Protein 9GVO (pdb70)

Sequence (606 aa):
EVQLVESGGGLVQPGGSLRRLSCAASGFTFSSHAMSWVRQPPGKGLEWVSSISSAAGGSTYYAASVKGRFTISRDNSNKTLYLQMNSLRAEEDTAIYYCAKESDRVTTLDWFDPWGQGTLVTVSSASDIQMTQSPSSLSASVGDRVTITCRASQSISSYLNWYQQKPGQAPKLLIYAASSLQTGVPSRFSGSSGSGTDFTTLTISSLQPEDFATYYCQQSYITPLTFGGGTKVEIKGPFSLGSRRTLMLLAQMRRISLFSCLKDRRHDFGFPQEEFAETIPVLHEMIQQIFNLFSTKDSSAAWDETLLDKFYTELYQQQLNNDLEACTPLMKEDSILAVRKYFQRITLYLKEKKYSPCAWEVVRAEIMRSFSLSTNLEVQLVESSGGDLVQPGGSLRLSSCAASGFTFSGYAMAWVRQAPGKEEMQWVSSISDDGGTSYYADSVEGRFTVSRDNSRSSLYLQINNLRAGDTAVYHCCARDHGGNDYGDFGHFDLWGRGTLVTVSSSEIVLTQSPGTLSLSPGEGATLSCRASQRVSNNYLAWYQHRPGQAPRLLIYGASSRATGIPDRFRGSGSGTDFTLTISRLEPEDFAVYFCQQYGSAPPWTFGQGTKVEIKGPF

Nearest PDB structures (foldseek):
  7ubs-assembly1_H  TM=9.113E-01  e=1.258E-31  Homo sapiens
  7vv3-assembly1_S  TM=9.488E-01  e=8.044E-30  Homo sapiens
  8hn8-assembly1_S  TM=9.445E-01  e=4.959E-29  Homo sapiens
  7vh0-assembly1_E  TM=9.370E-01  e=1.818E-28  Homo sapiens
  7wqv-assembly2_D  TM=8.972E-01  e=3.120E-26  Homo sapiens

GO terms:
  GO:0005125 cytokine activity (F, IDA)
  GO:0005576 extracellular region (C, IDA)
  GO:0060337 type I interferon-mediated signaling pathway (P, IDA)
  GO:0005576 extracellular region (C, EXP)
  GO:0005515 protein binding (F, IPI)
  GO:0005132 type I interferon receptor binding (F, TAS)
  GO:0006915 apoptotic process (P, TAS)
  GO:0006954 inflammatory response (P, TAS)
  GO:0007166 cell surface receptor signaling pathway (P, TAS)
  GO:0007267 cell-cell signaling (P, TAS)
  GO:0005576 extracellular region (C, TAS)
  GO:0051607 defense response to virus (P, IDA)
  GO:0046597 host-mediated suppression of symbiont invasion (P, IDA)
  GO:0097696 cell surface receptor signaling pathway via STAT (P, IDA)
  GO:0031012 extracellular matrix (C, HDA)
  GO:0045581 negative regulation of T cell differentiation (P, IDA)
  GO:0045892 negative regulation of DNA-templated transcription (P, IDA)
  GO:0010629 negative regulation of gene expression (P, IDA)
  GO:2000552 negative regulation of T-helper 2 cell cytokine production (P, IDA)
  GO:0032696 negative regulation of interleukin-13 production (P, IDA)

InterPro domains:
  IPR000471 Interferon alpha/beta/delta [PF00143] (26-184)
  IPR000471 Interferon alpha/beta/delta [PR00266] (52-64)
  IPR000471 Interferon alpha/beta/delta [PR00266] (78-105)
  IPR000471 Interferon alpha/beta/delta [PR00266] (152-170)
  IPR000471 Interferon alpha/beta/delta [PS00252] (145-163)
  IPR000471 Interferon alpha/beta/delta [PTHR11691] (1-185)
  IPR000471 Interferon alpha/beta/delta [SM00076] (58-174)
  IPR000471 Interferon alpha/beta/delta [cd00095] (26-177)
  IPR009079 Four-helical cytokine-like, core [G3DSA:1.20.1250.10] (22-188)
  IPR009079 Four-helical cytokine-like, core [SSF47266] (24-185)

B-factor: mean 50.17, std 12.52, range [31.5, 137.85]

Structure (mmCIF, N/CA/C/O backbone):
data_9GVO
#
_entry.id   9GVO
#
_cell.length_a   112.93
_cell.length_b   112.93
_cell.length_c   155.974
_cell.angle_alpha   90
_cell.angle_beta   90
_cell.angle_gamma   120
#
_symmetry.space_group_name_H-M   'P 31 2 1'
#
loop_
_entity.id
_entity.type
_entity.pdbx_description
1 polymer 'scFv type-I interferons autoantibody pmab14'
2 polymer 'Interferon alpha-2'
3 polymer 'scFv type-I interferons autoantibody pmab15'
4 non-polymer GLYCEROL
5 non-polymer 'PHOSPHATE ION'
6 non-polymer 'POTASSIUM ION'
7 water water
#
loop_
_atom_site.group_PDB
_atom_site.id
_atom_site.type_symbol
_atom_site.label_atom_id
_atom_site.label_alt_id
_atom_site.label_comp_id
_atom_site.label_asym_id
_atom_site.label_entity_id
_atom_site.label_seq_id
_atom_site.pdbx_PDB_ins_code
_atom_site.Cartn_x
_atom_site.Cartn_y
_atom_site.Cartn_z
_atom_site.occupancy
_atom_site.B_iso_or_equiv
_atom_site.auth_seq_id
_atom_site.auth_comp_id
_atom_site.auth_asym_id
_atom_site.auth_atom_id
_atom_site.pdbx_PDB_model_num
ATOM 1 N N . GLU A 1 3 ? 97.957 -22.042 -6.065 1 73.97 3 GLU A N 1
ATOM 2 C CA . GLU A 1 3 ? 97.871 -21.29 -4.813 1 73.95 3 GLU A CA 1
ATOM 3 C C . GLU A 1 3 ? 96.492 -21.459 -4.178 1 72.87 3 GLU A C 1
ATOM 4 O O . GLU A 1 3 ? 96.381 -21.555 -2.952 1 73.44 3 GLU A O 1
ATOM 6 N N . VAL A 1 4 ? 95.438 -21.49 -5.007 1 71.07 4 VAL A N 1
ATOM 7 C CA . VAL A 1 4 ? 94.07 -21.724 -4.54 1 68.98 4 VAL A CA 1
ATOM 8 C C . VAL A 1 4 ? 93.945 -23.235 -4.316 1 66.41 4 VAL A C 1
ATOM 9 O O . VAL A 1 4 ? 94.287 -24.007 -5.217 1 67.36 4 VAL A O 1
ATOM 13 N N . GLN A 1 5 ? 93.554 -23.671 -3.106 1 62.88 5 GLN A N 1
ATOM 14 C CA . GLN A 1 5 ? 93.43 -25.101 -2.814 1 59.43 5 GLN A CA 1
ATOM 15 C C . GLN A 1 5 ? 92.112 -25.394 -2.094 1 54.59 5 GLN A C 1
ATOM 16 O O . GLN A 1 5 ? 91.605 -24.583 -1.313 1 53.94 5 GLN A O 1
ATOM 22 N N . LEU A 1 6 ? 91.591 -26.588 -2.344 1 50.8 6 LEU A N 1
ATOM 23 C CA . LEU A 1 6 ? 90.406 -27.139 -1.717 1 48.6 6 LEU A CA 1
ATOM 24 C C . LEU A 1 6 ? 90.843 -28.538 -1.341 1 48.35 6 LEU A C 1
ATOM 25 O O . LEU A 1 6 ? 91.136 -29.344 -2.232 1 48.19 6 LEU A O 1
ATOM 30 N N . VAL A 1 7 ? 91.037 -28.783 -0.047 1 48.25 7 VAL A N 1
ATOM 31 C CA . VAL A 1 7 ? 91.52 -30.076 0.423 1 49.02 7 VAL A CA 1
ATOM 32 C C . VAL A 1 7 ? 90.402 -30.782 1.153 1 48.43 7 VAL A C 1
ATOM 33 O O . VAL A 1 7 ? 89.935 -30.311 2.185 1 48.17 7 VAL A O 1
ATOM 37 N N . GLU A 1 8 ? 89.952 -31.901 0.604 1 47.59 8 GLU A N 1
ATOM 38 C CA . GLU A 1 8 ? 88.877 -32.667 1.196 1 47.81 8 GLU A CA 1
ATOM 39 C C . GLU A 1 8 ? 89.349 -33.806 2.079 1 49.31 8 GLU A C 1
ATOM 40 O O . GLU A 1 8 ? 90.367 -34.437 1.814 1 49.9 8 GLU A O 1
ATOM 46 N N . SER A 1 9 ? 88.565 -34.113 3.076 1 49.64 9 SER A N 1
ATOM 47 C CA . SER A 1 9 ? 88.823 -35.227 3.977 1 50.99 9 SER A CA 1
ATOM 48 C C . SER A 1 9 ? 87.466 -35.663 4.556 1 51.76 9 SER A C 1
ATOM 49 O O . SER A 1 9 ? 86.441 -35.018 4.303 1 52.01 9 SER A O 1
ATOM 52 N N . GLY A 1 10 ? 87.459 -36.747 5.316 1 52.09 10 GLY A N 1
ATOM 53 C CA . GLY A 1 10 ? 86.224 -37.241 5.906 1 53.05 10 GLY A CA 1
ATOM 54 C C . GLY A 1 10 ? 85.659 -38.461 5.218 1 54.47 10 GLY A C 1
ATOM 55 O O . GLY A 1 10 ? 84.777 -39.112 5.772 1 55.25 10 GLY A O 1
ATOM 56 N N . GLY A 1 11 ? 86.154 -38.782 4.019 1 54.58 11 GLY A N 1
ATOM 57 C CA . GLY A 1 11 ? 85.717 -39.972 3.311 1 56.65 11 GLY A CA 1
ATOM 58 C C . GLY A 1 11 ? 85.989 -41.25 4.087 1 59.09 11 GLY A C 1
ATOM 59 O O . GLY A 1 11 ? 86.998 -41.352 4.802 1 59.79 11 GLY A O 1
ATOM 60 N N . GLY A 1 12 ? 85.057 -42.192 4.006 1 59.71 12 GLY A N 1
ATOM 61 C CA . GLY A 1 12 ? 85.199 -43.435 4.747 1 61.34 12 GLY A CA 1
ATOM 62 C C . GLY A 1 12 ? 84.23 -44.515 4.345 1 62.48 12 GLY A C 1
ATOM 63 O O . GLY A 1 12 ? 83.394 -44.333 3.459 1 61.64 12 GLY A O 1
ATOM 64 N N . LEU A 1 13 ? 84.356 -45.644 5.015 1 63.97 13 LEU A N 1
ATOM 65 C CA . LEU A 1 13 ? 83.515 -46.81 4.836 1 66.24 13 LEU A CA 1
ATOM 66 C C . LEU A 1 13 ? 82.477 -46.706 5.934 1 67.58 13 LEU A C 1
ATOM 67 O O . LEU A 1 13 ? 82.816 -46.701 7.116 1 67.72 13 LEU A O 1
ATOM 72 N N . VAL A 1 14 ? 81.234 -46.54 5.549 1 68.28 14 VAL A N 1
ATOM 73 C CA . VAL A 1 14 ? 80.142 -46.375 6.487 1 69.78 14 VAL A CA 1
ATOM 74 C C . VAL A 1 14 ? 79.062 -47.421 6.198 1 71.08 14 VAL A C 1
ATOM 75 O O . VAL A 1 14 ? 78.901 -47.857 5.057 1 71.45 14 VAL A O 1
ATOM 79 N N . GLN A 1 15 ? 78.386 -47.886 7.236 1 71.52 15 GLN A N 1
ATOM 80 C CA . GLN A 1 15 ? 77.311 -48.855 7.084 1 72.84 15 GLN A CA 1
ATOM 81 C C . GLN A 1 15 ? 76.026 -48.111 6.69 1 73.02 15 GLN A C 1
ATOM 82 O O . GLN A 1 15 ? 75.873 -46.93 7.023 1 73.29 15 GLN A O 1
ATOM 88 N N . PRO A 1 16 ? 75.075 -48.773 6 1 72.75 16 PRO A N 1
ATOM 89 C CA . PRO A 1 16 ? 73.826 -48.08 5.638 1 72.45 16 PRO A CA 1
ATOM 90 C C . PRO A 1 16 ? 73.074 -47.533 6.849 1 72.27 16 PRO A C 1
ATOM 91 O O . PRO A 1 16 ? 73.009 -48.181 7.9 1 72.96 16 PRO A O 1
ATOM 95 N N . GLY A 1 17 ? 72.544 -46.331 6.702 1 71.34 17 GLY A N 1
ATOM 96 C CA . GLY A 1 17 ? 71.784 -45.685 7.756 1 71.24 17 GLY A CA 1
ATOM 97 C C . GLY A 1 17 ? 72.6 -44.738 8.607 1 70.64 17 GLY A C 1
ATOM 98 O O . GLY A 1 17 ? 72.122 -43.649 8.94 1 71.2 17 GLY A O 1
ATOM 99 N N . GLY A 1 18 ? 73.83 -45.149 8.955 1 68.69 18 GLY A N 1
ATOM 100 C CA . GLY A 1 18 ? 74.754 -44.352 9.762 1 65.98 18 GLY A CA 1
ATOM 101 C C . GLY A 1 18 ? 75.001 -42.967 9.194 1 62.24 18 GLY A C 1
ATOM 102 O O . GLY A 1 18 ? 74.363 -42.572 8.213 1 62.6 18 GLY A O 1
ATOM 103 N N . SER A 1 19 ? 75.905 -42.201 9.812 1 58.58 19 SER A N 1
ATOM 104 C CA . SER A 1 19 ? 76.163 -40.84 9.358 1 55.72 19 SER A CA 1
ATOM 105 C C . SER A 1 19 ? 77.645 -40.513 9.227 1 53.54 19 SER A C 1
ATOM 106 O O . SER A 1 19 ? 78.492 -41.195 9.804 1 53.54 19 SER A O 1
ATOM 109 N N . LEU A 1 20 ? 77.954 -39.471 8.466 1 51.34 20 LEU A N 1
ATOM 110 C CA . LEU A 1 20 ? 79.326 -39.076 8.227 1 51.16 20 LEU A CA 1
ATOM 111 C C . LEU A 1 20 ? 79.362 -37.614 7.818 1 49 20 LEU A C 1
ATOM 112 O O . LEU A 1 20 ? 78.442 -37.13 7.156 1 49.22 20 LEU A O 1
ATOM 117 N N . ARG A 1 21 ? 80.425 -36.911 8.183 1 47.11 21 ARG A N 1
ATOM 118 C CA A ARG A 1 21 ? 80.596 -35.52 7.798 0.51 46.83 21 ARG A CA 1
ATOM 119 C CA B ARG A 1 21 ? 80.597 -35.517 7.8 0.49 46.75 21 ARG A CA 1
ATOM 120 C C . ARG A 1 21 ? 81.847 -35.366 6.929 1 46.53 21 ARG A C 1
ATOM 121 O O . ARG A 1 21 ? 82.935 -35.787 7.324 1 46.87 21 ARG A O 1
ATOM 136 N N . LEU A 1 22 ? 81.697 -34.77 5.755 1 44.88 22 LEU A N 1
ATOM 137 C CA . LEU A 1 22 ? 82.826 -34.509 4.875 1 44.48 22 LEU A CA 1
ATOM 138 C C . LEU A 1 22 ? 83.282 -33.071 5.111 1 44.88 22 LEU A C 1
ATOM 139 O O . LEU A 1 22 ? 82.475 -32.204 5.456 1 44.84 22 LEU A O 1
ATOM 144 N N . SER A 1 23 ? 84.573 -32.822 4.941 1 45.42 23 SER A N 1
ATOM 145 C CA . SER A 1 23 ? 85.157 -31.491 5.102 1 46.6 23 SER A CA 1
ATOM 146 C C . SER A 1 23 ? 85.865 -31.09 3.829 1 47.16 23 SER A C 1
ATOM 147 O O . SER A 1 23 ? 86.422 -31.934 3.129 1 47.41 23 SER A O 1
ATOM 150 N N . CYS A 1 24 ? 85.903 -29.795 3.562 1 47.07 24 CYS A N 1
ATOM 151 C CA . CYS A 1 24 ? 86.637 -29.25 2.439 1 48.03 24 CYS A CA 1
ATOM 152 C C . CYS A 1 24 ? 87.315 -27.972 2.969 1 49.6 24 CYS A C 1
ATOM 153 O O . CYS A 1 24 ? 86.628 -26.987 3.247 1 50.03 24 CYS A O 1
ATOM 156 N N . ALA A 1 25 ? 88.638 -28.019 3.199 1 49.72 25 ALA A N 1
ATOM 157 C CA . ALA A 1 25 ? 89.377 -26.871 3.725 1 50.87 25 ALA A CA 1
ATOM 158 C C . ALA A 1 25 ? 89.836 -26.018 2.56 1 52.01 25 ALA A C 1
ATOM 159 O O . ALA A 1 25 ? 90.474 -26.524 1.64 1 52.49 25 ALA A O 1
ATOM 161 N N . ALA A 1 26 ? 89.493 -24.734 2.576 1 51.95 26 ALA A N 1
ATOM 162 C CA . ALA A 1 26 ? 89.837 -23.838 1.481 1 52.04 26 ALA A CA 1
ATOM 163 C C . ALA A 1 26 ? 90.978 -22.897 1.853 1 52.53 26 ALA A C 1
ATOM 164 O O . ALA A 1 26 ? 91.155 -22.565 3.023 1 51.87 26 ALA A O 1
ATOM 166 N N . SER A 1 27 ? 91.725 -22.434 0.848 1 53.31 27 SER A N 1
ATOM 167 C CA . SER A 1 27 ? 92.832 -21.501 1.056 1 55.24 27 SER A CA 1
ATOM 168 C C . SER A 1 27 ? 93.215 -20.831 -0.271 1 55.71 27 SER A C 1
ATOM 169 O O . SER A 1 27 ? 92.912 -21.359 -1.346 1 55.52 27 SER A O 1
ATOM 172 N N . GLY A 1 28 ? 93.868 -19.675 -0.184 1 56.09 28 GLY A N 1
ATOM 173 C CA . GLY A 1 28 ? 94.321 -18.937 -1.359 1 56.47 28 GLY A CA 1
ATOM 174 C C . GLY A 1 28 ? 93.268 -18.087 -2.041 1 56.88 28 GLY A C 1
ATOM 175 O O . GLY A 1 28 ? 93.52 -17.524 -3.106 1 57.86 28 GLY A O 1
ATOM 176 N N . PHE A 1 29 ? 92.075 -17.991 -1.457 1 56.1 29 PHE A N 1
ATOM 177 C CA . PHE A 1 29 ? 91 -17.158 -2.013 1 55.35 29 PHE A CA 1
ATOM 178 C C . PHE A 1 29 ? 90.073 -16.666 -0.898 1 55.73 29 PHE A C 1
ATOM 179 O O . PHE A 1 29 ? 90.135 -17.186 0.22 1 55.71 29 PHE A O 1
ATOM 187 N N . THR A 1 30 ? 89.233 -15.649 -1.18 1 55.72 30 THR A N 1
ATOM 188 C CA . THR A 1 30 ? 88.303 -15.146 -0.169 1 55.89 30 THR A CA 1
ATOM 189 C C . THR A 1 30 ? 87.102 -16.08 -0.12 1 54.44 30 THR A C 1
ATOM 190 O O . THR A 1 30 ? 86.149 -15.89 -0.876 1 54.45 30 THR A O 1
ATOM 194 N N . PHE A 1 31 ? 87.17 -17.11 0.747 1 52.94 31 PHE A N 1
ATOM 195 C CA . PHE A 1 31 ? 86.144 -18.148 0.915 1 51.71 31 PHE A CA 1
ATOM 196 C C . PHE A 1 31 ? 84.744 -17.572 1.135 1 51.16 31 PHE A C 1
ATOM 197 O O . PHE A 1 31 ? 83.79 -18.015 0.485 1 50.86 31 PHE A O 1
ATOM 205 N N . SER A 1 32 ? 84.639 -16.579 2.037 1 51.01 32 SER A N 1
ATOM 206 C CA . SER A 1 32 ? 83.387 -15.925 2.418 1 51.03 32 SER A CA 1
ATOM 207 C C . SER A 1 32 ? 82.716 -15.116 1.297 1 50.96 32 SER A C 1
ATOM 208 O O . SER A 1 32 ? 81.579 -14.687 1.472 1 51.89 32 SER A O 1
ATOM 211 N N . SER A 1 33 ? 83.395 -14.894 0.165 1 50.09 33 SER A N 1
ATOM 212 C CA . SER A 1 33 ? 82.799 -14.185 -0.975 1 49.85 33 SER A CA 1
ATOM 213 C C . SER A 1 33 ? 82.192 -15.134 -2.038 1 48.62 33 SER A C 1
ATOM 214 O O . SER A 1 33 ? 81.714 -14.667 -3.083 1 49.27 33 SER A O 1
ATOM 217 N N . HIS A 1 34 ? 82.229 -16.45 -1.798 1 46.68 34 HIS A N 1
ATOM 218 C CA . HIS A 1 34 ? 81.784 -17.404 -2.79 1 45.91 34 HIS A CA 1
ATOM 219 C C . HIS A 1 34 ? 80.835 -18.44 -2.319 1 43.77 34 HIS A C 1
ATOM 220 O O . HIS A 1 34 ? 81.071 -19.086 -1.31 1 43.83 34 HIS A O 1
ATOM 227 N N . ALA A 1 35 ? 79.831 -18.717 -3.145 1 42.36 35 ALA A N 1
ATOM 228 C CA . ALA A 1 35 ? 78.982 -19.883 -2.96 1 41.76 35 ALA A CA 1
ATOM 229 C C . ALA A 1 35 ? 79.897 -21.145 -3.187 1 41.95 35 ALA A C 1
ATOM 230 O O . ALA A 1 35 ? 80.953 -21.042 -3.828 1 42.71 35 ALA A O 1
ATOM 232 N N . MET A 1 36 ? 79.554 -22.273 -2.577 1 40.26 36 MET A N 1
ATOM 233 C CA . MET A 1 36 ? 80.359 -23.496 -2.698 1 39.97 36 MET A CA 1
ATOM 234 C C . MET A 1 36 ? 79.408 -24.64 -2.962 1 39.9 36 MET A C 1
ATOM 235 O O . MET A 1 36 ? 78.29 -24.632 -2.446 1 39.74 36 MET A O 1
ATOM 240 N N . SER A 1 37 ? 79.853 -25.647 -3.734 1 38.91 37 SER A N 1
ATOM 241 C CA . SER A 1 37 ? 79.019 -26.807 -3.986 1 39 37 SER A CA 1
ATOM 242 C C . SER A 1 37 ? 79.742 -28.097 -3.67 1 39.15 37 SER A C 1
ATOM 243 O O . SER A 1 37 ? 80.972 -28.154 -3.694 1 40.37 37 SER A O 1
ATOM 246 N N . TRP A 1 38 ? 78.96 -29.154 -3.494 1 38.25 38 TRP A N 1
ATOM 247 C CA . TRP A 1 38 ? 79.417 -30.522 -3.458 1 38.2 38 TRP A CA 1
ATOM 248 C C . TRP A 1 38 ? 78.857 -31.155 -4.743 1 37.91 38 TRP A C 1
ATOM 249 O O . TRP A 1 38 ? 77.713 -30.903 -5.139 1 37.2 38 TRP A O 1
ATOM 260 N N . VAL A 1 39 ? 79.688 -31.955 -5.402 1 37.73 39 VAL A N 1
ATOM 261 C CA . VAL A 1 39 ? 79.344 -32.674 -6.63 1 38.26 39 VAL A CA 1
ATOM 262 C C . VAL A 1 39 ? 79.893 -34.091 -6.413 1 40.54 39 VAL A C 1
ATOM 263 O O . VAL A 1 39 ? 81.041 -34.226 -5.971 1 41.66 39 VAL A O 1
ATOM 267 N N . ARG A 1 40 ? 79.109 -35.139 -6.707 1 40.43 40 ARG A N 1
ATOM 268 C CA . ARG A 1 40 ? 79.591 -36.504 -6.496 1 40.77 40 ARG A CA 1
ATOM 269 C C . ARG A 1 40 ? 79.665 -37.302 -7.778 1 41.88 40 ARG A C 1
ATOM 270 O O . ARG A 1 40 ? 79.028 -36.964 -8.772 1 42.07 40 ARG A O 1
ATOM 278 N N . GLN A 1 41 ? 80.446 -38.373 -7.746 1 42.62 41 GLN A N 1
ATOM 279 C CA . GLN A 1 41 ? 80.618 -39.223 -8.891 1 44.04 41 GLN A CA 1
ATOM 280 C C . GLN A 1 41 ? 80.633 -40.672 -8.453 1 46.36 41 GLN A C 1
ATOM 281 O O . GLN A 1 41 ? 81.618 -41.15 -7.895 1 45.72 41 GLN A O 1
ATOM 287 N N . PRO A 1 42 ? 79.502 -41.37 -8.619 1 48.47 42 PRO A N 1
ATOM 288 C CA . PRO A 1 42 ? 79.479 -42.8 -8.283 1 50.25 42 PRO A CA 1
ATOM 289 C C . PRO A 1 42 ? 80.463 -43.581 -9.183 1 51.72 42 PRO A C 1
ATOM 290 O O . PRO A 1 42 ? 80.774 -43.154 -10.302 1 50.89 42 PRO A O 1
ATOM 294 N N . PRO A 1 43 ? 81.001 -44.718 -8.683 1 53.52 43 PRO A N 1
ATOM 295 C CA . PRO A 1 43 ? 81.964 -45.501 -9.492 1 54.43 43 PRO A CA 1
ATOM 296 C C . PRO A 1 43 ? 81.498 -45.784 -10.909 1 54.66 43 PRO A C 1
ATOM 297 O O . PRO A 1 43 ? 80.384 -46.266 -11.097 1 55.56 43 PRO A O 1
ATOM 301 N N . GLY A 1 44 ? 82.321 -45.404 -11.88 1 54.01 44 GLY A N 1
ATOM 302 C CA . GLY A 1 44 ? 82.051 -45.607 -13.297 1 54.47 44 GLY A CA 1
ATOM 303 C C . GLY A 1 44 ? 80.97 -44.734 -13.906 1 54.41 44 GLY A C 1
ATOM 304 O O . GLY A 1 44 ? 80.669 -44.87 -15.094 1 54.79 44 GLY A O 1
ATOM 305 N N . LYS A 1 45 ? 80.401 -43.802 -13.12 1 53.12 45 LYS A N 1
ATOM 306 C CA . LYS A 1 45 ? 79.306 -42.941 -13.564 1 52.22 45 LYS A CA 1
ATOM 307 C C . LYS A 1 45 ? 79.724 -41.469 -13.77 1 49.45 45 LYS A C 1
ATOM 308 O O . LYS A 1 45 ? 80.886 -41.119 -13.561 1 49.53 45 LYS A O 1
ATOM 314 N N . GLY A 1 46 ? 78.798 -40.637 -14.238 1 46.83 46 GLY A N 1
ATOM 315 C CA . GLY A 1 46 ? 79.088 -39.232 -14.483 1 44.72 46 GLY A CA 1
ATOM 316 C C . GLY A 1 46 ? 78.983 -38.38 -13.232 1 42.94 46 GLY A C 1
ATOM 317 O O . GLY A 1 46 ? 78.718 -38.877 -12.138 1 43.68 46 GLY A O 1
ATOM 318 N N . LEU A 1 47 ? 79.174 -37.083 -13.398 1 42 47 LEU A N 1
ATOM 319 C CA . LEU A 1 47 ? 79.1 -36.1 -12.33 1 40.96 47 LEU A CA 1
ATOM 320 C C . LEU A 1 47 ? 77.648 -35.771 -12.007 1 41.09 47 LEU A C 1
ATOM 321 O O . LEU A 1 47 ? 76.798 -35.657 -12.902 1 40.65 47 LEU A O 1
ATOM 326 N N . GLU A 1 48 ? 77.374 -35.601 -10.724 1 41.3 48 GLU A N 1
ATOM 327 C CA . GLU A 1 48 ? 76.039 -35.319 -10.22 1 42.18 48 GLU A CA 1
ATOM 328 C C . GLU A 1 48 ? 76.131 -34.225 -9.144 1 40.77 48 GLU A C 1
ATOM 329 O O . GLU A 1 48 ? 76.749 -34.447 -8.098 1 39.84 48 GLU A O 1
ATOM 335 N N . TRP A 1 49 ? 75.493 -33.072 -9.369 1 39.9 49 TRP A N 1
ATOM 336 C CA . TRP A 1 49 ? 75.509 -31.999 -8.37 1 40 49 TRP A CA 1
ATOM 337 C C . TRP A 1 49 ? 74.719 -32.436 -7.11 1 40.4 49 TRP A C 1
ATOM 338 O O . TRP A 1 49 ? 73.694 -33.105 -7.231 1 40.91 49 TRP A O 1
ATOM 349 N N . VAL A 1 50 ? 75.242 -32.144 -5.918 1 39.54 50 VAL A N 1
ATOM 350 C CA . VAL A 1 50 ? 74.609 -32.571 -4.659 1 39.92 50 VAL A CA 1
ATOM 351 C C . VAL A 1 50 ? 73.97 -31.39 -3.927 1 40.76 50 VAL A C 1
ATOM 352 O O . VAL A 1 50 ? 72.799 -31.457 -3.542 1 42.08 50 VAL A O 1
ATOM 356 N N . SER A 1 51 ? 74.741 -30.315 -3.711 1 39.43 51 SER A N 1
ATOM 357 C CA . SER A 1 51 ? 74.262 -29.206 -2.912 1 39.17 51 SER A CA 1
ATOM 358 C C . SER A 1 51 ? 75.098 -27.97 -3.125 1 38.89 51 SER A C 1
ATOM 359 O O . SER A 1 51 ? 76.272 -28.078 -3.456 1 38.95 51 SER A O 1
ATOM 362 N N . SER A 1 52 ? 74.51 -26.803 -2.884 1 38.54 52 SER A N 1
ATOM 363 C CA . SER A 1 52 ? 75.173 -25.496 -2.947 1 38.77 52 SER A CA 1
ATOM 364 C C . SER A 1 52 ? 74.802 -24.699 -1.709 1 39.25 52 SER A C 1
ATOM 365 O O . SER A 1 52 ? 73.674 -24.794 -1.216 1 39.14 52 SER A O 1
ATOM 368 N N . ILE A 1 53 ? 75.737 -23.888 -1.225 1 39.28 53 ILE A N 1
ATOM 369 C CA . ILE A 1 53 ? 75.49 -22.999 -0.103 1 40.19 53 ILE A CA 1
ATOM 370 C C . ILE A 1 53 ? 76.011 -21.622 -0.501 1 40.9 53 ILE A C 1
ATOM 371 O O . ILE A 1 53 ? 77.128 -21.505 -1.014 1 40.94 53 ILE A O 1
ATOM 376 N N A SER A 1 54 ? 75.212 -20.574 -0.274 0.47 40.91 54 SER A N 1
ATOM 377 N N B SER A 1 54 ? 75.217 -20.584 -0.271 0.53 40.74 54 SER A N 1
ATOM 378 C CA A SER A 1 54 ? 75.63 -19.216 -0.601 0.47 41.88 54 SER A CA 1
ATOM 379 C CA B SER A 1 54 ? 75.611 -19.217 -0.584 0.53 41.61 54 SER A CA 1
ATOM 380 C C A SER A 1 54 ? 76.799 -18.74 0.285 0.47 42.82 54 SER A C 1
ATOM 381 C C B SER A 1 54 ? 76.808 -18.752 0.282 0.53 42.67 54 SER A C 1
ATOM 382 O O A SER A 1 54 ? 77.076 -19.332 1.331 0.47 42.83 54 SER A O 1
ATOM 383 O O B SER A 1 54 ? 77.101 -19.351 1.319 0.53 42.67 54 SER A O 1
ATOM 388 N N . ALA A 1 55 ? 77.496 -17.69 -0.163 1 43.71 55 ALA A N 1
ATOM 389 C CA . ALA A 1 55 ? 78.667 -17.098 0.501 1 45.44 55 ALA A CA 1
ATOM 390 C C . ALA A 1 55 ? 78.513 -16.859 2.003 1 47.16 55 ALA A C 1
ATOM 391 O O . ALA A 1 55 ? 79.373 -17.287 2.775 1 47.41 55 ALA A O 1
ATOM 393 N N . ALA A 1 56 ? 77.395 -16.228 2.434 1 48.02 56 ALA A N 1
ATOM 394 C CA . ALA A 1 56 ? 77.187 -15.97 3.861 1 49.82 56 ALA A CA 1
ATOM 395 C C . ALA A 1 56 ? 76.597 -17.163 4.637 1 51.65 56 ALA A C 1
ATOM 396 O O . ALA A 1 56 ? 76.449 -17.078 5.855 1 51.62 56 ALA A O 1
ATOM 398 N N . GLY A 1 57 ? 76.242 -18.243 3.945 1 51.85 57 GLY A N 1
ATOM 399 C CA . GLY A 1 57 ? 75.751 -19.455 4.588 1 53.28 57 GLY A CA 1
ATOM 400 C C . GLY A 1 57 ? 74.273 -19.518 4.907 1 54.57 57 GLY A C 1
ATOM 401 O O . GLY A 1 57 ? 73.817 -20.476 5.536 1 55.79 57 GLY A O 1
ATOM 402 N N . GLY A 1 58 ? 73.514 -18.533 4.453 1 54.1 58 GLY A N 1
ATOM 403 C CA . GLY A 1 58 ? 72.088 -18.477 4.742 1 54.2 58 GLY A CA 1
ATOM 404 C C . GLY A 1 58 ? 71.17 -19.194 3.78 1 53.8 58 GLY A C 1
ATOM 405 O O . GLY A 1 58 ? 70.029 -19.491 4.138 1 55.15 58 GLY A O 1
ATOM 406 N N . SER A 1 59 ? 71.617 -19.429 2.544 1 51.45 59 SER A N 1
ATOM 407 C CA . SER A 1 59 ? 70.778 -20.09 1.545 1 50.69 59 SER A CA 1
ATOM 408 C C . SER A 1 59 ? 71.426 -21.372 1.086 1 48.28 59 SER A C 1
ATOM 409 O O . SER A 1 59 ? 72.603 -21.379 0.731 1 48.02 59 SER A O 1
ATOM 412 N N . THR A 1 60 ? 70.647 -22.453 1.062 1 46.71 60 THR A N 1
ATOM 413 C CA . THR A 1 60 ? 71.137 -23.769 0.672 1 45.46 60 THR A CA 1
ATOM 414 C C . THR A 1 60 ? 70.218 -24.377 -0.363 1 45.3 60 THR A C 1
ATOM 415 O O . THR A 1 60 ? 68.996 -24.189 -0.325 1 46.05 60 THR A O 1
ATOM 419 N N . TYR A 1 61 ? 70.803 -25.071 -1.316 1 43.73 61 TYR A N 1
ATOM 420 C CA . TYR A 1 61 ? 70.056 -25.723 -2.381 1 44.14 61 TYR A CA 1
ATOM 421 C C . TYR A 1 61 ? 70.498 -27.18 -2.428 1 44.14 61 TYR A C 1
ATOM 422 O O . TYR A 1 61 ? 71.676 -27.484 -2.187 1 44.27 61 TYR A O 1
ATOM 431 N N . TYR A 1 62 ? 69.568 -28.084 -2.707 1 44.12 62 TYR A N 1
ATOM 432 C CA . TYR A 1 62 ? 69.871 -29.509 -2.729 1 44.75 62 TYR A CA 1
ATOM 433 C C . TYR A 1 62 ? 69.297 -30.218 -3.941 1 46.37 62 TYR A C 1
ATOM 434 O O . TYR A 1 62 ? 68.25 -29.828 -4.465 1 46.01 62 TYR A O 1
ATOM 443 N N . ALA A 1 63 ? 69.968 -31.309 -4.35 1 47.71 63 ALA A N 1
ATOM 444 C CA . ALA A 1 63 ? 69.466 -32.211 -5.374 1 49.31 63 ALA A CA 1
ATOM 445 C C . ALA A 1 63 ? 68.284 -32.961 -4.721 1 51.33 63 ALA A C 1
ATOM 446 O O . ALA A 1 63 ? 68.352 -33.295 -3.533 1 51.03 63 ALA A O 1
ATOM 448 N N . ALA A 1 64 ? 67.211 -33.226 -5.482 1 52.79 64 ALA A N 1
ATOM 449 C CA . ALA A 1 64 ? 66.026 -33.928 -4.953 1 54.62 64 ALA A CA 1
ATOM 450 C C . ALA A 1 64 ? 66.345 -35.223 -4.186 1 56.61 64 ALA A C 1
ATOM 451 O O . ALA A 1 64 ? 65.75 -35.467 -3.131 1 57.43 64 ALA A O 1
ATOM 453 N N . SER A 1 65 ? 67.332 -36.004 -4.662 1 57.41 65 SER A N 1
ATOM 454 C CA . SER A 1 65 ? 67.738 -37.272 -4.048 1 58.59 65 SER A CA 1
ATOM 455 C C . SER A 1 65 ? 68.384 -37.189 -2.652 1 59.12 65 SER A C 1
ATOM 456 O O . SER A 1 65 ? 68.409 -38.203 -1.95 1 59.83 65 SER A O 1
ATOM 459 N N . VAL A 1 66 ? 68.935 -36.027 -2.258 1 57.78 66 VAL A N 1
ATOM 460 C CA . VAL A 1 66 ? 69.573 -35.903 -0.945 1 56.73 66 VAL A CA 1
ATOM 461 C C . VAL A 1 66 ? 68.828 -34.963 0.013 1 57.28 66 VAL A C 1
ATOM 462 O O . VAL A 1 66 ? 69.223 -34.841 1.173 1 56.85 66 VAL A O 1
ATOM 466 N N . LYS A 1 67 ? 67.785 -34.275 -0.471 1 57.91 67 LYS A N 1
ATOM 467 C CA . LYS A 1 67 ? 66.998 -33.338 0.32 1 59.2 67 LYS A CA 1
ATOM 468 C C . LYS A 1 67 ? 66.39 -34.045 1.55 1 59.31 67 LYS A C 1
ATOM 469 O O . LYS A 1 67 ? 65.859 -35.153 1.439 1 60.17 67 LYS A O 1
ATOM 475 N N . GLY A 1 68 ? 66.563 -33.452 2.72 1 58.51 68 GLY A N 1
ATOM 476 C CA . GLY A 1 68 ? 66.08 -34.051 3.961 1 58.03 68 GLY A CA 1
ATOM 477 C C . GLY A 1 68 ? 67.072 -35.004 4.61 1 57.51 68 GLY A C 1
ATOM 478 O O . GLY A 1 68 ? 66.971 -35.273 5.81 1 58.64 68 GLY A O 1
ATOM 479 N N . ARG A 1 69 ? 68.042 -35.528 3.844 1 55.49 69 ARG A N 1
ATOM 480 C CA . ARG A 1 69 ? 69.037 -36.451 4.395 1 54.34 69 ARG A CA 1
ATOM 481 C C . ARG A 1 69 ? 70.391 -35.781 4.578 1 52.68 69 ARG A C 1
ATOM 482 O O . ARG A 1 69 ? 71.114 -36.127 5.513 1 53.24 69 ARG A O 1
ATOM 490 N N . PHE A 1 70 ? 70.787 -34.902 3.639 1 50.43 70 PHE A N 1
ATOM 491 C CA . PHE A 1 70 ? 72.086 -34.242 3.739 1 48.94 70 PHE A CA 1
ATOM 492 C C . PHE A 1 70 ? 71.919 -32.792 4.168 1 48.28 70 PHE A C 1
ATOM 493 O O . PHE A 1 70 ? 70.908 -32.165 3.863 1 49 70 PHE A O 1
ATOM 501 N N . THR A 1 71 ? 72.944 -32.236 4.824 1 46.42 71 THR A N 1
ATOM 502 C CA . THR A 1 71 ? 72.941 -30.836 5.192 1 45.72 71 THR A CA 1
ATOM 503 C C . THR A 1 71 ? 74.281 -30.231 4.811 1 44.91 71 THR A C 1
ATOM 504 O O . THR A 1 71 ? 75.33 -30.715 5.249 1 44.53 71 THR A O 1
ATOM 508 N N . ILE A 1 72 ? 74.26 -29.179 4.001 1 44.1 72 ILE A N 1
ATOM 509 C CA . ILE A 1 72 ? 75.481 -28.453 3.661 1 43.61 72 ILE A CA 1
ATOM 510 C C . ILE A 1 72 ? 75.611 -27.287 4.658 1 44.23 72 ILE A C 1
ATOM 511 O O . ILE A 1 72 ? 74.613 -26.684 5.06 1 44.72 72 ILE A O 1
ATOM 516 N N . SER A 1 73 ? 76.832 -27.006 5.097 1 44.15 73 SER A N 1
ATOM 517 C CA . SER A 1 73 ? 77.092 -25.894 6.007 1 44.68 73 SER A CA 1
ATOM 518 C C . SER A 1 73 ? 78.513 -25.383 5.746 1 44.84 73 SER A C 1
ATOM 519 O O . SER A 1 73 ? 79.269 -26.009 5.007 1 44.79 73 SER A O 1
ATOM 522 N N . ARG A 1 74 ? 78.872 -24.244 6.328 1 44.5 74 ARG A N 1
ATOM 523 C CA . ARG A 1 74 ? 80.22 -23.7 6.172 1 45.33 74 ARG A CA 1
ATOM 524 C C . ARG A 1 74 ? 80.615 -22.921 7.436 1 46.79 74 ARG A C 1
ATOM 525 O O . ARG A 1 74 ? 79.761 -22.454 8.176 1 46.96 74 ARG A O 1
ATOM 533 N N . ASP A 1 75 ? 81.911 -22.782 7.649 1 47.84 75 ASP A N 1
ATOM 534 C CA . ASP A 1 75 ? 82.5 -22.021 8.741 1 48.91 75 ASP A CA 1
ATOM 535 C C . ASP A 1 75 ? 83.382 -21.004 8.027 1 49.63 75 ASP A C 1
ATOM 536 O O . ASP A 1 75 ? 84.486 -21.343 7.612 1 50.14 75 ASP A O 1
ATOM 541 N N . ASN A 1 76 ? 82.894 -19.782 7.853 1 50.01 76 ASN A N 1
ATOM 542 C CA . ASN A 1 76 ? 83.635 -18.747 7.136 1 51.56 76 ASN A CA 1
ATOM 543 C C . ASN A 1 76 ? 84.92 -18.295 7.846 1 54.89 76 ASN A C 1
ATOM 544 O O . ASN A 1 76 ? 85.921 -18.034 7.161 1 55.7 76 ASN A O 1
ATOM 549 N N . SER A 1 77 ? 84.927 -18.281 9.188 1 56.09 77 SER A N 1
ATOM 550 C CA . SER A 1 77 ? 86.138 -17.905 9.918 1 58.07 77 SER A CA 1
ATOM 551 C C . SER A 1 77 ? 87.218 -18.982 9.748 1 59.37 77 SER A C 1
ATOM 552 O O . SER A 1 77 ? 88.388 -18.649 9.561 1 60.39 77 SER A O 1
ATOM 555 N N . ASN A 1 78 ? 86.824 -20.264 9.724 1 59.02 78 ASN A N 1
ATOM 556 C CA . ASN A 1 78 ? 87.782 -21.357 9.533 1 59.4 78 ASN A CA 1
ATOM 557 C C . ASN A 1 78 ? 87.963 -21.783 8.057 1 57.77 78 ASN A C 1
ATOM 558 O O . ASN A 1 78 ? 88.67 -22.754 7.801 1 57.53 78 ASN A O 1
ATOM 563 N N . LYS A 1 79 ? 87.311 -21.089 7.106 1 56.21 79 LYS A N 1
ATOM 564 C CA . LYS A 1 79 ? 87.374 -21.386 5.668 1 55.24 79 LYS A CA 1
ATOM 565 C C . LYS A 1 79 ? 87.105 -22.859 5.347 1 52.62 79 LYS A C 1
ATOM 566 O O . LYS A 1 79 ? 87.833 -23.465 4.561 1 52.55 79 LYS A O 1
ATOM 572 N N . THR A 1 80 ? 86.094 -23.449 5.996 1 50.54 80 THR A N 1
ATOM 573 C CA . THR A 1 80 ? 85.782 -24.856 5.779 1 49.13 80 THR A CA 1
ATOM 574 C C . THR A 1 80 ? 84.339 -25.055 5.337 1 46.73 80 THR A C 1
ATOM 575 O O . THR A 1 80 ? 83.416 -24.446 5.886 1 46.03 80 THR A O 1
ATOM 579 N N . LEU A 1 81 ? 84.158 -25.917 4.347 1 44.68 81 LEU A N 1
ATOM 580 C CA . LEU A 1 81 ? 82.851 -26.302 3.858 1 43.58 81 LEU A CA 1
ATOM 581 C C . LEU A 1 81 ? 82.574 -27.704 4.393 1 43.7 81 LEU A C 1
ATOM 582 O O . LEU A 1 81 ? 83.483 -28.538 4.415 1 44.12 81 LEU A O 1
ATOM 587 N N . TYR A 1 82 ? 81.327 -27.993 4.77 1 43.56 82 TYR A N 1
ATOM 588 C CA . TYR A 1 82 ? 80.967 -29.318 5.259 1 44.4 82 TYR A CA 1
ATOM 589 C C . TYR A 1 82 ? 79.796 -29.911 4.506 1 43.71 82 TYR A C 1
ATOM 590 O O . TYR A 1 82 ? 78.953 -29.187 3.976 1 43.77 82 TYR A O 1
ATOM 599 N N . LEU A 1 83 ? 79.71 -31.236 4.52 1 43.43 83 LEU A N 1
ATOM 600 C CA . LEU A 1 83 ? 78.549 -31.968 4.045 1 43.56 83 LEU A CA 1
ATOM 601 C C . LEU A 1 83 ? 78.224 -33.038 5.12 1 44.52 83 LEU A C 1
ATOM 602 O O . LEU A 1 83 ? 78.995 -33.978 5.309 1 44.51 83 LEU A O 1
ATOM 607 N N . GLN A 1 84 ? 77.091 -32.892 5.805 1 44.72 84 GLN A N 1
ATOM 608 C CA . GLN A 1 84 ? 76.628 -33.86 6.792 1 45.43 84 GLN A CA 1
ATOM 609 C C . GLN A 1 84 ? 75.724 -34.829 6.05 1 46.72 84 GLN A C 1
ATOM 610 O O . GLN A 1 84 ? 74.762 -34.414 5.411 1 47.22 84 GLN A O 1
ATOM 616 N N . MET A 1 85 ? 76.077 -36.098 6.055 1 46.83 85 MET A N 1
ATOM 617 C CA . MET A 1 85 ? 75.349 -37.119 5.333 1 48.27 85 MET A CA 1
ATOM 618 C C . MET A 1 85 ? 74.681 -38.034 6.333 1 50.4 85 MET A C 1
ATOM 619 O O . MET A 1 85 ? 75.354 -38.687 7.125 1 50.03 85 MET A O 1
ATOM 624 N N . ASN A 1 86 ? 73.363 -38.02 6.357 1 52.23 86 ASN A N 1
ATOM 625 C CA . ASN A 1 86 ? 72.593 -38.862 7.274 1 55.4 86 ASN A CA 1
ATOM 626 C C . ASN A 1 86 ? 71.798 -39.874 6.45 1 58.02 86 ASN A C 1
ATOM 627 O O . ASN A 1 86 ? 71.65 -39.687 5.24 1 57.78 86 ASN A O 1
ATOM 632 N N . SER A 1 87 ? 71.295 -40.95 7.091 1 60.15 87 SER A N 1
ATOM 633 C CA . SER A 1 87 ? 70.484 -41.997 6.43 1 62.66 87 SER A CA 1
ATOM 634 C C . SER A 1 87 ? 71.155 -42.511 5.14 1 64.25 87 SER A C 1
ATOM 635 O O . SER A 1 87 ? 70.533 -42.577 4.093 1 64.38 87 SER A O 1
ATOM 638 N N . LEU A 1 88 ? 72.446 -42.82 5.225 1 66.14 88 LEU A N 1
ATOM 639 C CA . LEU A 1 88 ? 73.279 -43.22 4.097 1 67.87 88 LEU A CA 1
ATOM 640 C C . LEU A 1 88 ? 72.844 -44.49 3.367 1 69.26 88 LEU A C 1
ATOM 641 O O . LEU A 1 88 ? 72.575 -45.507 3.987 1 69.9 88 LEU A O 1
ATOM 646 N N . ARG A 1 89 ? 72.795 -44.424 2.03 1 69.56 89 ARG A N 1
ATOM 647 C CA . ARG A 1 89 ? 72.38 -45.529 1.161 1 70.04 89 ARG A CA 1
ATOM 648 C C . ARG A 1 89 ? 73.53 -45.976 0.24 1 70.31 89 ARG A C 1
ATOM 649 O O . ARG A 1 89 ? 74.478 -45.218 0.043 1 70.49 89 ARG A O 1
ATOM 657 N N . ALA A 1 90 ? 73.416 -47.166 -0.397 1 69.79 90 ALA A N 1
ATOM 658 C CA . ALA A 1 90 ? 74.404 -47.611 -1.394 1 69.5 90 ALA A CA 1
ATOM 659 C C . ALA A 1 90 ? 74.47 -46.604 -2.567 1 67.92 90 ALA A C 1
ATOM 660 O O . ALA A 1 90 ? 75.52 -46.446 -3.189 1 68.88 90 ALA A O 1
ATOM 662 N N . GLU A 1 91 ? 73.348 -45.919 -2.851 1 65.44 91 GLU A N 1
ATOM 663 C CA A GLU A 1 91 ? 73.213 -44.875 -3.862 0.53 64.93 91 GLU A CA 1
ATOM 664 C CA B GLU A 1 91 ? 73.297 -44.914 -3.905 0.47 64.95 91 GLU A CA 1
ATOM 665 C C . GLU A 1 91 ? 74.205 -43.706 -3.595 1 63.64 91 GLU A C 1
ATOM 666 O O . GLU A 1 91 ? 74.562 -42.969 -4.51 1 63.53 91 GLU A O 1
ATOM 677 N N . ASP A 1 92 ? 74.627 -43.529 -2.325 1 60.73 92 ASP A N 1
ATOM 678 C CA . ASP A 1 92 ? 75.528 -42.461 -1.905 1 58.27 92 ASP A CA 1
ATOM 679 C C . ASP A 1 92 ? 77.012 -42.8 -2.065 1 56.58 92 ASP A C 1
ATOM 680 O O . ASP A 1 92 ? 77.845 -41.924 -1.859 1 55.81 92 ASP A O 1
ATOM 685 N N . THR A 1 93 ? 77.352 -44.063 -2.421 1 55.6 93 THR A N 1
ATOM 686 C CA . THR A 1 93 ? 78.736 -44.487 -2.672 1 54.83 93 THR A CA 1
ATOM 687 C C . THR A 1 93 ? 79.247 -43.707 -3.875 1 52.97 93 THR A C 1
ATOM 688 O O . THR A 1 93 ? 78.653 -43.775 -4.951 1 52.88 93 THR A O 1
ATOM 692 N N . ALA A 1 94 ? 80.285 -42.887 -3.67 1 51.22 94 ALA A N 1
ATOM 693 C CA . ALA A 1 94 ? 80.797 -42.006 -4.726 1 50.18 94 ALA A CA 1
ATOM 694 C C . ALA A 1 94 ? 82.061 -41.266 -4.241 1 49.32 94 ALA A C 1
ATOM 695 O O . ALA A 1 94 ? 82.364 -41.26 -3.032 1 49.05 94 ALA A O 1
ATOM 697 N N . ILE A 1 95 ? 82.808 -40.663 -5.181 1 47.98 95 ILE A N 1
ATOM 698 C CA . ILE A 1 95 ? 83.857 -39.734 -4.827 1 47.4 95 ILE A CA 1
ATOM 699 C C . ILE A 1 95 ? 83.079 -38.401 -4.661 1 45.26 95 ILE A C 1
ATOM 700 O O . ILE A 1 95 ? 82.269 -38.047 -5.535 1 44.68 95 ILE A O 1
ATOM 705 N N . TYR A 1 96 ? 83.327 -37.667 -3.583 1 43.57 96 TYR A N 1
ATOM 706 C CA . TYR A 1 96 ? 82.672 -36.386 -3.355 1 43.13 96 TYR A CA 1
ATOM 707 C C . TYR A 1 96 ? 83.685 -35.297 -3.586 1 43.29 96 TYR A C 1
ATOM 708 O O . TYR A 1 96 ? 84.76 -35.326 -2.976 1 43.82 96 TYR A O 1
ATOM 717 N N . TYR A 1 97 ? 83.372 -34.356 -4.475 1 41.81 97 TYR A N 1
ATOM 718 C CA . TYR A 1 97 ? 84.212 -33.203 -4.747 1 41.86 97 TYR A CA 1
ATOM 719 C C . TYR A 1 97 ? 83.53 -31.956 -4.199 1 42.24 97 TYR A C 1
ATOM 720 O O . TYR A 1 97 ? 82.321 -31.824 -4.287 1 42.43 97 TYR A O 1
ATOM 729 N N . CYS A 1 98 ? 84.314 -31.024 -3.688 1 42.11 98 CYS A N 1
ATOM 730 C CA . CYS A 1 98 ? 83.819 -29.706 -3.342 1 42.59 98 CYS A CA 1
ATOM 731 C C . CYS A 1 98 ? 84.347 -28.795 -4.478 1 41.91 98 CYS A C 1
ATOM 732 O O . CYS A 1 98 ? 85.373 -29.089 -5.112 1 42.4 98 CYS A O 1
ATOM 735 N N . ALA A 1 99 ? 83.602 -27.753 -4.799 1 41.32 99 ALA A N 1
ATOM 736 C CA . ALA A 1 99 ? 83.984 -26.838 -5.855 1 41.08 99 ALA A CA 1
ATOM 737 C C . ALA A 1 99 ? 83.583 -25.437 -5.472 1 40.83 99 ALA A C 1
ATOM 738 O O . ALA A 1 99 ? 82.5 -25.215 -4.915 1 40.24 99 ALA A O 1
ATOM 740 N N . LYS A 1 100 ? 84.443 -24.484 -5.813 1 40.58 100 LYS A N 1
ATOM 741 C CA . LYS A 1 100 ? 84.165 -23.084 -5.568 1 41.02 100 LYS A CA 1
ATOM 742 C C . LYS A 1 100 ? 83.279 -22.568 -6.689 1 40.72 100 LYS A C 1
ATOM 743 O O . LYS A 1 100 ? 83.522 -22.875 -7.862 1 41.04 100 LYS A O 1
ATOM 749 N N . GLU A 1 101 ? 82.258 -21.79 -6.339 1 39.88 101 GLU A N 1
ATOM 750 C CA . GLU A 1 101 ? 81.407 -21.162 -7.348 1 40.23 101 GLU A CA 1
ATOM 751 C C . GLU A 1 101 ? 81.926 -19.753 -7.595 1 41.13 101 GLU A C 1
ATOM 752 O O . GLU A 1 101 ? 82.535 -19.152 -6.701 1 41.49 101 GLU A O 1
ATOM 758 N N . SER A 1 102 ? 81.724 -19.245 -8.809 1 40.56 102 SER A N 1
ATOM 759 C CA . SER A 1 102 ? 82.257 -17.967 -9.233 1 41.54 102 SER A CA 1
ATOM 760 C C . SER A 1 102 ? 81.581 -16.734 -8.625 1 42.6 102 SER A C 1
ATOM 761 O O . SER A 1 102 ? 82.175 -15.669 -8.657 1 43.5 102 SER A O 1
ATOM 764 N N . ASP A 1 103 ? 80.356 -16.86 -8.105 1 42.74 103 ASP A N 1
ATOM 765 C CA . ASP A 1 103 ? 79.594 -15.757 -7.494 1 43.79 103 ASP A CA 1
ATOM 766 C C . ASP A 1 103 ? 79.3 -16.043 -6.006 1 42.91 103 ASP A C 1
ATOM 767 O O . ASP A 1 103 ? 79.537 -17.157 -5.525 1 42.87 103 ASP A O 1
ATOM 772 N N . ARG A 1 104 ? 78.673 -15.07 -5.319 1 41.77 104 ARG A N 1
ATOM 773 C CA . ARG A 1 104 ? 78.232 -15.204 -3.934 1 41.07 104 ARG A CA 1
ATOM 774 C C . ARG A 1 104 ? 77.062 -16.19 -3.829 1 39.9 104 ARG A C 1
ATOM 775 O O . ARG A 1 104 ? 76.922 -16.843 -2.807 1 39.38 104 ARG A O 1
ATOM 783 N N . VAL A 1 105 ? 76.198 -16.268 -4.868 1 38.83 105 VAL A N 1
ATOM 784 C CA . VAL A 1 105 ? 75.012 -17.127 -4.84 1 38.32 105 VAL A CA 1
ATOM 785 C C . VAL A 1 105 ? 74.949 -17.98 -6.106 1 37.7 105 VAL A C 1
ATOM 786 O O . VAL A 1 105 ? 75.462 -17.578 -7.158 1 37.89 105 VAL A O 1
ATOM 790 N N . THR A 1 106 ? 74.322 -19.15 -6.011 1 36.68 106 THR A N 1
ATOM 791 C CA . THR A 1 106 ? 74.307 -20.115 -7.101 1 36.77 106 THR A CA 1
ATOM 792 C C . THR A 1 106 ? 73.437 -19.679 -8.302 1 35.76 106 THR A C 1
ATOM 793 O O . THR A 1 106 ? 72.661 -18.728 -8.2 1 35.96 106 THR A O 1
ATOM 797 N N . THR A 1 107 ? 73.561 -20.416 -9.425 1 35.35 107 THR A N 1
ATOM 798 C CA . THR A 1 107 ? 72.987 -20.202 -10.754 1 35.48 107 THR A CA 1
ATOM 799 C C . THR A 1 107 ? 73.79 -19.132 -11.505 1 35.84 107 THR A C 1
ATOM 800 O O . THR A 1 107 ? 74.446 -18.288 -10.888 1 36.2 107 THR A O 1
ATOM 804 N N . LEU A 1 108 ? 73.726 -19.191 -12.834 1 35.47 108 LEU A N 1
ATOM 805 C CA . LEU A 1 108 ? 74.364 -18.268 -13.771 1 36.66 108 LEU A CA 1
ATOM 806 C C . LEU A 1 108 ? 75.852 -18.159 -13.501 1 38 108 LEU A C 1
ATOM 807 O O . LEU A 1 108 ? 76.443 -17.089 -13.677 1 39.47 108 LEU A O 1
ATOM 812 N N . ASP A 1 109 ? 76.463 -19.269 -13.08 1 36.73 109 ASP A N 1
ATOM 813 C CA . ASP A 1 109 ? 77.825 -19.269 -12.607 1 36.91 109 ASP A CA 1
ATOM 814 C C . ASP A 1 109 ? 78.558 -20.55 -13.024 1 37.48 109 ASP A C 1
ATOM 815 O O . ASP A 1 109 ? 78.043 -21.3 -13.849 1 37.87 109 ASP A O 1
ATOM 820 N N . TRP A 1 110 ? 79.762 -20.782 -12.507 1 38.01 110 TRP A N 1
ATOM 821 C CA . TRP A 1 110 ? 80.539 -21.961 -12.864 1 39.35 110 TRP A CA 1
ATOM 822 C C . TRP A 1 110 ? 81.38 -22.441 -11.678 1 38.84 110 TRP A C 1
ATOM 823 O O . TRP A 1 110 ? 81.577 -21.7 -10.695 1 38.67 110 TRP A O 1
ATOM 834 N N . PHE A 1 111 ? 81.859 -23.689 -11.772 1 37.59 111 PHE A N 1
ATOM 835 C CA . PHE A 1 111 ? 82.658 -24.338 -10.735 1 37.88 111 PHE A CA 1
ATOM 836 C C . PHE A 1 111 ? 84.138 -24.279 -11.085 1 39.26 111 PHE A C 1
ATOM 837 O O . PHE A 1 111 ? 84.551 -24.81 -12.112 1 39.17 111 PHE A O 1
ATOM 845 N N . ASP A 1 112 ? 84.949 -23.67 -10.213 1 40.82 112 ASP A N 1
ATOM 846 C CA . ASP A 1 112 ? 86.399 -23.577 -10.407 1 41.7 112 ASP A CA 1
ATOM 847 C C . ASP A 1 112 ? 87.015 -22.91 -9.179 1 42.73 112 ASP A C 1
ATOM 848 O O . ASP A 1 112 ? 86.62 -21.8 -8.859 1 43.16 112 ASP A O 1
ATOM 853 N N . PRO A 1 113 ? 88.034 -23.514 -8.548 1 43.08 113 PRO A N 1
ATOM 854 C CA . PRO A 1 113 ? 88.575 -24.852 -8.84 1 42.86 113 PRO A CA 1
ATOM 855 C C . PRO A 1 113 ? 87.778 -25.956 -8.126 1 42.29 113 PRO A C 1
ATOM 856 O O . PRO A 1 113 ? 86.733 -25.698 -7.506 1 41.77 113 PRO A O 1
ATOM 860 N N . TRP A 1 114 ? 88.253 -27.195 -8.234 1 42.23 114 TRP A N 1
ATOM 861 C CA . TRP A 1 114 ? 87.618 -28.335 -7.576 1 42.31 114 TRP A CA 1
ATOM 862 C C . TRP A 1 114 ? 88.638 -28.972 -6.621 1 44.41 114 TRP A C 1
ATOM 863 O O . TRP A 1 114 ? 89.834 -28.981 -6.912 1 45.44 114 TRP A O 1
ATOM 874 N N . GLY A 1 115 ? 88.162 -29.566 -5.537 1 44.95 115 GLY A N 1
ATOM 875 C CA . GLY A 1 115 ? 89.03 -30.31 -4.627 1 45.85 115 GLY A CA 1
ATOM 876 C C . GLY A 1 115 ? 89.452 -31.638 -5.249 1 46.59 115 GLY A C 1
ATOM 877 O O . GLY A 1 115 ? 88.925 -32.036 -6.296 1 46.06 115 GLY A O 1
ATOM 878 N N . GLN A 1 116 ? 90.361 -32.367 -4.583 1 47.33 116 GLN A N 1
ATOM 879 C CA . GLN A 1 116 ? 90.895 -33.644 -5.077 1 48.93 116 GLN A CA 1
ATOM 880 C C . GLN A 1 116 ? 89.932 -34.835 -4.96 1 48.49 116 GLN A C 1
ATOM 881 O O . GLN A 1 116 ? 90.218 -35.897 -5.502 1 49.06 116 GLN A O 1
ATOM 887 N N . GLY A 1 117 ? 88.858 -34.673 -4.204 1 47.59 117 GLY A N 1
ATOM 888 C CA . GLY A 1 117 ? 87.878 -35.719 -3.97 1 47.89 117 GLY A CA 1
ATOM 889 C C . GLY A 1 117 ? 88.121 -36.482 -2.677 1 49.35 117 GLY A C 1
ATOM 890 O O . GLY A 1 117 ? 89.244 -36.515 -2.159 1 49.97 117 GLY A O 1
ATOM 891 N N . THR A 1 118 ? 87.063 -37.096 -2.141 1 48.99 118 THR A N 1
ATOM 892 C CA . THR A 1 118 ? 87.133 -37.957 -0.953 1 49.12 118 THR A CA 1
ATOM 893 C C . THR A 1 118 ? 86.137 -39.099 -1.186 1 49.83 118 THR A C 1
ATOM 894 O O . THR A 1 118 ? 85.037 -38.865 -1.682 1 49.85 118 THR A O 1
ATOM 898 N N . LEU A 1 119 ? 86.549 -40.335 -0.933 1 50.26 119 LEU A N 1
ATOM 899 C CA . LEU A 1 119 ? 85.704 -41.498 -1.205 1 51.27 119 LEU A CA 1
ATOM 900 C C . LEU A 1 119 ? 84.764 -41.831 -0.037 1 51.78 119 LEU A C 1
ATOM 901 O O . LEU A 1 119 ? 85.202 -41.885 1.096 1 51.7 119 LEU A O 1
ATOM 906 N N . VAL A 1 120 ? 83.491 -42.066 -0.33 1 52.24 120 VAL A N 1
ATOM 907 C CA . VAL A 1 120 ? 82.499 -42.486 0.648 1 53.85 120 VAL A CA 1
ATOM 908 C C . VAL A 1 120 ? 81.972 -43.802 0.122 1 56.64 120 VAL A C 1
ATOM 909 O O . VAL A 1 120 ? 81.421 -43.848 -0.983 1 55.64 120 VAL A O 1
ATOM 913 N N . THR A 1 121 ? 82.193 -44.882 0.873 1 59.17 121 THR A N 1
ATOM 914 C CA . THR A 1 121 ? 81.699 -46.185 0.472 1 62.55 121 THR A CA 1
ATOM 915 C C . THR A 1 121 ? 80.682 -46.635 1.496 1 65.68 121 THR A C 1
ATOM 916 O O . THR A 1 121 ? 80.994 -46.726 2.678 1 66.03 121 THR A O 1
ATOM 920 N N . VAL A 1 122 ? 79.453 -46.85 1.062 1 67.84 122 VAL A N 1
ATOM 921 C CA . VAL A 1 122 ? 78.406 -47.361 1.924 1 70.67 122 VAL A CA 1
ATOM 922 C C . VAL A 1 122 ? 78.282 -48.826 1.515 1 74.4 122 VAL A C 1
ATOM 923 O O . VAL A 1 122 ? 77.964 -49.097 0.353 1 74.53 122 VAL A O 1
ATOM 927 N N . SER A 1 123 ? 78.629 -49.77 2.414 1 77.13 123 SER A N 1
ATOM 928 C CA . SER A 1 123 ? 78.616 -51.181 2.025 1 80.38 123 SER A CA 1
ATOM 929 C C . SER A 1 123 ? 77.462 -51.994 2.597 1 82.88 123 SER A C 1
ATOM 930 O O . SER A 1 123 ? 77.327 -52.098 3.815 1 83.32 123 SER A O 1
ATOM 933 N N . SER A 1 124 ? 76.664 -52.6 1.682 1 84.26 124 SER A N 1
ATOM 934 C CA . SER A 1 124 ? 75.516 -53.493 1.903 1 85.59 124 SER A CA 1
ATOM 935 C C . SER A 1 124 ? 74.657 -53.162 3.122 1 86.32 124 SER A C 1
ATOM 936 O O . SER A 1 124 ? 74.093 -54.056 3.755 1 86.71 124 SER A O 1
ATOM 939 N N . ALA A 1 143 ? 66.134 -36.146 -11.919 1 61.69 143 ALA A N 1
ATOM 940 C CA . ALA A 1 143 ? 65.027 -35.454 -11.243 1 61.36 143 ALA A CA 1
ATOM 941 C C . ALA A 1 143 ? 64.778 -34.022 -11.74 1 59.2 143 ALA A C 1
ATOM 942 O O . ALA A 1 143 ? 63.721 -33.454 -11.468 1 59.11 143 ALA A O 1
ATOM 944 N N . SER A 1 144 ? 65.752 -33.419 -12.42 1 57.49 144 SER A N 1
ATOM 945 C CA . SER A 1 144 ? 65.582 -32.069 -12.949 1 56.66 144 SER A CA 1
ATOM 946 C C . SER A 1 144 ? 64.531 -32.06 -14.081 1 55 144 SER A C 1
ATOM 947 O O . SER A 1 144 ? 64.486 -33.01 -14.864 1 54.56 144 SER A O 1
ATOM 950 N N . ASP A 1 145 ? 63.75 -30.963 -14.223 1 54.15 145 ASP A N 1
ATOM 951 C CA . ASP A 1 145 ? 62.853 -30.854 -15.389 1 54.36 145 ASP A CA 1
ATOM 952 C C . ASP A 1 145 ? 63.616 -30.309 -16.644 1 53.76 145 ASP A C 1
ATOM 953 O O . ASP A 1 145 ? 62.997 -30.156 -17.702 1 55.08 145 ASP A O 1
ATOM 958 N N . ILE A 1 146 ? 64.947 -30.029 -16.516 1 52.03 146 ILE A N 1
ATOM 959 C CA . ILE A 1 146 ? 65.858 -29.662 -17.608 1 50.87 146 ILE A CA 1
ATOM 960 C C . ILE A 1 146 ? 66.822 -30.837 -17.883 1 50.47 146 ILE A C 1
ATOM 961 O O . ILE A 1 146 ? 67.792 -31.059 -17.138 1 51.28 146 ILE A O 1
ATOM 966 N N . GLN A 1 147 ? 66.592 -31.519 -18.979 1 49.04 147 GLN A N 1
ATOM 967 C CA . GLN A 1 147 ? 67.438 -32.631 -19.392 1 47.94 147 GLN A CA 1
ATOM 968 C C . GLN A 1 147 ? 68.577 -32.115 -20.254 1 45.63 147 GLN A C 1
ATOM 969 O O . GLN A 1 147 ? 68.353 -31.337 -21.178 1 45.1 147 GLN A O 1
ATOM 975 N N . MET A 1 148 ? 69.788 -32.556 -19.961 1 44.25 148 MET A N 1
ATOM 976 C CA . MET A 1 148 ? 70.971 -32.212 -20.717 1 43.6 148 MET A CA 1
ATOM 977 C C . MET A 1 148 ? 71.406 -33.455 -21.479 1 44.86 148 MET A C 1
ATOM 978 O O . MET A 1 148 ? 71.81 -34.444 -20.854 1 45.88 148 MET A O 1
ATOM 983 N N . THR A 1 149 ? 71.325 -33.431 -22.816 1 44.25 149 THR A N 1
ATOM 984 C CA . THR A 1 149 ? 71.726 -34.597 -23.625 1 44.06 149 THR A CA 1
ATOM 985 C C . THR A 1 149 ? 73.052 -34.3 -24.321 1 42.36 149 THR A C 1
ATOM 986 O O . THR A 1 149 ? 73.127 -33.462 -25.222 1 42.03 149 THR A O 1
ATOM 990 N N . GLN A 1 150 ? 74.076 -35.012 -23.926 1 41.53 150 GLN A N 1
ATOM 991 C CA . GLN A 1 150 ? 75.401 -34.837 -24.468 1 43.1 150 GLN A CA 1
ATOM 992 C C . GLN A 1 150 ? 75.689 -35.929 -25.537 1 45.68 150 GLN A C 1
ATOM 993 O O . GLN A 1 150 ? 75.333 -37.078 -25.324 1 47.01 150 GLN A O 1
ATOM 999 N N . SER A 1 151 ? 76.255 -35.558 -26.702 1 46.2 151 SER A N 1
ATOM 1000 C CA . SER A 1 151 ? 76.55 -36.454 -27.824 1 48.2 151 SER A CA 1
ATOM 1001 C C . SER A 1 151 ? 77.925 -36.191 -28.386 1 48.48 151 SER A C 1
ATOM 1002 O O . SER A 1 151 ? 78.256 -35.03 -28.595 1 48.76 151 SER A O 1
ATOM 1005 N N . PRO A 1 152 ? 78.638 -37.233 -28.874 1 48 152 PRO A N 1
ATOM 1006 C CA . PRO A 1 152 ? 78.361 -38.675 -28.658 1 47.21 152 PRO A CA 1
ATOM 1007 C C . PRO A 1 152 ? 78.754 -39.101 -27.22 1 46.96 152 PRO A C 1
ATOM 1008 O O . PRO A 1 152 ? 79.398 -38.313 -26.526 1 46.84 152 PRO A O 1
ATOM 1012 N N . SER A 1 153 ? 78.384 -40.31 -26.764 1 46.18 153 SER A N 1
ATOM 1013 C CA . SER A 1 153 ? 78.818 -40.769 -25.427 1 46.85 153 SER A CA 1
ATOM 1014 C C . SER A 1 153 ? 80.324 -41.129 -25.437 1 46.19 153 SER A C 1
ATOM 1015 O O . SER A 1 153 ? 80.99 -41.049 -24.412 1 45.83 153 SER A O 1
ATOM 1018 N N . SER A 1 154 ? 80.868 -41.473 -26.615 1 46.13 154 SER A N 1
ATOM 1019 C CA . SER A 1 154 ? 82.286 -41.717 -26.784 1 47.25 154 SER A CA 1
ATOM 1020 C C . SER A 1 154 ? 82.707 -41.454 -28.229 1 47.34 154 SER A C 1
ATOM 1021 O O . SER A 1 154 ? 81.893 -41.533 -29.167 1 46.42 154 SER A O 1
ATOM 1024 N N . LEU A 1 155 ? 83.963 -41.087 -28.402 1 47.85 155 LEU A N 1
ATOM 1025 C CA . LEU A 1 155 ? 84.506 -40.871 -29.73 1 49.55 155 LEU A CA 1
ATOM 1026 C C . LEU A 1 155 ? 85.986 -41.227 -29.776 1 49.59 155 LEU A C 1
ATOM 1027 O O . LEU A 1 155 ? 86.702 -41.075 -28.781 1 49.12 155 LEU A O 1
ATOM 1032 N N . SER A 1 156 ? 86.409 -41.807 -30.894 1 49.86 156 SER A N 1
ATOM 1033 C CA . SER A 1 156 ? 87.801 -42.156 -31.143 1 51.26 156 SER A CA 1
ATOM 1034 C C . SER A 1 156 ? 88.381 -41.062 -31.998 1 52.11 156 SER A C 1
ATOM 1035 O O . SER A 1 156 ? 87.758 -40.652 -32.983 1 52.93 156 SER A O 1
ATOM 1038 N N . ALA A 1 157 ? 89.593 -40.64 -31.682 1 52 157 ALA A N 1
ATOM 1039 C CA . ALA A 1 157 ? 90.242 -39.592 -32.45 1 52.54 157 ALA A CA 1
ATOM 1040 C C . ALA A 1 157 ? 91.749 -39.763 -32.422 1 52.65 157 ALA A C 1
ATOM 1041 O O . ALA A 1 157 ? 92.309 -40.287 -31.468 1 51.4 157 ALA A O 1
ATOM 1043 N N . SER A 1 158 ? 92.396 -39.318 -33.485 1 53.71 158 SER A N 1
ATOM 1044 C CA . SER A 1 158 ? 93.849 -39.303 -33.607 1 54.79 158 SER A CA 1
ATOM 1045 C C . SER A 1 158 ? 94.352 -37.917 -33.206 1 55.31 158 SER A C 1
ATOM 1046 O O . SER A 1 158 ? 93.624 -36.919 -33.332 1 54.91 158 SER A O 1
ATOM 1049 N N . VAL A 1 159 ? 95.629 -37.83 -32.805 1 55.79 159 VAL A N 1
ATOM 1050 C CA . VAL A 1 159 ? 96.277 -36.557 -32.505 1 57.04 159 VAL A CA 1
ATOM 1051 C C . VAL A 1 159 ? 96.269 -35.684 -33.785 1 58.07 159 VAL A C 1
ATOM 1052 O O . VAL A 1 159 ? 96.553 -36.18 -34.872 1 58.86 159 VAL A O 1
ATOM 1056 N N . GLY A 1 160 ? 95.795 -34.457 -33.657 1 58.11 160 GLY A N 1
ATOM 1057 C CA . GLY A 1 160 ? 95.645 -33.526 -34.767 1 58.06 160 GLY A CA 1
ATOM 1058 C C . GLY A 1 160 ? 94.232 -33.451 -35.315 1 57.9 160 GLY A C 1
ATOM 1059 O O . GLY A 1 160 ? 93.945 -32.576 -36.134 1 58.47 160 GLY A O 1
ATOM 1060 N N . ASP A 1 161 ? 93.322 -34.361 -34.891 1 56.83 161 ASP A N 1
ATOM 1061 C CA . ASP A 1 161 ? 91.937 -34.319 -35.391 1 56.44 161 ASP A CA 1
ATOM 1062 C C . ASP A 1 161 ? 91.144 -33.179 -34.76 1 55.35 161 ASP A C 1
ATOM 1063 O O . ASP A 1 161 ? 91.382 -32.815 -33.612 1 54.93 161 ASP A O 1
ATOM 1068 N N . ARG A 1 162 ? 90.157 -32.66 -35.495 1 54.76 162 ARG A N 1
ATOM 1069 C CA . ARG A 1 162 ? 89.222 -31.678 -34.96 1 54.67 162 ARG A CA 1
ATOM 1070 C C . ARG A 1 162 ? 88.14 -32.512 -34.248 1 53.64 162 ARG A C 1
ATOM 1071 O O . ARG A 1 162 ? 87.609 -33.458 -34.839 1 54.46 162 ARG A O 1
ATOM 1079 N N . VAL A 1 163 ? 87.837 -32.2 -32.99 1 51.76 163 VAL A N 1
ATOM 1080 C CA . VAL A 1 163 ? 86.842 -32.957 -32.236 1 51.23 163 VAL A CA 1
ATOM 1081 C C . VAL A 1 163 ? 85.657 -32.049 -31.895 1 50.43 163 VAL A C 1
ATOM 1082 O O . VAL A 1 163 ? 85.86 -30.945 -31.414 1 50.13 163 VAL A O 1
ATOM 1086 N N . THR A 1 164 ? 84.429 -32.521 -32.142 1 50.08 164 THR A N 1
ATOM 1087 C CA . THR A 1 164 ? 83.198 -31.796 -31.858 1 49.99 164 THR A CA 1
ATOM 1088 C C . THR A 1 164 ? 82.309 -32.569 -30.876 1 48.26 164 THR A C 1
ATOM 1089 O O . THR A 1 164 ? 81.941 -33.718 -31.134 1 48.42 164 THR A O 1
ATOM 1093 N N . ILE A 1 165 ? 81.974 -31.951 -29.741 1 45.87 165 ILE A N 1
ATOM 1094 C CA . ILE A 1 165 ? 81.087 -32.56 -28.755 1 45.03 165 ILE A CA 1
ATOM 1095 C C . ILE A 1 165 ? 79.868 -31.64 -28.601 1 44.96 165 ILE A C 1
ATOM 1096 O O . ILE A 1 165 ? 80.037 -30.426 -28.492 1 45.33 165 ILE A O 1
ATOM 1101 N N . THR A 1 166 ? 78.647 -32.196 -28.603 1 44.2 166 THR A N 1
ATOM 1102 C CA . THR A 1 166 ? 77.446 -31.376 -28.516 1 44.99 166 THR A CA 1
ATOM 1103 C C . THR A 1 166 ? 76.678 -31.613 -27.224 1 43.95 166 THR A C 1
ATOM 1104 O O . THR A 1 166 ? 76.759 -32.684 -26.614 1 43.04 166 THR A O 1
ATOM 1108 N N . CYS A 1 167 ? 75.994 -30.578 -26.78 1 43.2 167 CYS A N 1
ATOM 1109 C CA . CYS A 1 167 ? 75.171 -30.634 -25.583 1 43.61 167 CYS A CA 1
ATOM 1110 C C . CYS A 1 167 ? 73.837 -29.969 -25.94 1 44.01 167 CYS A C 1
ATOM 1111 O O . CYS A 1 167 ? 73.827 -28.856 -26.464 1 44.8 167 CYS A O 1
ATOM 1114 N N . ARG A 1 168 ? 72.722 -30.659 -25.714 1 43.57 168 ARG A N 1
ATOM 1115 C CA . ARG A 1 168 ? 71.402 -30.096 -25.997 1 44.59 168 ARG A CA 1
ATOM 1116 C C . ARG A 1 168 ? 70.591 -30.022 -24.707 1 43.85 168 ARG A C 1
ATOM 1117 O O . ARG A 1 168 ? 70.549 -30.998 -23.958 1 44.16 168 ARG A O 1
ATOM 1125 N N . ALA A 1 169 ? 69.971 -28.869 -24.43 1 42.43 169 ALA A N 1
ATOM 1126 C CA . ALA A 1 169 ? 69.141 -28.684 -23.249 1 42.49 169 ALA A CA 1
ATOM 1127 C C . ALA A 1 169 ? 67.676 -28.804 -23.653 1 43.12 169 ALA A C 1
ATOM 1128 O O . ALA A 1 169 ? 67.303 -28.386 -24.759 1 43.69 169 ALA A O 1
ATOM 1130 N N . SER A 1 170 ? 66.831 -29.378 -22.784 1 42.93 170 SER A N 1
ATOM 1131 C CA . SER A 1 170 ? 65.406 -29.562 -23.122 1 43.12 170 SER A CA 1
ATOM 1132 C C . SER A 1 170 ? 64.598 -28.264 -23.184 1 42.73 170 SER A C 1
ATOM 1133 O O . SER A 1 170 ? 63.482 -28.261 -23.69 1 43.51 170 SER A O 1
ATOM 1136 N N . GLN A 1 171 ? 65.135 -27.167 -22.636 1 40.8 171 GLN A N 1
ATOM 1137 C CA . GLN A 1 171 ? 64.543 -25.837 -22.754 1 40.05 171 GLN A CA 1
ATOM 1138 C C . GLN A 1 171 ? 65.713 -24.855 -22.903 1 39.86 171 GLN A C 1
ATOM 1139 O O . GLN A 1 171 ? 66.867 -25.225 -22.648 1 40.15 171 GLN A O 1
ATOM 1145 N N . SER A 1 172 ? 65.427 -23.598 -23.269 1 39.49 172 SER A N 1
ATOM 1146 C CA . SER A 1 172 ? 66.496 -22.602 -23.361 1 40.1 172 SER A CA 1
ATOM 1147 C C . SER A 1 172 ? 67.136 -22.386 -21.98 1 38.93 172 SER A C 1
ATOM 1148 O O . SER A 1 172 ? 66.436 -22.26 -20.964 1 39.63 172 SER A O 1
ATOM 1151 N N . ILE A 1 173 ? 68.461 -22.347 -21.966 1 37.86 173 ILE A N 1
ATOM 1152 C CA . ILE A 1 173 ? 69.239 -22.007 -20.775 1 38.01 173 ILE A CA 1
ATOM 1153 C C . ILE A 1 173 ? 70.089 -20.726 -21.031 1 37.94 173 ILE A C 1
ATOM 1154 O O . ILE A 1 173 ? 71.093 -20.507 -20.357 1 37.31 173 ILE A O 1
ATOM 1159 N N . SER A 1 174 ? 69.724 -19.931 -22.056 1 38.59 174 SER A N 1
ATOM 1160 C CA . SER A 1 174 ? 70.423 -18.715 -22.466 1 39.7 174 SER A CA 1
ATOM 1161 C C . SER A 1 174 ? 71.895 -19.085 -22.791 1 40.72 174 SER A C 1
ATOM 1162 O O . SER A 1 174 ? 72.092 -20.021 -23.555 1 41.9 174 SER A O 1
ATOM 1165 N N . SER A 1 175 ? 72.908 -18.488 -22.142 1 40.19 175 SER A N 1
ATOM 1166 C CA . SER A 1 175 ? 74.304 -18.862 -22.395 1 40.26 175 SER A CA 1
ATOM 1167 C C . SER A 1 175 ? 74.92 -19.586 -21.187 1 39.86 175 SER A C 1
ATOM 1168 O O . SER A 1 175 ? 76.13 -19.74 -21.141 1 41.24 175 SER A O 1
ATOM 1171 N N . TYR A 1 176 ? 74.111 -20.079 -20.248 1 38.39 176 TYR A N 1
ATOM 1172 C CA . TYR A 1 176 ? 74.591 -20.624 -18.984 1 38.03 176 TYR A CA 1
ATOM 1173 C C . TYR A 1 176 ? 74.906 -22.132 -19.043 1 37.4 176 TYR A C 1
ATOM 1174 O O . TYR A 1 176 ? 74.295 -22.958 -18.37 1 36.73 176 TYR A O 1
ATOM 1183 N N . LEU A 1 177 ? 75.892 -22.444 -19.853 1 37.03 177 LEU A N 1
ATOM 1184 C CA . LEU A 1 177 ? 76.359 -23.798 -20.089 1 36.98 177 LEU A CA 1
ATOM 1185 C C . LEU A 1 177 ? 77.901 -23.804 -19.927 1 37.49 177 LEU A C 1
ATOM 1186 O O . LEU A 1 177 ? 78.614 -23.053 -20.61 1 38.3 177 LEU A O 1
ATOM 1191 N N . ASN A 1 178 ? 78.411 -24.632 -19.015 1 36.41 178 ASN A N 1
ATOM 1192 C CA . ASN A 1 178 ? 79.842 -24.732 -18.781 1 36.25 178 ASN A CA 1
ATOM 1193 C C . ASN A 1 178 ? 80.373 -26.102 -19.287 1 37.01 178 ASN A C 1
ATOM 1194 O O . ASN A 1 178 ? 79.615 -27.068 -19.359 1 37.33 178 ASN A O 1
ATOM 1199 N N . TRP A 1 179 ? 81.668 -26.177 -19.603 1 36.64 179 TRP A N 1
ATOM 1200 C CA . TRP A 1 179 ? 82.295 -27.436 -20.034 1 38 179 TRP A CA 1
ATOM 1201 C C . TRP A 1 179 ? 83.469 -27.752 -19.12 1 38.68 179 TRP A C 1
ATOM 1202 O O . TRP A 1 179 ? 84.286 -26.864 -18.828 1 39.22 179 TRP A O 1
ATOM 1213 N N . TYR A 1 180 ? 83.563 -29.018 -18.681 1 37.99 180 TYR A N 1
ATOM 1214 C CA . TYR A 1 180 ? 84.622 -29.498 -17.801 1 38.04 180 TYR A CA 1
ATOM 1215 C C . TYR A 1 180 ? 85.354 -30.652 -18.473 1 38.69 180 TYR A C 1
ATOM 1216 O O . TYR A 1 180 ? 84.765 -31.402 -19.259 1 38.88 180 TYR A O 1
ATOM 1225 N N . GLN A 1 181 ? 86.639 -30.785 -18.151 1 38.81 181 GLN A N 1
ATOM 1226 C CA . GLN A 1 181 ? 87.486 -31.887 -18.606 1 39.39 181 GLN A CA 1
ATOM 1227 C C . GLN A 1 181 ? 87.824 -32.716 -17.372 1 40.21 181 GLN A C 1
ATOM 1228 O O . GLN A 1 181 ? 88.202 -32.157 -16.338 1 40.5 181 GLN A O 1
ATOM 1234 N N . GLN A 1 182 ? 87.666 -34.033 -17.454 1 39.35 182 GLN A N 1
ATOM 1235 C CA . GLN A 1 182 ? 88.003 -34.919 -16.359 1 39.73 182 GLN A CA 1
ATOM 1236 C C . GLN A 1 182 ? 88.832 -36.096 -16.849 1 41.91 182 GLN A C 1
ATOM 1237 O O . GLN A 1 182 ? 88.347 -36.947 -17.592 1 41.7 182 GLN A O 1
ATOM 1243 N N . LYS A 1 183 ? 90.072 -36.15 -16.413 1 43.39 183 LYS A N 1
ATOM 1244 C CA . LYS A 1 183 ? 90.941 -37.293 -16.68 1 45.26 183 LYS A CA 1
ATOM 1245 C C . LYS A 1 183 ? 90.611 -38.38 -15.663 1 46.59 183 LYS A C 1
ATOM 1246 O O . LYS A 1 183 ? 90.188 -38.069 -14.544 1 46.57 183 LYS A O 1
ATOM 1252 N N . PRO A 1 184 ? 90.76 -39.668 -16.034 1 47.84 184 PRO A N 1
ATOM 1253 C CA . PRO A 1 184 ? 90.393 -40.745 -15.095 1 48.7 184 PRO A CA 1
ATOM 1254 C C . PRO A 1 184 ? 91.212 -40.69 -13.808 1 50.45 184 PRO A C 1
ATOM 1255 O O . PRO A 1 184 ? 92.395 -40.352 -13.837 1 51.18 184 PRO A O 1
ATOM 1259 N N . GLY A 1 185 ? 90.54 -40.891 -12.683 1 51.27 185 GLY A N 1
ATOM 1260 C CA . GLY A 1 185 ? 91.147 -40.801 -11.357 1 52.36 185 GLY A CA 1
ATOM 1261 C C . GLY A 1 185 ? 91.424 -39.382 -10.87 1 53.3 185 GLY A C 1
ATOM 1262 O O . GLY A 1 185 ? 91.955 -39.202 -9.769 1 54.96 185 GLY A O 1
ATOM 1263 N N . GLN A 1 186 ? 91.072 -38.35 -11.666 1 51.57 186 GLN A N 1
ATOM 1264 C CA . GLN A 1 186 ? 91.338 -36.964 -11.283 1 50.7 186 GLN A CA 1
ATOM 1265 C C . GLN A 1 186 ? 90.06 -36.138 -11.144 1 48.69 186 GLN A C 1
ATOM 1266 O O . GLN A 1 186 ? 88.994 -36.523 -11.639 1 48.17 186 GLN A O 1
ATOM 1272 N N . ALA A 1 187 ? 90.175 -34.979 -10.489 1 46.9 187 ALA A N 1
ATOM 1273 C CA . ALA A 1 187 ? 89.048 -34.078 -10.345 1 46.04 187 ALA A CA 1
ATOM 1274 C C . ALA A 1 187 ? 88.789 -33.36 -11.667 1 44.51 187 ALA A C 1
ATOM 1275 O O . ALA A 1 187 ? 89.722 -33.107 -12.445 1 43.96 187 ALA A O 1
ATOM 1277 N N . PRO A 1 188 ? 87.53 -32.97 -11.913 1 43.67 188 PRO A N 1
ATOM 1278 C CA . PRO A 1 188 ? 87.234 -32.192 -13.122 1 43.07 188 PRO A CA 1
ATOM 1279 C C . PRO A 1 188 ? 87.916 -30.831 -13.092 1 42.71 188 PRO A C 1
ATOM 1280 O O . PRO A 1 188 ? 88.289 -30.308 -12.039 1 42.92 188 PRO A O 1
ATOM 1284 N N . LYS A 1 189 ? 88.048 -30.243 -14.259 1 42.71 189 LYS A N 1
ATOM 1285 C CA . LYS A 1 189 ? 88.688 -28.958 -14.452 1 43.87 189 LYS A CA 1
ATOM 1286 C C . LYS A 1 189 ? 87.816 -28.126 -15.403 1 42.92 189 LYS A C 1
ATOM 1287 O O . LYS A 1 189 ? 87.435 -28.624 -16.461 1 42.95 189 LYS A O 1
ATOM 1293 N N . LEU A 1 190 ? 87.53 -26.868 -15.057 1 41.71 190 LEU A N 1
ATOM 1294 C CA . LEU A 1 190 ? 86.768 -25.984 -15.941 1 41.84 190 LEU A CA 1
ATOM 1295 C C . LEU A 1 190 ? 87.552 -25.664 -17.232 1 42.6 190 LEU A C 1
ATOM 1296 O O . LEU A 1 190 ? 88.73 -25.315 -17.161 1 43.08 190 LEU A O 1
ATOM 1301 N N . LEU A 1 191 ? 86.903 -25.759 -18.396 1 42.52 191 LEU A N 1
ATOM 1302 C CA . LEU A 1 191 ? 87.544 -25.393 -19.66 1 43.9 191 LEU A CA 1
ATOM 1303 C C . LEU A 1 191 ? 86.87 -24.149 -20.199 1 44.11 191 LEU A C 1
ATOM 1304 O O . LEU A 1 191 ? 87.549 -23.204 -20.592 1 45.49 191 LEU A O 1
ATOM 1309 N N . ILE A 1 192 ? 85.527 -24.177 -20.292 1 42.83 192 ILE A N 1
ATOM 1310 C CA . ILE A 1 192 ? 84.741 -23.104 -20.886 1 42.5 192 ILE A CA 1
ATOM 1311 C C . ILE A 1 192 ? 83.603 -22.756 -19.934 1 41.95 192 ILE A C 1
ATOM 1312 O O . ILE A 1 192 ? 82.926 -23.661 -19.443 1 41.49 192 ILE A O 1
ATOM 1317 N N . TYR A 1 193 ? 83.371 -21.465 -19.689 1 41.3 193 TYR A N 1
ATOM 1318 C CA . TYR A 1 193 ? 82.244 -21.052 -18.871 1 42.51 193 TYR A CA 1
ATOM 1319 C C . TYR A 1 193 ? 81.339 -20.137 -19.692 1 42.64 193 TYR A C 1
ATOM 1320 O O . TYR A 1 193 ? 81.803 -19.503 -20.646 1 42.45 193 TYR A O 1
ATOM 1329 N N . ALA A 1 194 ? 80.043 -20.074 -19.341 1 42.58 194 ALA A N 1
ATOM 1330 C CA . ALA A 1 194 ? 79.079 -19.222 -20.044 1 43.14 194 ALA A CA 1
ATOM 1331 C C . ALA A 1 194 ? 79.101 -19.414 -21.578 1 43.47 194 ALA A C 1
ATOM 1332 O O . ALA A 1 194 ? 79.169 -18.438 -22.339 1 43.74 194 ALA A O 1
ATOM 1334 N N . ALA A 1 195 ? 79.085 -20.693 -22.014 1 42.56 195 ALA A N 1
ATOM 1335 C CA . ALA A 1 195 ? 79.04 -21.185 -23.39 1 43.26 195 ALA A CA 1
ATOM 1336 C C . ALA A 1 195 ? 80.289 -20.957 -24.227 1 43.86 195 ALA A C 1
ATOM 1337 O O . ALA A 1 195 ? 80.634 -21.835 -25.019 1 43.7 195 A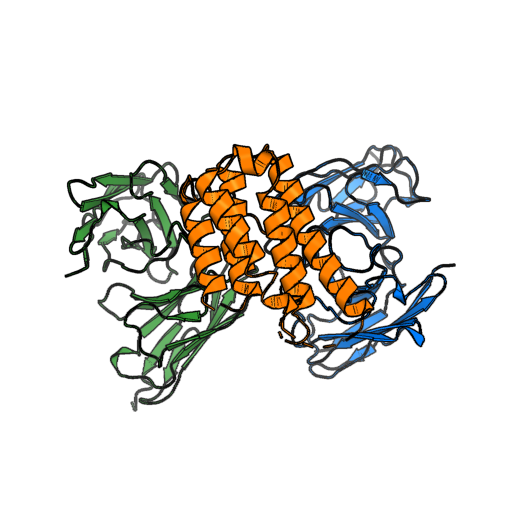LA A O 1
ATOM 1339 N N . SER A 1 196 ? 80.943 -19.799 -24.103 1 44.85 196 SER A N 1
ATOM 1340 C CA . SER A 1 196 ? 82.039 -19.468 -25.015 1 46.42 196 SER A CA 1
ATOM 1341 C C . SER A 1 196 ? 83.276 -18.85 -24.408 1 47.62 196 SER A C 1
ATOM 1342 O O . SER A 1 196 ? 84.239 -18.643 -25.152 1 48.77 196 SER A O 1
ATOM 1345 N N . SER A 1 197 ? 83.289 -18.569 -23.1 1 47.27 197 SER A N 1
ATOM 1346 C CA . SER A 1 197 ? 84.482 -17.966 -22.506 1 48.05 197 SER A CA 1
ATOM 1347 C C . SER A 1 197 ? 85.482 -19.02 -22.114 1 48.5 197 SER A C 1
ATOM 1348 O O . SER A 1 197 ? 85.151 -19.952 -21.389 1 47.94 197 SER A O 1
ATOM 1351 N N . LEU A 1 198 ? 86.707 -18.861 -22.587 1 49.11 198 LEU A N 1
ATOM 1352 C CA . LEU A 1 198 ? 87.805 -19.773 -22.327 1 50.86 198 LEU A CA 1
ATOM 1353 C C . LEU A 1 198 ? 88.385 -19.477 -20.944 1 52.77 198 LEU A C 1
ATOM 1354 O O . LEU A 1 198 ? 88.659 -18.318 -20.621 1 52.89 198 LEU A O 1
ATOM 1359 N N . GLN A 1 199 ? 88.543 -20.512 -20.118 1 53.44 199 GLN A N 1
ATOM 1360 C CA . GLN A 1 199 ? 89.109 -20.337 -18.784 1 54.96 199 GLN A CA 1
ATOM 1361 C C . GLN A 1 199 ? 90.615 -19.985 -18.901 1 56.51 199 GLN A C 1
ATOM 1362 O O . GLN A 1 199 ? 91.305 -20.493 -19.793 1 55.92 199 GLN A O 1
ATOM 1368 N N . THR A 1 200 ? 91.102 -19.078 -18.026 1 58.07 200 THR A N 1
ATOM 1369 C CA . THR A 1 200 ? 92.505 -18.64 -17.985 1 60.1 200 THR A CA 1
ATOM 1370 C C . THR A 1 200 ? 93.457 -19.836 -17.901 1 61.42 200 THR A C 1
ATOM 1371 O O . THR A 1 200 ? 93.295 -20.679 -17.023 1 62.28 200 THR A O 1
ATOM 1375 N N . GLY A 1 201 ? 94.425 -19.909 -18.81 1 61.51 201 GLY A N 1
ATOM 1376 C CA . GLY A 1 201 ? 95.397 -20.994 -18.823 1 61.73 201 GLY A CA 1
ATOM 1377 C C . GLY A 1 201 ? 95.04 -22.171 -19.709 1 61.84 201 GLY A C 1
ATOM 1378 O O . GLY A 1 201 ? 95.893 -23.017 -19.993 1 62.69 201 GLY A O 1
ATOM 1379 N N . VAL A 1 202 ? 93.781 -22.254 -20.148 1 60.69 202 VAL A N 1
ATOM 1380 C CA . VAL A 1 202 ? 93.339 -23.344 -21.015 1 60.05 202 VAL A CA 1
ATOM 1381 C C . VAL A 1 202 ? 93.767 -23.028 -22.459 1 59.57 202 VAL A C 1
ATOM 1382 O O . VAL A 1 202 ? 93.556 -21.911 -22.926 1 59.66 202 VAL A O 1
ATOM 1386 N N . PRO A 1 203 ? 94.403 -23.981 -23.159 1 58.91 203 PRO A N 1
ATOM 1387 C CA . PRO A 1 203 ? 94.849 -23.711 -24.539 1 58.91 203 PRO A CA 1
ATOM 1388 C C . PRO A 1 203 ? 93.757 -23.22 -25.491 1 59.02 203 PRO A C 1
ATOM 1389 O O . PRO A 1 203 ? 92.595 -23.624 -25.375 1 58.86 203 PRO A O 1
ATOM 1393 N N . SER A 1 204 ? 94.144 -22.352 -26.449 1 58.75 204 SER A N 1
ATOM 1394 C CA . SER A 1 204 ? 93.232 -21.751 -27.427 1 58.65 204 SER A CA 1
ATOM 1395 C C . SER A 1 204 ? 92.599 -22.755 -28.394 1 56.84 204 SER A C 1
ATOM 1396 O O . SER A 1 204 ? 91.636 -22.405 -29.077 1 56.97 204 SER A O 1
ATOM 1399 N N . ARG A 1 205 ? 93.108 -24.005 -28.444 1 54.8 205 ARG A N 1
ATOM 1400 C CA . ARG A 1 205 ? 92.498 -25.049 -29.274 1 53.33 205 ARG A CA 1
ATOM 1401 C C . ARG A 1 205 ? 91.088 -25.451 -28.764 1 52.23 205 ARG A C 1
ATOM 1402 O O . ARG A 1 205 ? 90.313 -26.05 -29.505 1 52.82 205 ARG A O 1
ATOM 1410 N N . PHE A 1 206 ? 90.76 -25.125 -27.51 1 50.78 206 PHE A N 1
ATOM 1411 C CA . PHE A 1 206 ? 89.442 -25.393 -26.96 1 50 206 PHE A CA 1
ATOM 1412 C C . PHE A 1 206 ? 88.58 -24.176 -27.198 1 50.23 206 PHE A C 1
ATOM 1413 O O . PHE A 1 206 ? 88.986 -23.059 -26.873 1 50.31 206 PHE A O 1
ATOM 1421 N N . SER A 1 207 ? 87.379 -24.383 -27.73 1 49.86 207 SER A N 1
ATOM 1422 C CA . SER A 1 207 ? 86.434 -23.291 -27.9 1 49.18 207 SER A CA 1
ATOM 1423 C C . SER A 1 207 ? 85.004 -23.783 -27.701 1 48.58 207 SER A C 1
ATOM 1424 O O . SER A 1 207 ? 84.71 -24.965 -27.877 1 48.51 207 SER A O 1
ATOM 1427 N N . GLY A 1 208 ? 84.137 -22.887 -27.279 1 48.09 208 GLY A N 1
ATOM 1428 C CA . GLY A 1 208 ? 82.74 -23.206 -27.055 1 47.92 208 GLY A CA 1
ATOM 1429 C C . GLY A 1 208 ? 81.846 -22.257 -27.824 1 47.91 208 GLY A C 1
ATOM 1430 O O . GLY A 1 208 ? 82.18 -21.082 -28.006 1 48.01 208 GLY A O 1
ATOM 1431 N N . SER A 1 209 ? 80.698 -22.751 -28.26 1 46.92 209 SER A N 1
ATOM 1432 C CA A SER A 1 209 ? 79.738 -21.934 -28.995 0.59 47.2 209 SER A CA 1
ATOM 1433 C CA B SER A 1 209 ? 79.74 -21.94 -29 0.41 47.27 209 SER A CA 1
ATOM 1434 C C . SER A 1 209 ? 78.318 -22.409 -28.681 1 47.53 209 SER A C 1
ATOM 1435 O O . SER A 1 209 ? 78.118 -23.518 -28.166 1 46.74 209 SER A O 1
ATOM 1440 N N . GLY A 1 210 ? 77.348 -21.556 -28.969 1 47.99 210 GLY A N 1
ATOM 1441 C CA . GLY A 1 210 ? 75.952 -21.862 -28.746 1 48.53 210 GLY A CA 1
ATOM 1442 C C . GLY A 1 210 ? 75.268 -20.931 -27.783 1 48.92 210 GLY A C 1
ATOM 1443 O O . GLY A 1 210 ? 75.903 -20.202 -27.014 1 49.5 210 GLY A O 1
ATOM 1444 N N . SER A 1 211 ? 73.954 -20.989 -27.812 1 48.66 211 SER A N 1
ATOM 1445 C CA . SER A 1 211 ? 73.052 -20.214 -26.977 1 49.48 211 SER A CA 1
ATOM 1446 C C . SER A 1 211 ? 71.684 -20.891 -27.083 1 49.54 211 SER A C 1
ATOM 1447 O O . SER A 1 211 ? 71.409 -21.613 -28.06 1 51.91 211 SER A O 1
ATOM 1450 N N . GLY A 1 212 ? 70.86 -20.719 -26.07 1 46.87 212 GLY A N 1
ATOM 1451 C CA . GLY A 1 212 ? 69.53 -21.303 -26.07 1 45.37 212 GLY A CA 1
ATOM 1452 C C . GLY A 1 212 ? 69.544 -22.77 -25.712 1 43.79 212 GLY A C 1
ATOM 1453 O O . GLY A 1 212 ? 69.686 -23.107 -24.538 1 42.55 212 GLY A O 1
ATOM 1454 N N . THR A 1 213 ? 69.367 -23.662 -26.709 1 43.62 213 THR A N 1
ATOM 1455 C CA . THR A 1 213 ? 69.319 -25.103 -26.417 1 43.95 213 THR A CA 1
ATOM 1456 C C . THR A 1 213 ? 70.474 -25.91 -26.985 1 44.61 213 THR A C 1
ATOM 1457 O O . THR A 1 213 ? 70.63 -27.067 -26.585 1 45.35 213 THR A O 1
ATOM 1461 N N . ASP A 1 214 ? 71.248 -25.368 -27.931 1 44.2 214 ASP A N 1
ATOM 1462 C CA . ASP A 1 214 ? 72.286 -26.189 -28.586 1 45.5 214 ASP A CA 1
ATOM 1463 C C . ASP A 1 214 ? 73.665 -25.622 -28.425 1 44 214 ASP A C 1
ATOM 1464 O O . ASP A 1 214 ? 73.894 -24.447 -28.694 1 44.91 214 ASP A O 1
ATOM 1469 N N . PHE A 1 215 ? 74.564 -26.434 -27.887 1 41.95 215 PHE A N 1
ATOM 1470 C CA . PHE A 1 215 ? 75.904 -25.985 -27.541 1 41.16 215 PHE A CA 1
ATOM 1471 C C . PHE A 1 215 ? 76.953 -26.95 -28.062 1 41.84 215 PHE A C 1
ATOM 1472 O O . PHE A 1 215 ? 76.696 -28.154 -28.153 1 42.34 215 PHE A O 1
ATOM 1480 N N . THR A 1 216 ? 78.137 -26.434 -28.39 1 41.92 216 THR A N 1
ATOM 1481 C CA A THR A 1 216 ? 79.212 -27.264 -28.91 0.65 42.77 216 THR A CA 1
ATOM 1482 C CA B THR A 1 216 ? 79.227 -27.287 -28.866 0.35 42.67 216 THR A CA 1
ATOM 1483 C C . THR A 1 216 ? 80.549 -26.909 -28.237 1 43.39 216 THR A C 1
ATOM 1484 O O . THR A 1 216 ? 80.836 -25.727 -28.03 1 44.42 216 THR A O 1
ATOM 1491 N N . LEU A 1 217 ? 81.358 -27.915 -27.939 1 42.56 217 LEU A N 1
ATOM 1492 C CA . LEU A 1 217 ? 82.713 -27.782 -27.439 1 42.43 217 LEU A CA 1
ATOM 1493 C C . LEU A 1 217 ? 83.554 -28.307 -28.637 1 43.75 217 LEU A C 1
ATOM 1494 O O . LEU A 1 217 ? 83.294 -29.411 -29.155 1 43.58 217 LEU A O 1
ATOM 1499 N N . THR A 1 218 ? 84.52 -27.514 -29.092 1 44.1 218 THR A N 1
ATOM 1500 C CA . THR A 1 218 ? 85.378 -27.918 -30.2 1 45.58 218 THR A CA 1
ATOM 1501 C C . THR A 1 218 ? 86.831 -27.926 -29.754 1 46.85 218 THR A C 1
ATOM 1502 O O . THR A 1 218 ? 87.262 -26.998 -29.077 1 47.37 218 THR A O 1
ATOM 1506 N N . ILE A 1 219 ? 87.573 -28.987 -30.103 1 47.04 219 ILE A N 1
ATOM 1507 C CA . ILE A 1 219 ? 89.007 -29.054 -29.895 1 48.42 219 ILE A CA 1
ATOM 1508 C C . ILE A 1 219 ? 89.527 -28.999 -31.345 1 50.95 219 ILE A C 1
ATOM 1509 O O . ILE A 1 219 ? 89.249 -29.91 -32.129 1 51.23 219 ILE A O 1
ATOM 1514 N N . SER A 1 220 ? 90.16 -27.893 -31.734 1 52.42 220 SER A N 1
ATOM 1515 C CA . SER A 1 220 ? 90.574 -27.705 -33.133 1 54.53 220 SER A CA 1
ATOM 1516 C C . SER A 1 220 ? 91.626 -28.7 -33.616 1 56.02 220 SER A C 1
ATOM 1517 O O . SER A 1 220 ? 91.589 -29.112 -34.777 1 57.12 220 SER A O 1
ATOM 1520 N N . SER A 1 221 ? 92.554 -29.093 -32.742 1 55.8 221 SER A N 1
ATOM 1521 C CA . SER A 1 221 ? 93.616 -30.028 -33.102 1 56.49 221 SER A CA 1
ATOM 1522 C C . SER A 1 221 ? 93.982 -30.81 -31.859 1 56.43 221 SER A C 1
ATOM 1523 O O . SER A 1 221 ? 94.71 -30.304 -31.005 1 56.85 221 SER A O 1
ATOM 1526 N N . LEU A 1 222 ? 93.435 -32.019 -31.727 1 55.69 222 LEU A N 1
ATOM 1527 C CA . LEU A 1 222 ? 93.593 -32.84 -30.534 1 55.48 222 LEU A CA 1
ATOM 1528 C C . LEU A 1 222 ? 95.037 -33.177 -30.174 1 56.33 222 LEU A C 1
ATOM 1529 O O . LEU A 1 222 ? 95.809 -33.607 -31.026 1 57.1 222 LEU A O 1
ATOM 1534 N N . GLN A 1 223 ? 95.404 -32.985 -28.92 1 55.79 223 GLN A N 1
ATOM 1535 C CA . GLN A 1 223 ? 96.736 -33.295 -28.404 1 55.76 223 GLN A CA 1
ATOM 1536 C C . GLN A 1 223 ? 96.684 -34.515 -27.456 1 55.6 223 GLN A C 1
ATOM 1537 O O . GLN A 1 223 ? 95.605 -34.84 -26.974 1 54.9 223 GLN A O 1
ATOM 1543 N N . PRO A 1 224 ? 97.8 -35.253 -27.203 1 56.4 224 PRO A N 1
ATOM 1544 C CA . PRO A 1 224 ? 97.721 -36.442 -26.319 1 56.05 224 PRO A CA 1
ATOM 1545 C C . PRO A 1 224 ? 97.207 -36.169 -24.907 1 55.84 224 PRO A C 1
ATOM 1546 O O . PRO A 1 224 ? 96.551 -37.028 -24.298 1 56.95 224 PRO A O 1
ATOM 1550 N N . GLU A 1 225 ? 97.492 -34.977 -24.373 1 53.93 225 GLU A N 1
ATOM 1551 C CA . GLU A 1 225 ? 96.999 -34.615 -23.049 1 52.67 225 GLU A CA 1
ATOM 1552 C C . GLU A 1 225 ? 95.467 -34.342 -23.05 1 51 225 GLU A C 1
ATOM 1553 O O . GLU A 1 225 ? 94.924 -34.079 -21.989 1 51.32 225 GLU A O 1
ATOM 1559 N N . ASP A 1 226 ? 94.781 -34.384 -24.225 1 48.89 226 ASP A N 1
ATOM 1560 C CA . ASP A 1 226 ? 93.343 -34.11 -24.303 1 47.56 226 ASP A CA 1
ATOM 1561 C C . ASP A 1 226 ? 92.459 -35.353 -24.207 1 46.18 226 ASP A C 1
ATOM 1562 O O . ASP A 1 226 ? 91.236 -35.205 -24.113 1 45.39 226 ASP A O 1
ATOM 1567 N N . PHE A 1 227 ? 93.042 -36.58 -24.219 1 44.91 227 PHE A N 1
ATOM 1568 C CA . PHE A 1 227 ? 92.218 -37.785 -24.048 1 44.58 227 PHE A CA 1
ATOM 1569 C C . PHE A 1 227 ? 91.714 -37.772 -22.602 1 43.89 227 PHE A C 1
ATOM 1570 O O . PHE A 1 227 ? 92.5 -37.732 -21.654 1 44.06 227 PHE A O 1
ATOM 1578 N N . ALA A 1 228 ? 90.404 -37.623 -22.455 1 43.1 228 ALA A N 1
ATOM 1579 C CA . ALA A 1 228 ? 89.745 -37.41 -21.178 1 42.65 228 ALA A CA 1
ATOM 1580 C C . ALA A 1 228 ? 88.207 -37.542 -21.4 1 41.91 228 ALA A C 1
ATOM 1581 O O . ALA A 1 228 ? 87.771 -37.806 -22.525 1 41.66 228 ALA A O 1
ATOM 1583 N N . THR A 1 229 ? 87.398 -37.418 -20.332 1 41.05 229 THR A N 1
ATOM 1584 C CA . THR A 1 229 ? 85.951 -37.363 -20.433 1 41.25 229 THR A CA 1
ATOM 1585 C C . THR A 1 229 ? 85.571 -35.895 -20.291 1 41.65 229 THR A C 1
ATOM 1586 O O . THR A 1 229 ? 86.08 -35.186 -19.404 1 41.63 229 THR A O 1
ATOM 1590 N N . TYR A 1 230 ? 84.676 -35.428 -21.155 1 40.36 230 TYR A N 1
ATOM 1591 C CA . TYR A 1 230 ? 84.242 -34.036 -21.104 1 39.5 230 TYR A CA 1
ATOM 1592 C C . TYR A 1 230 ? 82.798 -33.998 -20.681 1 39.15 230 TYR A C 1
ATOM 1593 O O . TYR A 1 230 ? 82.025 -34.847 -21.125 1 39.48 230 TYR A O 1
ATOM 1602 N N . TYR A 1 231 ? 82.42 -33.013 -19.855 1 37.1 231 TYR A N 1
ATOM 1603 C CA . TYR A 1 231 ? 81.044 -32.905 -19.405 1 37 231 TYR A CA 1
ATOM 1604 C C . TYR A 1 231 ? 80.532 -31.506 -19.624 1 37.19 231 TYR A C 1
ATOM 1605 O O . TYR A 1 231 ? 81.214 -30.549 -19.25 1 38.37 231 TYR A O 1
ATOM 1614 N N . CYS A 1 232 ? 79.307 -31.379 -20.106 1 36.27 232 CYS A N 1
ATOM 1615 C CA . CYS A 1 232 ? 78.657 -30.069 -20.138 1 36.59 232 CYS A CA 1
ATOM 1616 C C . CYS A 1 232 ? 77.873 -29.955 -18.82 1 36.32 232 CYS A C 1
ATOM 1617 O O . CYS A 1 232 ? 77.624 -30.962 -18.145 1 36.04 232 CYS A O 1
ATOM 1620 N N . GLN A 1 233 ? 77.504 -28.731 -18.437 1 35.42 233 GLN A N 1
ATOM 1621 C CA . GLN A 1 233 ? 76.764 -28.494 -17.211 1 34.57 233 GLN A CA 1
ATOM 1622 C C . GLN A 1 233 ? 75.939 -27.227 -17.363 1 35.34 233 GLN A C 1
ATOM 1623 O O . GLN A 1 233 ? 76.506 -26.156 -17.628 1 35.92 233 GLN A O 1
ATOM 1629 N N . GLN A 1 234 ? 74.62 -27.316 -17.149 1 34.95 234 GLN A N 1
ATOM 1630 C CA . GLN A 1 234 ? 73.81 -26.091 -17.163 1 34 234 GLN A CA 1
ATOM 1631 C C . GLN A 1 234 ? 73.88 -25.442 -15.765 1 34.93 234 GLN A C 1
ATOM 1632 O O . GLN A 1 234 ? 73.793 -26.121 -14.733 1 34.39 234 GLN A O 1
ATOM 1638 N N . SER A 1 235 ? 74.065 -24.12 -15.733 1 35.55 235 SER A N 1
ATOM 1639 C CA . SER A 1 235 ? 73.996 -23.375 -14.468 1 35.93 235 SER A CA 1
ATOM 1640 C C . SER A 1 235 ? 72.782 -22.435 -14.459 1 36.5 235 SER A C 1
ATOM 1641 O O . SER A 1 235 ? 72.656 -21.638 -13.551 1 37.17 235 SER A O 1
ATOM 1644 N N . TYR A 1 236 ? 71.866 -22.559 -15.416 1 35.99 236 TYR A N 1
ATOM 1645 C CA . TYR A 1 236 ? 70.69 -21.723 -15.533 1 35.27 236 TYR A CA 1
ATOM 1646 C C . TYR A 1 236 ? 69.84 -21.726 -14.269 1 35.7 236 TYR A C 1
ATOM 1647 O O . TYR A 1 236 ? 69.531 -20.655 -13.742 1 34.95 236 TYR A O 1
ATOM 1656 N N . ILE A 1 237 ? 69.454 -22.915 -13.769 1 35.17 237 ILE A N 1
ATOM 1657 C CA . ILE A 1 237 ? 68.625 -23.008 -12.572 1 35.37 237 ILE A CA 1
ATOM 1658 C C . ILE A 1 237 ? 69.027 -24.215 -11.726 1 35.62 237 ILE A C 1
ATOM 1659 O O . ILE A 1 237 ? 69.68 -25.132 -12.232 1 35.54 237 ILE A O 1
ATOM 1664 N N . THR A 1 238 ? 68.608 -24.229 -10.455 1 36.38 238 THR A N 1
ATOM 1665 C CA . THR A 1 238 ? 68.819 -25.419 -9.638 1 38.28 238 THR A CA 1
ATOM 1666 C C . THR A 1 238 ? 67.592 -26.355 -9.861 1 40.7 238 THR A C 1
ATOM 1667 O O . THR A 1 238 ? 66.466 -25.884 -10.084 1 40.93 238 THR A O 1
ATOM 1671 N N . PRO A 1 239 ? 67.782 -27.668 -9.721 1 42.15 239 PRO A N 1
ATOM 1672 C CA . PRO A 1 239 ? 69.075 -28.355 -9.521 1 42.57 239 PRO A CA 1
ATOM 1673 C C . PRO A 1 239 ? 70.004 -28.157 -10.703 1 42.53 239 PRO A C 1
ATOM 1674 O O . PRO A 1 239 ? 69.568 -28.205 -11.863 1 43.09 239 PRO A O 1
ATOM 1678 N N . LEU A 1 240 ? 71.286 -27.893 -10.414 1 40.83 240 LEU A N 1
ATOM 1679 C CA . LEU A 1 240 ? 72.303 -27.731 -11.443 1 40.12 240 LEU A CA 1
ATOM 1680 C C . LEU A 1 240 ? 72.537 -29.14 -11.997 1 41.47 240 LEU A C 1
ATOM 1681 O O . LEU A 1 240 ? 72.46 -30.118 -11.217 1 42.34 240 LEU A O 1
ATOM 1686 N N . THR A 1 241 ? 72.685 -29.267 -13.338 1 39.29 241 THR A N 1
ATOM 1687 C CA . THR A 1 241 ? 72.795 -30.614 -13.913 1 40.25 241 THR A CA 1
ATOM 1688 C C . THR A 1 241 ? 73.888 -30.713 -14.942 1 39.02 241 THR A C 1
ATOM 1689 O O . THR A 1 241 ? 74.161 -29.757 -15.658 1 38.86 241 THR A O 1
ATOM 1693 N N . PHE A 1 242 ? 74.495 -31.873 -15.019 1 38.18 242 PHE A N 1
ATOM 1694 C CA . PHE A 1 242 ? 75.556 -32.169 -15.968 1 37.67 242 PHE A CA 1
ATOM 1695 C C . PHE A 1 242 ? 75.019 -33.07 -17.07 1 38.05 242 PHE A C 1
ATOM 1696 O O . PHE A 1 242 ? 74.135 -33.896 -16.818 1 38.04 242 PHE A O 1
ATOM 1704 N N . GLY A 1 243 ? 75.614 -32.976 -18.253 1 37.88 243 GLY A N 1
ATOM 1705 C CA . GLY A 1 243 ? 75.387 -33.945 -19.316 1 38.02 243 GLY A CA 1
ATOM 1706 C C . GLY A 1 243 ? 75.999 -35.286 -18.898 1 38.4 243 GLY A C 1
ATOM 1707 O O . GLY A 1 243 ? 76.772 -35.357 -17.93 1 37.86 243 GLY A O 1
ATOM 1708 N N . GLY A 1 244 ? 75.724 -36.344 -19.658 1 38.59 244 GLY A N 1
ATOM 1709 C CA . GLY A 1 244 ? 76.202 -37.688 -19.331 1 38.61 244 GLY A CA 1
ATOM 1710 C C . GLY A 1 244 ? 77.681 -37.957 -19.56 1 39.76 244 GLY A C 1
ATOM 1711 O O . GLY A 1 244 ? 78.176 -39.03 -19.196 1 40.64 244 GLY A O 1
ATOM 1712 N N . GLY A 1 245 ? 78.382 -37.014 -20.192 1 38.81 245 GLY A N 1
ATOM 1713 C CA . GLY A 1 245 ? 79.804 -37.136 -20.474 1 39.28 245 GLY A CA 1
ATOM 1714 C C . GLY A 1 245 ? 80.104 -37.714 -21.848 1 40.28 245 GLY A C 1
ATOM 1715 O O . GLY A 1 245 ? 79.265 -38.395 -22.441 1 41.53 245 GLY A O 1
ATOM 1716 N N . THR A 1 246 ? 81.261 -37.35 -22.393 1 39.41 246 THR A N 1
ATOM 1717 C CA . THR A 1 246 ? 81.768 -37.843 -23.663 1 39.68 246 THR A CA 1
ATOM 1718 C C . THR A 1 246 ? 83.222 -38.294 -23.444 1 40.41 246 THR A C 1
ATOM 1719 O O . THR A 1 246 ? 84.085 -37.472 -23.118 1 39.93 246 THR A O 1
ATOM 1723 N N . LYS A 1 247 ? 83.491 -39.59 -23.607 1 41.25 247 LYS A N 1
ATOM 1724 C CA . LYS A 1 247 ? 84.85 -40.102 -23.503 1 42.71 247 LYS A CA 1
ATOM 1725 C C . LYS A 1 247 ? 85.576 -39.842 -24.83 1 43.2 247 LYS A C 1
ATOM 1726 O O . LYS A 1 247 ? 85.069 -40.22 -25.887 1 44.16 247 LYS A O 1
ATOM 1732 N N . VAL A 1 248 ? 86.739 -39.204 -24.784 1 42.28 248 VAL A N 1
ATOM 1733 C CA . VAL A 1 248 ? 87.548 -38.975 -25.974 1 41.57 248 VAL A CA 1
ATOM 1734 C C . VAL A 1 248 ? 88.71 -39.951 -25.851 1 41.72 248 VAL A C 1
ATOM 1735 O O . VAL A 1 248 ? 89.488 -39.882 -24.901 1 40.91 248 VAL A O 1
ATOM 1739 N N . GLU A 1 249 ? 88.727 -40.957 -26.739 1 41.9 249 GLU A N 1
ATOM 1740 C CA . GLU A 1 249 ? 89.666 -42.071 -26.69 1 42.84 249 GLU A CA 1
ATOM 1741 C C . GLU A 1 249 ? 90.515 -42.141 -27.976 1 43.81 249 GLU A C 1
ATOM 1742 O O . GLU A 1 249 ? 90.208 -41.466 -28.974 1 43.29 249 GLU A O 1
ATOM 1748 N N . ILE A 1 250 ? 91.545 -43.02 -27.969 1 43.8 250 ILE A N 1
ATOM 1749 C CA . ILE A 1 250 ? 92.393 -43.19 -29.149 1 45.38 250 ILE A CA 1
ATOM 1750 C C . ILE A 1 250 ? 91.622 -43.769 -30.333 1 48.54 250 ILE A C 1
ATOM 1751 O O . ILE A 1 250 ? 90.525 -44.308 -30.17 1 47.5 250 ILE A O 1
ATOM 1756 N N . LYS A 1 251 ? 92.222 -43.675 -31.526 1 51.91 251 LYS A N 1
ATOM 1757 C CA . LYS A 1 251 ? 91.709 -44.261 -32.751 1 55.89 251 LYS A CA 1
ATOM 1758 C C . LYS A 1 251 ? 92.729 -45.338 -33.171 1 59.93 251 LYS A C 1
ATOM 1759 O O . LYS A 1 251 ? 93.953 -45.14 -33.051 1 59.89 251 LYS A O 1
ATOM 1765 N N . GLY A 1 252 ? 92.231 -46.465 -33.65 1 63.1 252 GLY A N 1
ATOM 1766 C CA . GLY A 1 252 ? 93.11 -47.512 -34.157 1 66.36 252 GLY A CA 1
ATOM 1767 C C . GLY A 1 252 ? 93.782 -47.056 -35.435 1 69.96 252 GLY A C 1
ATOM 1768 O O . GLY A 1 252 ? 93.162 -46.353 -36.239 1 70.17 252 GLY A O 1
ATOM 1769 N N . PRO A 1 253 ? 95.075 -47.384 -35.634 1 72.74 253 PRO A N 1
ATOM 1770 C CA . PRO A 1 253 ? 95.755 -46.973 -36.882 1 74.66 253 PRO A CA 1
ATOM 1771 C C . PRO A 1 253 ? 95.035 -47.535 -38.105 1 77.36 253 PRO A C 1
ATOM 1772 O O . PRO A 1 253 ? 94.679 -48.711 -38.094 1 78.11 253 PRO A O 1
ATOM 1776 N N . PHE A 1 254 ? 94.75 -46.699 -39.114 1 78.84 254 PHE A N 1
ATOM 1777 C CA . PHE A 1 254 ? 94.024 -47.167 -40.297 1 80.99 254 PHE A CA 1
ATOM 1778 C C . PHE A 1 254 ? 94.777 -46.89 -41.597 1 82.65 254 PHE A C 1
ATOM 1779 O O . PHE A 1 254 ? 94.559 -47.574 -42.601 1 83.69 254 PHE A O 1
ATOM 1781 N N . SER B 2 8 ? 45.937 -11.717 2.047 1 69.22 8 SER B N 1
ATOM 1782 C CA . SER B 2 8 ? 46.213 -10.277 2.032 1 69.19 8 SER B CA 1
ATOM 1783 C C . SER B 2 8 ? 45.399 -9.599 0.935 1 68.49 8 SER B C 1
ATOM 1784 O O . SER B 2 8 ? 45.385 -10.081 -0.197 1 68.6 8 SER B O 1
ATOM 1787 N N . LEU B 2 9 ? 44.724 -8.484 1.262 1 67.22 9 LEU B N 1
ATOM 1788 C CA . LEU B 2 9 ? 43.91 -7.771 0.281 1 66.37 9 LEU B CA 1
ATOM 1789 C C . LEU B 2 9 ? 44.764 -7.146 -0.815 1 64.07 9 LEU B C 1
ATOM 1790 O O . LEU B 2 9 ? 44.378 -7.171 -1.984 1 64.11 9 LEU B O 1
ATOM 1795 N N . GLY B 2 10 ? 45.906 -6.591 -0.43 1 61.81 10 GLY B N 1
ATOM 1796 C CA . GLY B 2 10 ? 46.813 -5.967 -1.375 1 60.23 10 GLY B CA 1
ATOM 1797 C C . GLY B 2 10 ? 47.374 -6.97 -2.367 1 58.42 10 GLY B C 1
ATOM 1798 O O . GLY B 2 10 ? 47.487 -6.675 -3.558 1 58.08 10 GLY B O 1
ATOM 1799 N N . SER B 2 11 ? 47.73 -8.157 -1.874 1 56.88 11 SER B N 1
ATOM 1800 C CA . SER B 2 11 ? 48.253 -9.232 -2.709 1 56.41 11 SER B CA 1
ATOM 1801 C C . SER B 2 11 ? 47.186 -9.702 -3.686 1 55.06 11 SER B C 1
ATOM 1802 O O . SER B 2 11 ? 47.484 -9.867 -4.872 1 54.59 11 SER B O 1
ATOM 1805 N N . ARG B 2 12 ? 45.937 -9.888 -3.21 1 53.86 12 ARG B N 1
ATOM 1806 C CA . ARG B 2 12 ? 44.847 -10.325 -4.084 1 53.99 12 ARG B CA 1
ATOM 1807 C C . ARG B 2 12 ? 44.562 -9.291 -5.178 1 52.37 12 ARG B C 1
ATOM 1808 O O . ARG B 2 12 ? 44.339 -9.656 -6.329 1 52.65 12 ARG B O 1
ATOM 1816 N N . ARG B 2 13 ? 44.6 -8.011 -4.824 1 50.53 13 ARG B N 1
ATOM 1817 C CA . ARG B 2 13 ? 44.392 -6.926 -5.779 1 50.06 13 ARG B CA 1
ATOM 1818 C C . ARG B 2 13 ? 45.51 -6.866 -6.828 1 47.91 13 ARG B C 1
ATOM 1819 O O . ARG B 2 13 ? 45.238 -6.573 -7.986 1 47.19 13 ARG B O 1
ATOM 1827 N N . THR B 2 14 ? 46.761 -7.105 -6.425 1 47.34 14 THR B N 1
ATOM 1828 C CA . THR B 2 14 ? 47.891 -7.098 -7.357 1 47.7 14 THR B CA 1
ATOM 1829 C C . THR B 2 14 ? 47.697 -8.221 -8.403 1 46.43 14 THR B C 1
ATOM 1830 O O . THR B 2 14 ? 47.85 -7.989 -9.607 1 46.19 14 THR B O 1
ATOM 1834 N N . LEU B 2 15 ? 47.297 -9.408 -7.933 1 45.91 15 LEU B N 1
ATOM 1835 C CA . LEU B 2 15 ? 47.046 -10.571 -8.792 1 46.43 15 LEU B CA 1
ATOM 1836 C C . LEU B 2 15 ? 45.865 -10.371 -9.693 1 46.81 15 LEU B C 1
ATOM 1837 O O . LEU B 2 15 ? 45.906 -10.778 -10.846 1 46.66 15 LEU B O 1
ATOM 1842 N N . MET B 2 16 ? 44.822 -9.72 -9.181 1 47.12 16 MET B N 1
ATOM 1843 C CA . MET B 2 16 ? 43.616 -9.404 -9.928 1 48.64 16 MET B CA 1
ATOM 1844 C C . MET B 2 16 ? 43.958 -8.512 -11.124 1 47.19 16 MET B C 1
ATOM 1845 O O . MET B 2 16 ? 43.501 -8.785 -12.224 1 47.34 16 MET B O 1
ATOM 1850 N N . LEU B 2 17 ? 44.8 -7.49 -10.921 1 45.92 17 LEU B N 1
ATOM 1851 C CA . LEU B 2 17 ? 45.207 -6.568 -11.977 1 46.29 17 LEU B CA 1
ATOM 1852 C C . LEU B 2 17 ? 46.135 -7.246 -12.997 1 45.91 17 LEU B C 1
ATOM 1853 O O . LEU B 2 17 ? 46.006 -7.012 -14.2 1 46.4 17 LEU B O 1
ATOM 1858 N N . LEU B 2 18 ? 47.022 -8.126 -12.53 1 44.31 18 LEU B N 1
ATOM 1859 C CA . LEU B 2 18 ? 47.904 -8.878 -13.441 1 42.39 18 LEU B CA 1
ATOM 1860 C C . LEU B 2 18 ? 47.069 -9.88 -14.274 1 42.68 18 LEU B C 1
ATOM 1861 O O . LEU B 2 18 ? 47.356 -10.08 -15.448 1 43.51 18 LEU B O 1
ATOM 1866 N N . ALA B 2 19 ? 45.979 -10.424 -13.706 1 42.61 19 ALA B N 1
ATOM 1867 C CA . ALA B 2 19 ? 45.048 -11.305 -14.417 1 43.71 19 ALA B CA 1
ATOM 1868 C C . ALA B 2 19 ? 44.252 -10.499 -15.471 1 44.92 19 ALA B C 1
ATOM 1869 O O . ALA B 2 19 ? 44.009 -10.979 -16.58 1 45.32 19 ALA B O 1
ATOM 1871 N N . GLN B 2 20 ? 43.878 -9.254 -15.136 1 45.15 20 GLN B N 1
ATOM 1872 C CA . GLN B 2 20 ? 43.149 -8.398 -16.072 1 45.89 20 GLN B CA 1
ATOM 1873 C C . GLN B 2 20 ? 44.017 -7.958 -17.244 1 45.83 20 GLN B C 1
ATOM 1874 O O . GLN B 2 20 ? 43.489 -7.743 -18.331 1 46.84 20 GLN B O 1
ATOM 1880 N N . MET B 2 21 ? 45.342 -7.846 -17.04 1 44.73 21 MET B N 1
ATOM 1881 C CA . MET B 2 21 ? 46.269 -7.47 -18.1 1 44.42 21 MET B CA 1
ATOM 1882 C C . MET B 2 21 ? 46.38 -8.532 -19.204 1 44.4 21 MET B C 1
ATOM 1883 O O . MET B 2 21 ? 46.735 -8.196 -20.328 1 44.85 21 MET B O 1
ATOM 1888 N N . ARG B 2 22 ? 46.086 -9.8 -18.893 1 43.64 22 ARG B N 1
ATOM 1889 C CA . ARG B 2 22 ? 46.181 -10.899 -19.861 1 43.41 22 ARG B CA 1
ATOM 1890 C C . ARG B 2 22 ? 45.521 -10.592 -21.22 1 44.57 22 ARG B C 1
ATOM 1891 O O . ARG B 2 22 ? 44.393 -10.11 -21.274 1 44.34 22 ARG B O 1
ATOM 1899 N N . ARG B 2 23 ? 46.233 -10.874 -22.305 1 44.97 23 ARG B N 1
ATOM 1900 C CA . ARG B 2 23 ? 45.74 -10.648 -23.652 1 45.13 23 ARG B CA 1
ATOM 1901 C C . ARG B 2 23 ? 45.417 -11.942 -24.412 1 45.52 23 ARG B C 1
ATOM 1902 O O . ARG B 2 23 ? 44.431 -11.981 -25.153 1 46.37 23 ARG B O 1
ATOM 1910 N N . ILE B 2 24 ? 46.262 -12.978 -24.277 1 44.08 24 ILE B N 1
ATOM 1911 C CA . ILE B 2 24 ? 46.039 -14.278 -24.921 1 44.08 24 ILE B CA 1
ATOM 1912 C C . ILE B 2 24 ? 45.986 -15.391 -23.855 1 43.44 24 ILE B C 1
ATOM 1913 O O . ILE B 2 24 ? 46.375 -15.17 -22.708 1 43.89 24 ILE B O 1
ATOM 1918 N N . SER B 2 25 ? 45.505 -16.577 -24.229 1 42.34 25 SER B N 1
ATOM 1919 C CA . SER B 2 25 ? 45.431 -17.694 -23.3 1 41.28 25 SER B CA 1
ATOM 1920 C C . SER B 2 25 ? 46.744 -18.445 -23.338 1 40.47 25 SER B C 1
ATOM 1921 O O . SER B 2 25 ? 47.276 -18.691 -24.425 1 41.45 25 SER B O 1
ATOM 1924 N N . LEU B 2 26 ? 47.255 -18.87 -22.168 1 39.3 26 LEU B N 1
ATOM 1925 C CA . LEU B 2 26 ? 48.427 -19.739 -22.142 1 38.87 26 LEU B CA 1
ATOM 1926 C C . LEU B 2 26 ? 48.096 -21.102 -22.822 1 39.18 26 LEU B C 1
ATOM 1927 O O . LEU B 2 26 ? 49.006 -21.817 -23.234 1 39.2 26 LEU B O 1
ATOM 1932 N N . PHE B 2 27 ? 46.796 -21.44 -23.015 1 39.38 27 PHE B N 1
ATOM 1933 C CA . PHE B 2 27 ? 46.408 -22.658 -23.725 1 39.7 27 PHE B CA 1
ATOM 1934 C C . PHE B 2 27 ? 46.975 -22.601 -25.178 1 39.9 27 PHE B C 1
ATOM 1935 O O . PHE B 2 27 ? 47.346 -23.63 -25.725 1 39.63 27 PHE B O 1
ATOM 1943 N N . SER B 2 28 ? 47.115 -21.396 -25.758 1 39.94 28 SER B N 1
ATOM 1944 C CA . SER B 2 28 ? 47.706 -21.245 -27.092 1 41.46 28 SER B CA 1
ATOM 1945 C C . SER B 2 28 ? 49.232 -21.428 -27.089 1 41.63 28 SER B C 1
ATOM 1946 O O . SER B 2 28 ? 49.81 -21.477 -28.163 1 42.96 28 SER B O 1
ATOM 1949 N N . CYS B 2 29 ? 49.884 -21.519 -25.916 1 39.7 29 CYS B N 1
ATOM 1950 C CA . CYS B 2 29 ? 51.352 -21.518 -25.747 1 39.44 29 CYS B CA 1
ATOM 1951 C C . CYS B 2 29 ? 51.855 -22.682 -24.906 1 38.1 29 CYS B C 1
ATOM 1952 O O . CYS B 2 29 ? 52.955 -22.567 -24.363 1 37.27 29 CYS B O 1
ATOM 1955 N N . LEU B 2 30 ? 51.061 -23.756 -24.708 1 37.62 30 LEU B N 1
ATOM 1956 C CA . LEU B 2 30 ? 51.452 -24.843 -23.802 1 37.89 30 LEU B CA 1
ATOM 1957 C C . LEU B 2 30 ? 52.763 -25.532 -24.172 1 37.99 30 LEU B C 1
ATOM 1958 O O . LEU B 2 30 ? 53.454 -26 -23.273 1 38.45 30 LEU B O 1
ATOM 1963 N N . LYS B 2 31 ? 53.134 -25.581 -25.467 1 37.58 31 LYS B N 1
ATOM 1964 C CA . LYS B 2 31 ? 54.449 -26.15 -25.836 1 38.16 31 LYS B CA 1
ATOM 1965 C C . LYS B 2 31 ? 55.62 -25.228 -25.386 1 38.98 31 LYS B C 1
ATOM 1966 O O . LYS B 2 31 ? 56.765 -25.651 -25.413 1 40.52 31 LYS B O 1
ATOM 1972 N N . ASP B 2 32 ? 55.346 -23.993 -25.002 1 39.25 32 ASP B N 1
ATOM 1973 C CA . ASP B 2 32 ? 56.364 -23.027 -24.577 1 40.42 32 ASP B CA 1
ATOM 1974 C C . ASP B 2 32 ? 56.611 -22.995 -23.083 1 40.99 32 ASP B C 1
ATOM 1975 O O . ASP B 2 32 ? 57.331 -22.105 -22.625 1 41.55 32 ASP B O 1
ATOM 1980 N N . ARG B 2 33 ? 56.052 -23.949 -22.293 1 40.54 33 ARG B N 1
ATOM 1981 C CA A ARG B 2 33 ? 56.271 -24.045 -20.835 0.52 40.44 33 ARG B CA 1
ATOM 1982 C CA B ARG B 2 33 ? 56.264 -23.898 -20.838 0.48 40.07 33 ARG B CA 1
ATOM 1983 C C . ARG B 2 33 ? 57.769 -23.9 -20.516 1 39.53 33 ARG B C 1
ATOM 1984 O O . ARG B 2 33 ? 58.559 -24.581 -21.149 1 38.85 33 ARG B O 1
ATOM 1999 N N . HIS B 2 34 ? 58.161 -22.986 -19.632 1 38.11 34 HIS B N 1
ATOM 2000 C CA . HIS B 2 34 ? 59.575 -22.756 -19.351 1 36.78 34 HIS B CA 1
ATOM 2001 C C . HIS B 2 34 ? 59.773 -22.566 -17.851 1 36.26 34 HIS B C 1
ATOM 2002 O O . HIS B 2 34 ? 59.011 -21.851 -17.216 1 37.03 34 HIS B O 1
ATOM 2009 N N . ASP B 2 35 ? 60.794 -23.221 -17.297 1 35.92 35 ASP B N 1
ATOM 2010 C CA . ASP B 2 35 ? 61.12 -23.128 -15.887 1 35.26 35 ASP B CA 1
ATOM 2011 C C . ASP B 2 35 ? 62.169 -22.005 -15.734 1 35.14 35 ASP B C 1
ATOM 2012 O O . ASP B 2 35 ? 63.262 -22.107 -16.288 1 35.79 35 ASP B O 1
ATOM 2017 N N . PHE B 2 36 ? 61.837 -20.979 -14.946 1 34.44 36 PHE B N 1
ATOM 2018 C CA . PHE B 2 36 ? 62.724 -19.85 -14.644 1 34.59 36 PHE B CA 1
ATOM 2019 C C . PHE B 2 36 ? 63.49 -20.039 -13.311 1 35.88 36 PHE B C 1
ATOM 2020 O O . PHE B 2 36 ? 64.301 -19.191 -12.961 1 35.75 36 PHE B O 1
ATOM 2028 N N . GLY B 2 37 ? 63.222 -21.118 -12.579 1 35.93 37 GLY B N 1
ATOM 2029 C CA . GLY B 2 37 ? 63.936 -21.394 -11.34 1 37.71 37 GLY B CA 1
ATOM 2030 C C . GLY B 2 37 ? 63.762 -20.307 -10.304 1 39.49 37 GLY B C 1
ATOM 2031 O O . GLY B 2 37 ? 64.745 -19.755 -9.809 1 41.27 37 GLY B O 1
ATOM 2032 N N . PHE B 2 38 ? 62.515 -19.979 -9.954 1 38.26 38 PHE B N 1
ATOM 2033 C CA . PHE B 2 38 ? 62.218 -19.025 -8.883 1 39.04 38 PHE B CA 1
ATOM 2034 C C . PHE B 2 38 ? 62.841 -19.559 -7.575 1 40.32 38 PHE B C 1
ATOM 2035 O O . PHE B 2 38 ? 62.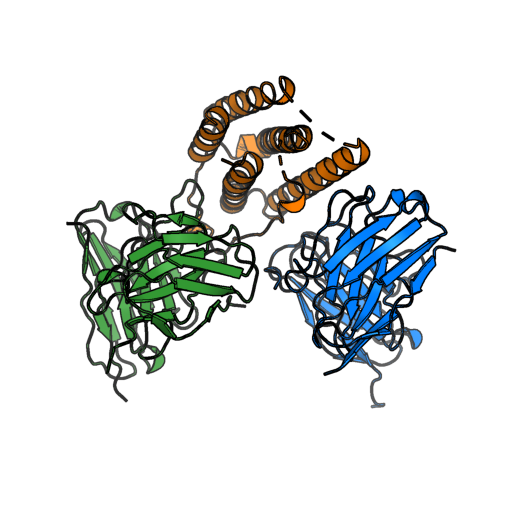628 -20.718 -7.243 1 38.82 38 PHE B O 1
ATOM 2043 N N . PRO B 2 39 ? 63.742 -18.794 -6.941 1 42.82 39 PRO B N 1
ATOM 2044 C CA . PRO B 2 39 ? 64.458 -19.343 -5.785 1 45.75 39 PRO B CA 1
ATOM 2045 C C . PRO B 2 39 ? 63.613 -19.361 -4.517 1 49.35 39 PRO B C 1
ATOM 2046 O O . PRO B 2 39 ? 63.824 -18.552 -3.63 1 49.69 39 PRO B O 1
ATOM 2050 N N . GLN B 2 40 ? 62.665 -20.308 -4.441 1 52.61 40 GLN B N 1
ATOM 2051 C CA . GLN B 2 40 ? 61.81 -20.579 -3.286 1 56.55 40 GLN B CA 1
ATOM 2052 C C . GLN B 2 40 ? 62.65 -20.755 -2.041 1 58.48 40 GLN B C 1
ATOM 2053 O O . GLN B 2 40 ? 62.215 -20.319 -0.991 1 59.62 40 GLN B O 1
ATOM 2059 N N . GLU B 2 41 ? 63.868 -21.347 -2.164 1 58.99 41 GLU B N 1
ATOM 2060 C CA . GLU B 2 41 ? 64.8 -21.526 -1.033 1 60.32 41 GLU B CA 1
ATOM 2061 C C . GLU B 2 41 ? 65.114 -20.219 -0.273 1 61.56 41 GLU B C 1
ATOM 2062 O O . GLU B 2 41 ? 65.572 -20.287 0.864 1 62.38 41 GLU B O 1
ATOM 2068 N N . GLU B 2 42 ? 64.879 -19.043 -0.89 1 62.22 42 GLU B N 1
ATOM 2069 C CA . GLU B 2 42 ? 65.097 -17.735 -0.255 1 63.48 42 GLU B CA 1
ATOM 2070 C C . GLU B 2 42 ? 63.874 -17.2 0.514 1 66.34 42 GLU B C 1
ATOM 2071 O O . GLU B 2 42 ? 63.982 -16.166 1.173 1 67.19 42 GLU B O 1
ATOM 2077 N N . PHE B 2 43 ? 62.714 -17.842 0.389 1 67.72 43 PHE B N 1
ATOM 2078 C CA . PHE B 2 43 ? 61.494 -17.368 1.049 1 69.35 43 PHE B CA 1
ATOM 2079 C C . PHE B 2 43 ? 61.065 -18.336 2.157 1 71.61 43 PHE B C 1
ATOM 2080 O O . PHE B 2 43 ? 59.943 -18.847 2.134 1 72.93 43 PHE B O 1
ATOM 2088 N N . ALA B 2 50 ? 59.273 -12.895 9.112 1 91.01 50 ALA B N 1
ATOM 2089 C CA . ALA B 2 50 ? 59.705 -11.534 9.434 1 91.35 50 ALA B CA 1
ATOM 2090 C C . ALA B 2 50 ? 61.052 -11.209 8.783 1 91.07 50 ALA B C 1
ATOM 2091 O O . ALA B 2 50 ? 61.264 -10.09 8.31 1 91.31 50 ALA B O 1
ATOM 2093 N N . GLU B 2 51 ? 61.959 -12.192 8.745 1 90.22 51 GLU B N 1
ATOM 2094 C CA . GLU B 2 51 ? 63.273 -12.009 8.125 1 89.66 51 GLU B CA 1
ATOM 2095 C C . GLU B 2 51 ? 63.222 -11.949 6.584 1 87.84 51 GLU B C 1
ATOM 2096 O O . GLU B 2 51 ? 64.199 -11.543 5.958 1 88.45 51 GLU B O 1
ATOM 2102 N N . THR B 2 52 ? 62.089 -12.33 5.974 1 85.44 52 THR B N 1
ATOM 2103 C CA . THR B 2 52 ? 61.939 -12.3 4.525 1 83.45 52 THR B CA 1
ATOM 2104 C C . THR B 2 52 ? 61.311 -11 3.995 1 80.53 52 THR B C 1
ATOM 2105 O O . THR B 2 52 ? 60.983 -10.942 2.811 1 80.33 52 THR B O 1
ATOM 2109 N N . ILE B 2 53 ? 61.139 -9.97 4.847 1 78.01 53 ILE B N 1
ATOM 2110 C CA . ILE B 2 53 ? 60.554 -8.697 4.418 1 76.25 53 ILE B CA 1
ATOM 2111 C C . ILE B 2 53 ? 61.445 -7.981 3.372 1 73.32 53 ILE B C 1
ATOM 2112 O O . ILE B 2 53 ? 60.911 -7.658 2.312 1 72.95 53 ILE B O 1
ATOM 2117 N N . PRO B 2 54 ? 62.778 -7.786 3.567 1 71.15 54 PRO B N 1
ATOM 2118 C CA . PRO B 2 54 ? 63.578 -7.146 2.495 1 69.13 54 PRO B CA 1
ATOM 2119 C C . PRO B 2 54 ? 63.694 -7.977 1.203 1 65.98 54 PRO B C 1
ATOM 2120 O O . PRO B 2 54 ? 63.969 -7.425 0.136 1 65.26 54 PRO B O 1
ATOM 2124 N N . VAL B 2 55 ? 63.449 -9.298 1.29 1 63.57 55 VAL B N 1
ATOM 2125 C CA . VAL B 2 55 ? 63.477 -10.199 0.137 1 61.41 55 VAL B CA 1
ATOM 2126 C C . VAL B 2 55 ? 62.16 -10.051 -0.661 1 58.43 55 VAL B C 1
ATOM 2127 O O . VAL B 2 55 ? 62.167 -10.043 -1.902 1 58.09 55 VAL B O 1
ATOM 2131 N N . LEU B 2 56 ? 61.028 -9.96 0.056 1 55.46 56 LEU B N 1
ATOM 2132 C CA . LEU B 2 56 ? 59.739 -9.735 -0.592 1 53.4 56 LEU B CA 1
ATOM 2133 C C . LEU B 2 56 ? 59.738 -8.314 -1.207 1 51.18 56 LEU B C 1
ATOM 2134 O O . LEU B 2 56 ? 59.214 -8.117 -2.306 1 50.08 56 LEU B O 1
ATOM 2139 N N . HIS B 2 57 ? 60.385 -7.345 -0.534 1 50.31 57 HIS B N 1
ATOM 2140 C CA . HIS B 2 57 ? 60.53 -5.987 -1.036 1 49.94 57 HIS B CA 1
ATOM 2141 C C . HIS B 2 57 ? 61.274 -5.996 -2.399 1 47.59 57 HIS B C 1
ATOM 2142 O O . HIS B 2 57 ? 60.823 -5.357 -3.343 1 47.13 57 HIS B O 1
ATOM 2149 N N . GLU B 2 58 ? 62.375 -6.751 -2.505 1 46.02 58 GLU B N 1
ATOM 2150 C CA . GLU B 2 58 ? 63.135 -6.881 -3.749 1 45.1 58 GLU B CA 1
ATOM 2151 C C . GLU B 2 58 ? 62.29 -7.493 -4.849 1 43.71 58 GLU B C 1
ATOM 2152 O O . GLU B 2 58 ? 62.305 -7.035 -5.994 1 43.4 58 GLU B O 1
ATOM 2158 N N . MET B 2 59 ? 61.53 -8.519 -4.498 1 42.19 59 MET B N 1
ATOM 2159 C CA . MET B 2 59 ? 60.648 -9.199 -5.421 1 41.8 59 MET B CA 1
ATOM 2160 C C . MET B 2 59 ? 59.608 -8.201 -6.025 1 40.87 59 MET B C 1
ATOM 2161 O O . MET B 2 59 ? 59.438 -8.139 -7.241 1 39.48 59 MET B O 1
ATOM 2166 N N . ILE B 2 60 ? 58.961 -7.391 -5.168 1 40.63 60 ILE B N 1
ATOM 2167 C CA . ILE B 2 60 ? 57.971 -6.426 -5.653 1 40.25 60 ILE B CA 1
ATOM 2168 C C . ILE B 2 60 ? 58.634 -5.329 -6.494 1 39.74 60 ILE B C 1
ATOM 2169 O O . ILE B 2 60 ? 58.109 -4.947 -7.549 1 39.87 60 ILE B O 1
ATOM 2174 N N . GLN B 2 61 ? 59.83 -4.877 -6.078 1 39.62 61 GLN B N 1
ATOM 2175 C CA . GLN B 2 61 ? 60.56 -3.864 -6.841 1 40.36 61 GLN B CA 1
ATOM 2176 C C . GLN B 2 61 ? 60.915 -4.405 -8.24 1 39.76 61 GLN B C 1
ATOM 2177 O O . GLN B 2 61 ? 60.777 -3.687 -9.227 1 39.66 61 GLN B O 1
ATOM 2183 N N . GLN B 2 62 ? 61.364 -5.669 -8.319 1 38.78 62 GLN B N 1
ATOM 2184 C CA . GLN B 2 62 ? 61.727 -6.285 -9.589 1 38.59 62 GLN B CA 1
ATOM 2185 C C . GLN B 2 62 ? 60.517 -6.528 -10.49 1 37.66 62 GLN B C 1
ATOM 2186 O O . GLN B 2 62 ? 60.643 -6.396 -11.699 1 38.22 62 GLN B O 1
ATOM 2192 N N . ILE B 2 63 ? 59.351 -6.846 -9.921 1 36.11 63 ILE B N 1
ATOM 2193 C CA . ILE B 2 63 ? 58.111 -6.976 -10.706 1 35.71 63 ILE B CA 1
ATOM 2194 C C . ILE B 2 63 ? 57.771 -5.593 -11.289 1 36.89 63 ILE B C 1
ATOM 2195 O O . ILE B 2 63 ? 57.447 -5.472 -12.464 1 36.97 63 ILE B O 1
ATOM 2200 N N . PHE B 2 64 ? 57.877 -4.541 -10.463 1 37.65 64 PHE B N 1
ATOM 2201 C CA . PHE B 2 64 ? 57.642 -3.173 -10.933 1 39.16 64 PHE B CA 1
ATOM 2202 C C . PHE B 2 64 ? 58.626 -2.825 -12.084 1 39.21 64 PHE B C 1
ATOM 2203 O O . PHE B 2 64 ? 58.19 -2.332 -13.127 1 38.93 64 PHE B O 1
ATOM 2211 N N . ASN B 2 65 ? 59.922 -3.131 -11.906 1 39.05 65 ASN B N 1
ATOM 2212 C CA . ASN B 2 65 ? 60.945 -2.88 -12.929 1 39.99 65 ASN B CA 1
ATOM 2213 C C . ASN B 2 65 ? 60.611 -3.628 -14.232 1 39.83 65 ASN B C 1
ATOM 2214 O O . ASN B 2 65 ? 60.638 -3.036 -15.309 1 39.62 65 ASN B O 1
ATOM 2219 N N . LEU B 2 66 ? 60.26 -4.905 -14.124 1 38.67 66 LEU B N 1
ATOM 2220 C CA . LEU B 2 66 ? 59.969 -5.754 -15.281 1 38.69 66 LEU B CA 1
ATOM 2221 C C . LEU B 2 66 ? 58.774 -5.214 -16.066 1 39.74 66 LEU B C 1
ATOM 2222 O O . LEU B 2 66 ? 58.807 -5.195 -17.298 1 40.77 66 LEU B O 1
ATOM 2227 N N . PHE B 2 67 ? 57.726 -4.778 -15.352 1 39.07 67 PHE B N 1
ATOM 2228 C CA . PHE B 2 67 ? 56.531 -4.292 -16.032 1 38.84 67 PHE B CA 1
ATOM 2229 C C . PHE B 2 67 ? 56.563 -2.795 -16.343 1 40.11 67 PHE B C 1
ATOM 2230 O O . PHE B 2 67 ? 55.582 -2.284 -16.873 1 40.58 67 PHE B O 1
ATOM 2238 N N . SER B 2 68 ? 57.669 -2.113 -16.049 1 40.34 68 SER B N 1
ATOM 2239 C CA . SER B 2 68 ? 57.83 -0.679 -16.34 1 42.78 68 SER B CA 1
ATOM 2240 C C . SER B 2 68 ? 58.739 -0.41 -17.533 1 44.83 68 SER B C 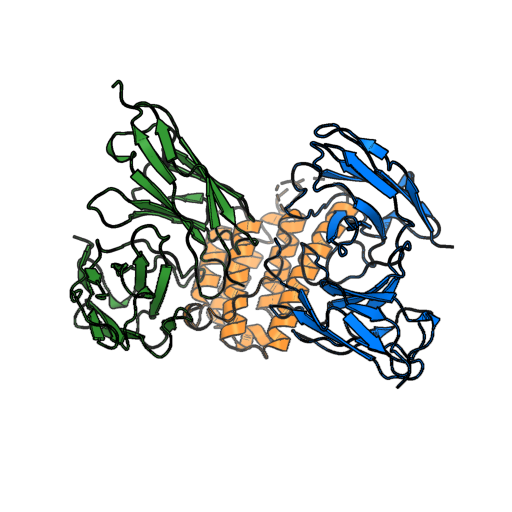1
ATOM 2241 O O . SER B 2 68 ? 59.005 0.757 -17.802 1 45.99 68 SER B O 1
ATOM 2244 N N . THR B 2 69 ? 59.255 -1.443 -18.218 1 44.86 69 THR B N 1
ATOM 2245 C CA . THR B 2 69 ? 60.127 -1.183 -19.377 1 45.7 69 THR B CA 1
ATOM 2246 C C . THR B 2 69 ? 59.294 -0.664 -20.589 1 46.65 69 THR B C 1
ATOM 2247 O O . THR B 2 69 ? 58.061 -0.781 -20.596 1 46.5 69 THR B O 1
ATOM 2251 N N . LYS B 2 70 ? 59.973 -0.159 -21.635 1 46.71 70 LYS B N 1
ATOM 2252 C CA . LYS B 2 70 ? 59.317 0.215 -22.89 1 47 70 LYS B CA 1
ATOM 2253 C C . LYS B 2 70 ? 58.684 -1.079 -23.524 1 45.51 70 LYS B C 1
ATOM 2254 O O . LYS B 2 70 ? 57.582 -1.027 -24.088 1 45.78 70 LYS B O 1
ATOM 2260 N N . ASP B 2 71 ? 59.336 -2.242 -23.357 1 44.18 71 ASP B N 1
ATOM 2261 C CA . ASP B 2 71 ? 58.79 -3.511 -23.859 1 42.94 71 ASP B CA 1
ATOM 2262 C C . ASP B 2 71 ? 57.471 -3.849 -23.196 1 41.54 71 ASP B C 1
ATOM 2263 O O . ASP B 2 71 ? 56.535 -4.253 -23.881 1 40.82 71 ASP B O 1
ATOM 2268 N N . SER B 2 72 ? 57.378 -3.655 -21.88 1 41.02 72 SER B N 1
ATOM 2269 C CA . SER B 2 72 ? 56.134 -3.927 -21.172 1 41.32 72 SER B CA 1
ATOM 2270 C C . SER B 2 72 ? 55.053 -2.933 -21.607 1 41.09 72 SER B C 1
ATOM 2271 O O . SER B 2 72 ? 53.924 -3.343 -21.846 1 40.31 72 SER B O 1
ATOM 2274 N N . SER B 2 73 ? 55.397 -1.656 -21.761 1 42.55 73 SER B N 1
ATOM 2275 C CA . SER B 2 73 ? 54.44 -0.648 -22.231 1 44.41 73 SER B CA 1
ATOM 2276 C C . SER B 2 73 ? 53.896 -0.982 -23.629 1 45.54 73 SER B C 1
ATOM 2277 O O . SER B 2 73 ? 52.746 -0.661 -23.943 1 47.02 73 SER B O 1
ATOM 2280 N N . ALA B 2 74 ? 54.711 -1.608 -24.469 1 45.32 74 ALA B N 1
ATOM 2281 C CA . ALA B 2 74 ? 54.277 -2.03 -25.802 1 46.15 74 ALA B CA 1
ATOM 2282 C C . ALA B 2 74 ? 53.386 -3.27 -25.754 1 46.18 74 ALA B C 1
ATOM 2283 O O . ALA B 2 74 ? 52.559 -3.473 -26.648 1 47.07 74 ALA B O 1
ATOM 2285 N N . ALA B 2 75 ? 53.571 -4.131 -24.734 1 44.11 75 ALA B N 1
ATOM 2286 C CA . ALA B 2 75 ? 52.856 -5.385 -24.643 1 43.63 75 ALA B CA 1
ATOM 2287 C C . ALA B 2 75 ? 51.52 -5.322 -23.927 1 43.59 75 ALA B C 1
ATOM 2288 O O . ALA B 2 75 ? 50.662 -6.156 -24.211 1 45.26 75 ALA B O 1
ATOM 2290 N N . TRP B 2 76 ? 51.394 -4.465 -22.92 1 41.71 76 TRP B N 1
ATOM 2291 C CA . TRP B 2 76 ? 50.21 -4.46 -22.074 1 42.19 76 TRP B CA 1
ATOM 2292 C C . TRP B 2 76 ? 49.435 -3.147 -22.127 1 44.09 76 TRP B C 1
ATOM 2293 O O . TRP B 2 76 ? 50 -2.11 -22.452 1 44.74 76 TRP B O 1
ATOM 2304 N N . ASP B 2 77 ? 48.144 -3.188 -21.751 1 44.97 77 ASP B N 1
ATOM 2305 C CA . ASP B 2 77 ? 47.27 -2.013 -21.724 1 45.94 77 ASP B CA 1
ATOM 2306 C C . ASP B 2 77 ? 47.781 -0.979 -20.7 1 47.05 77 ASP B C 1
ATOM 2307 O O . ASP B 2 77 ? 48.024 -1.323 -19.539 1 46.75 77 ASP B O 1
ATOM 2312 N N . GLU B 2 78 ? 47.919 0.295 -21.133 1 47.62 78 GLU B N 1
ATOM 2313 C CA . GLU B 2 78 ? 48.417 1.39 -20.305 1 48.68 78 GLU B CA 1
ATOM 2314 C C . GLU B 2 78 ? 47.588 1.647 -19.045 1 49.36 78 GLU B C 1
ATOM 2315 O O . GLU B 2 78 ? 48.155 1.826 -17.972 1 49.03 78 GLU B O 1
ATOM 2321 N N . THR B 2 79 ? 46.259 1.654 -19.167 1 50.47 79 THR B N 1
ATOM 2322 C CA . THR B 2 79 ? 45.38 1.901 -18.027 1 51.9 79 THR B CA 1
ATOM 2323 C C . THR B 2 79 ? 45.55 0.802 -16.981 1 50.68 79 THR B C 1
ATOM 2324 O O . THR B 2 79 ? 45.673 1.107 -15.793 1 50.6 79 THR B O 1
ATOM 2328 N N . LEU B 2 80 ? 45.608 -0.463 -17.427 1 49.03 80 LEU B N 1
ATOM 2329 C CA . LEU B 2 80 ? 45.79 -1.584 -16.521 1 48.43 80 LEU B CA 1
ATOM 2330 C C . LEU B 2 80 ? 47.168 -1.575 -15.879 1 46.27 80 LEU B C 1
ATOM 2331 O O . LEU B 2 80 ? 47.255 -1.785 -14.67 1 45.2 80 LEU B O 1
ATOM 2336 N N . LEU B 2 81 ? 48.231 -1.254 -16.66 1 44.94 81 LEU B N 1
ATOM 2337 C CA . LEU B 2 81 ? 49.585 -1.147 -16.106 1 44.44 81 LEU B CA 1
ATOM 2338 C C . LEU B 2 81 ? 49.652 -0.076 -15.014 1 44.4 81 LEU B C 1
ATOM 2339 O O . LEU B 2 81 ? 50.28 -0.304 -13.983 1 43.3 81 LEU B O 1
ATOM 2344 N N . ASP B 2 82 ? 48.997 1.079 -15.221 1 44.46 82 ASP B N 1
ATOM 2345 C CA . ASP B 2 82 ? 49.024 2.168 -14.237 1 45.59 82 ASP B CA 1
ATOM 2346 C C . ASP B 2 82 ? 48.363 1.744 -12.937 1 45.91 82 ASP B C 1
ATOM 2347 O O . ASP B 2 82 ? 48.859 2.075 -11.859 1 46.31 82 ASP B O 1
ATOM 2352 N N . LYS B 2 83 ? 47.245 1.004 -13.034 1 45.71 83 LYS B N 1
ATOM 2353 C CA . LYS B 2 83 ? 46.557 0.462 -11.87 1 45.63 83 LYS B CA 1
ATOM 2354 C C . LYS B 2 83 ? 47.481 -0.54 -11.159 1 44.87 83 LYS B C 1
ATOM 2355 O O . LYS B 2 83 ? 47.59 -0.506 -9.929 1 44.6 83 LYS B O 1
ATOM 2361 N N . PHE B 2 84 ? 48.177 -1.396 -11.946 1 43.61 84 PHE B N 1
ATOM 2362 C CA . PHE B 2 84 ? 49.143 -2.365 -11.455 1 42.89 84 PHE B CA 1
ATOM 2363 C C . PHE B 2 84 ? 50.313 -1.68 -10.674 1 43.9 84 PHE B C 1
ATOM 2364 O O . PHE B 2 84 ? 50.602 -2.105 -9.552 1 44.13 84 PHE B O 1
ATOM 2372 N N . TYR B 2 85 ? 50.921 -0.601 -11.231 1 44.43 85 TYR B N 1
ATOM 2373 C CA . TYR B 2 85 ? 52.011 0.147 -10.58 1 45.14 85 TYR B CA 1
ATOM 2374 C C . TYR B 2 85 ? 51.525 0.722 -9.244 1 46.11 85 TYR B C 1
ATOM 2375 O O . TYR B 2 85 ? 52.266 0.713 -8.267 1 46.36 85 TYR B O 1
ATOM 2384 N N . THR B 2 86 ? 50.282 1.219 -9.207 1 46.76 86 THR B N 1
ATOM 2385 C CA . THR B 2 86 ? 49.689 1.807 -8.004 1 47.67 86 THR B CA 1
ATOM 2386 C C . THR B 2 86 ? 49.634 0.783 -6.879 1 46.49 86 THR B C 1
ATOM 2387 O O . THR B 2 86 ? 50.014 1.082 -5.737 1 46.12 86 THR B O 1
ATOM 2391 N N . GLU B 2 87 ? 49.216 -0.444 -7.222 1 45.52 87 GLU B N 1
ATOM 2392 C CA . GLU B 2 87 ? 49.098 -1.541 -6.286 1 45.78 87 GLU B CA 1
ATOM 2393 C C . GLU B 2 87 ? 50.484 -2.007 -5.823 1 45.69 87 GLU B C 1
ATOM 2394 O O . GLU B 2 87 ? 50.666 -2.275 -4.634 1 46.17 87 GLU B O 1
ATOM 2400 N N . LEU B 2 88 ? 51.477 -2.056 -6.739 1 44 88 LEU B N 1
ATOM 2401 C CA . LEU B 2 88 ? 52.844 -2.422 -6.358 1 43.95 88 LEU B CA 1
ATOM 2402 C C . LEU B 2 88 ? 53.446 -1.369 -5.414 1 45.5 88 LEU B C 1
ATOM 2403 O O . LEU B 2 88 ? 54.131 -1.732 -4.457 1 46.14 88 LEU B O 1
ATOM 2408 N N . TYR B 2 89 ? 53.185 -0.091 -5.679 1 46.41 89 TYR B N 1
ATOM 2409 C CA . TYR B 2 89 ? 53.614 1.044 -4.83 1 48.81 89 TYR B CA 1
ATOM 2410 C C . TYR B 2 89 ? 53.033 0.877 -3.414 1 49.23 89 TYR B C 1
ATOM 2411 O O . TYR B 2 89 ? 53.751 1.06 -2.417 1 50 89 TYR B O 1
ATOM 2420 N N . GLN B 2 90 ? 51.726 0.549 -3.318 1 48.36 90 GLN B N 1
ATOM 2421 C CA . GLN B 2 90 ? 51.079 0.348 -2.028 1 48.92 90 GLN B CA 1
ATOM 2422 C C . GLN B 2 90 ? 51.72 -0.825 -1.285 1 49.4 90 GLN B C 1
ATOM 2423 O O . GLN B 2 90 ? 51.953 -0.713 -0.085 1 49.16 90 GLN B O 1
ATOM 2429 N N . GLN B 2 91 ? 52.038 -1.927 -1.995 1 49.23 91 GLN B N 1
ATOM 2430 C CA A GLN B 2 91 ? 52.674 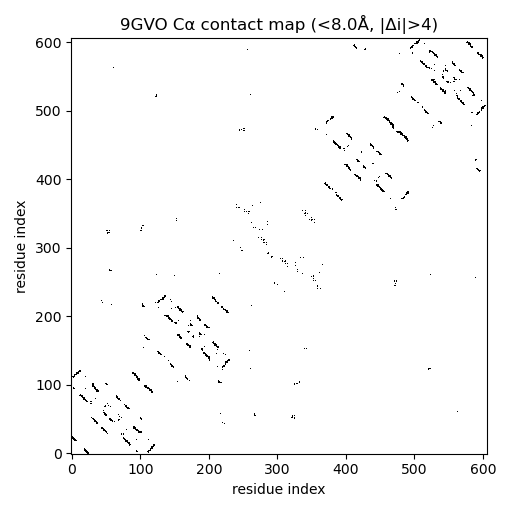-3.105 -1.386 0.59 50.03 91 GLN B CA 1
ATOM 2431 C CA B GLN B 2 91 ? 52.662 -3.069 -1.338 0.41 50.16 91 GLN B CA 1
ATOM 2432 C C . GLN B 2 91 ? 54.072 -2.777 -0.867 1 50.84 91 GLN B C 1
ATOM 2433 O O . GLN B 2 91 ? 54.44 -3.215 0.223 1 51.41 91 GLN B O 1
ATOM 2444 N N . LEU B 2 92 ? 54.844 -2.005 -1.64 1 51.22 92 LEU B N 1
ATOM 2445 C CA . LEU B 2 92 ? 56.194 -1.62 -1.237 1 53.45 92 LEU B CA 1
ATOM 2446 C C . LEU B 2 92 ? 56.113 -0.755 0.05 1 56.06 92 LEU B C 1
ATOM 2447 O O . LEU B 2 92 ? 56.896 -0.954 0.968 1 56.93 92 LEU B O 1
ATOM 2452 N N . ASN B 2 93 ? 55.133 0.159 0.111 1 56.97 93 ASN B N 1
ATOM 2453 C CA A ASN B 2 93 ? 54.899 1.068 1.239 0.59 58.26 93 ASN B CA 1
ATOM 2454 C CA B ASN B 2 93 ? 54.927 1.001 1.283 0.41 58.33 93 ASN B CA 1
ATOM 2455 C C . ASN B 2 93 ? 54.522 0.25 2.499 1 60.04 93 ASN B C 1
ATOM 2456 O O . ASN B 2 93 ? 55.032 0.538 3.58 1 60.47 93 ASN B O 1
ATOM 2465 N N . ASP B 2 94 ? 53.632 -0.75 2.342 1 61.95 94 ASP B N 1
ATOM 2466 C CA . ASP B 2 94 ? 53.173 -1.599 3.441 1 64.91 94 ASP B CA 1
ATOM 2467 C C . ASP B 2 94 ? 54.325 -2.403 4.037 1 68.28 94 ASP B C 1
ATOM 2468 O O . ASP B 2 94 ? 54.364 -2.597 5.251 1 68.98 94 ASP B O 1
ATOM 2473 N N . LEU B 2 95 ? 55.268 -2.851 3.195 1 70.14 95 LEU B N 1
ATOM 2474 C CA . LEU B 2 95 ? 56.432 -3.61 3.644 1 72.89 95 LEU B CA 1
ATOM 2475 C C . LEU B 2 95 ? 57.434 -2.741 4.38 1 76.27 95 LEU B C 1
ATOM 2476 O O . LEU B 2 95 ? 58.076 -3.209 5.322 1 76.45 95 LEU B O 1
ATOM 2481 N N . GLU B 2 96 ? 57.585 -1.482 3.943 1 78.54 96 GLU B N 1
ATOM 2482 C CA . GLU B 2 96 ? 58.487 -0.535 4.592 1 81.16 96 GLU B CA 1
ATOM 2483 C C . GLU B 2 96 ? 57.991 -0.151 5.999 1 83.33 96 GLU B C 1
ATOM 2484 O O . GLU B 2 96 ? 58.807 0.154 6.864 1 83.82 96 GLU B O 1
ATOM 2490 N N . ALA B 2 97 ? 56.667 -0.217 6.242 1 84.68 97 ALA B N 1
ATOM 2491 C CA . ALA B 2 97 ? 56.067 0.095 7.535 1 86.7 97 ALA B CA 1
ATOM 2492 C C . ALA B 2 97 ? 56.409 -0.954 8.602 1 89.01 97 ALA B C 1
ATOM 2493 O O . ALA B 2 97 ? 56.561 -0.607 9.773 1 89.29 97 ALA B O 1
ATOM 2495 N N . CYS B 2 98 ? 56.532 -2.232 8.207 1 90.4 98 CYS B N 1
ATOM 2496 C CA . CYS B 2 98 ? 56.862 -3.295 9.16 1 92.16 98 CYS B CA 1
ATOM 2497 C C . CYS B 2 98 ? 58.264 -3.862 8.924 1 92.87 98 CYS B C 1
ATOM 2498 O O . CYS B 2 98 ? 59.174 -3.596 9.71 1 93.17 98 CYS B O 1
ATOM 2501 N N . THR B 2 108 ? 71.102 -11.219 9.213 1 92.07 108 THR B N 1
ATOM 2502 C CA . THR B 2 108 ? 72.481 -10.817 8.92 1 91.41 108 THR B CA 1
ATOM 2503 C C . THR B 2 108 ? 72.464 -10.056 7.575 1 86.28 108 THR B C 1
ATOM 2504 O O . THR B 2 108 ? 71.844 -10.522 6.603 1 86.58 108 THR B O 1
ATOM 2508 N N . PRO B 2 109 ? 73.141 -8.891 7.52 1 79.88 109 PRO B N 1
ATOM 2509 C CA . PRO B 2 109 ? 73.166 -8.1 6.277 1 75.27 109 PRO B CA 1
ATOM 2510 C C . PRO B 2 109 ? 73.676 -8.851 5.041 1 69.59 109 PRO B C 1
ATOM 2511 O O . PRO B 2 109 ? 73.124 -8.663 3.96 1 68.47 109 PRO B O 1
ATOM 2515 N N . LEU B 2 110 ? 74.724 -9.686 5.196 1 65.65 110 LEU B N 1
ATOM 2516 C CA . LEU B 2 110 ? 75.285 -10.456 4.083 1 63.18 110 LEU B CA 1
ATOM 2517 C C . LEU B 2 110 ? 74.345 -11.588 3.643 1 60.12 110 LEU B C 1
ATOM 2518 O O . LEU B 2 110 ? 74.337 -11.951 2.465 1 59.42 110 LEU B O 1
ATOM 2523 N N . MET B 2 111 ? 73.55 -12.136 4.574 1 58.02 111 MET B N 1
ATOM 2524 C CA . MET B 2 111 ? 72.548 -13.158 4.264 1 56.94 111 MET B CA 1
ATOM 2525 C C . MET B 2 111 ? 71.402 -12.529 3.467 1 54.45 111 MET B C 1
ATOM 2526 O O . MET B 2 111 ? 70.911 -13.128 2.512 1 53.51 111 MET B O 1
ATOM 2531 N N . LYS B 2 112 ? 71.021 -11.306 3.833 1 53.15 112 LYS B N 1
ATOM 2532 C CA . LYS B 2 112 ? 70.004 -10.523 3.156 1 53.23 112 LYS B CA 1
ATOM 2533 C C . LYS B 2 112 ? 70.511 -10.205 1.749 1 52.11 112 LYS B C 1
ATOM 2534 O O . LYS B 2 112 ? 69.767 -10.428 0.797 1 51.48 112 LYS B O 1
ATOM 2540 N N . GLU B 2 113 ? 71.784 -9.73 1.607 1 51.17 113 GLU B N 1
ATOM 2541 C CA . GLU B 2 113 ? 72.385 -9.432 0.298 1 51.7 113 GLU B CA 1
ATOM 2542 C C . GLU B 2 113 ? 72.318 -10.685 -0.607 1 50.3 113 GLU B C 1
ATOM 2543 O O . GLU B 2 113 ? 71.881 -10.583 -1.746 1 50.22 113 GLU B O 1
ATOM 2549 N N . ASP B 2 114 ? 72.71 -11.855 -0.08 1 48.86 114 ASP B N 1
ATOM 2550 C CA . ASP B 2 114 ? 72.651 -13.101 -0.833 1 48.34 114 ASP B CA 1
ATOM 2551 C C . ASP B 2 114 ? 71.232 -13.435 -1.313 1 47.34 114 ASP B C 1
ATOM 2552 O O . ASP B 2 114 ? 71.058 -13.881 -2.45 1 47.28 114 ASP B O 1
ATOM 2557 N N . SER B 2 115 ? 70.228 -13.238 -0.453 1 46.38 115 SER B N 1
ATOM 2558 C CA . SER B 2 115 ? 68.848 -13.506 -0.839 1 46.75 115 SER B CA 1
ATOM 2559 C C . SER B 2 115 ? 68.411 -12.57 -1.966 1 45.4 115 SER B C 1
ATOM 2560 O O . SER B 2 115 ? 67.796 -13.014 -2.937 1 44.6 115 SER B O 1
ATOM 2563 N N . ILE B 2 116 ? 68.806 -11.289 -1.871 1 44.77 116 ILE B N 1
ATOM 2564 C CA . ILE B 2 116 ? 68.489 -10.287 -2.884 1 44.69 116 ILE B CA 1
ATOM 2565 C C . ILE B 2 116 ? 69.178 -10.611 -4.217 1 43.18 116 ILE B C 1
ATOM 2566 O O . ILE B 2 116 ? 68.545 -10.521 -5.264 1 43.03 116 ILE B O 1
ATOM 2571 N N . LEU B 2 117 ? 70.438 -11.03 -4.181 1 42.07 117 LEU B N 1
ATOM 2572 C CA . LEU B 2 117 ? 71.168 -11.399 -5.396 1 42.74 117 LEU B CA 1
ATOM 2573 C C . LEU B 2 117 ? 70.507 -12.603 -6.106 1 41.21 117 LEU B C 1
ATOM 2574 O O . LEU B 2 117 ? 70.478 -12.636 -7.347 1 41.26 117 LEU B O 1
ATOM 2579 N N . ALA B 2 118 ? 69.966 -13.575 -5.334 1 39.74 118 ALA B N 1
ATOM 2580 C CA . ALA B 2 118 ? 69.301 -14.747 -5.938 1 39.9 118 ALA B CA 1
ATOM 2581 C C . ALA B 2 118 ? 68.002 -14.324 -6.625 1 39.19 118 ALA B C 1
ATOM 2582 O O . ALA B 2 118 ? 67.681 -14.831 -7.7 1 38.81 118 ALA B O 1
ATOM 2584 N N . VAL B 2 119 ? 67.254 -13.401 -6.013 1 39.18 119 VAL B N 1
ATOM 2585 C CA . VAL B 2 119 ? 66.018 -12.895 -6.622 1 39.88 119 VAL B CA 1
ATOM 2586 C C . VAL B 2 119 ? 66.351 -12.142 -7.914 1 39.48 119 VAL B C 1
ATOM 2587 O O . VAL B 2 119 ? 65.685 -12.333 -8.94 1 38.78 119 VAL B O 1
ATOM 2591 N N . ARG B 2 120 ? 67.422 -11.339 -7.879 1 38.78 120 ARG B N 1
ATOM 2592 C CA . ARG B 2 120 ? 67.872 -10.605 -9.063 1 38.73 120 ARG B CA 1
ATOM 2593 C C . ARG B 2 120 ? 68.252 -11.538 -10.223 1 37.98 120 ARG B C 1
ATOM 2594 O O . ARG B 2 120 ? 67.903 -11.238 -11.361 1 38.01 120 ARG B O 1
ATOM 2602 N N . LYS B 2 121 ? 68.924 -12.684 -9.951 1 36.97 121 LYS B N 1
ATOM 2603 C CA . LYS B 2 121 ? 69.274 -13.64 -11.004 1 36.88 121 LYS B CA 1
ATOM 2604 C C . LYS B 2 121 ? 68.016 -14.248 -11.653 1 36.85 121 LYS B C 1
ATOM 2605 O O . LYS B 2 121 ? 68.009 -14.516 -12.858 1 36.81 121 LYS B O 1
ATOM 2611 N N . TYR B 2 122 ? 66.966 -14.475 -10.854 1 35.99 122 TYR B N 1
ATOM 2612 C CA . TYR B 2 122 ? 65.693 -14.985 -11.374 1 36.04 122 TYR B CA 1
ATOM 2613 C C . TYR B 2 122 ? 65.088 -13.962 -12.373 1 35.8 122 TYR B C 1
ATOM 2614 O O . TYR B 2 122 ? 64.738 -14.345 -13.492 1 36 122 TYR B O 1
ATOM 2623 N N . PHE B 2 123 ? 65.063 -12.666 -12.005 1 35.12 123 PHE B N 1
ATOM 2624 C CA . PHE B 2 123 ? 64.589 -11.604 -12.916 1 35.87 123 PHE B CA 1
ATOM 2625 C C . PHE B 2 123 ? 65.504 -11.437 -14.138 1 36.49 123 PHE B C 1
ATOM 2626 O O . PHE B 2 123 ? 65.029 -11.163 -15.245 1 37.06 123 PHE B O 1
ATOM 2634 N N . GLN B 2 124 ? 66.796 -11.69 -13.966 1 36.39 124 GLN B N 1
ATOM 2635 C CA . GLN B 2 124 ? 67.747 -11.669 -15.082 1 37.53 124 GLN B CA 1
ATOM 2636 C C . GLN B 2 124 ? 67.402 -12.78 -16.113 1 37.16 124 GLN B C 1
ATOM 2637 O O . GLN B 2 124 ? 67.418 -12.533 -17.325 1 37.13 124 GLN B O 1
ATOM 2643 N N . ARG B 2 125 ? 67.013 -13.977 -15.634 1 35.66 125 ARG B N 1
ATOM 2644 C CA . ARG B 2 125 ? 66.602 -15.047 -16.551 1 35.2 125 ARG B CA 1
ATOM 2645 C C . ARG B 2 125 ? 65.326 -14.64 -17.308 1 35.62 125 ARG B C 1
ATOM 2646 O O . ARG B 2 125 ? 65.225 -14.888 -18.511 1 35.55 125 ARG B O 1
ATOM 2654 N N . ILE B 2 126 ? 64.355 -14.022 -16.611 1 35.15 126 ILE B N 1
ATOM 2655 C CA . ILE B 2 126 ? 63.123 -13.574 -17.278 1 35.56 126 ILE B CA 1
ATOM 2656 C C . ILE B 2 126 ? 63.442 -12.517 -18.362 1 35.87 126 ILE B C 1
ATOM 2657 O O . ILE B 2 126 ? 62.894 -12.576 -19.472 1 35.64 126 ILE B O 1
ATOM 2662 N N . THR B 2 127 ? 64.316 -11.548 -18.031 1 35.86 127 THR B N 1
ATOM 2663 C CA . THR B 2 127 ? 64.719 -10.477 -18.959 1 37.57 127 THR B CA 1
ATOM 2664 C C . THR B 2 127 ? 65.35 -11.081 -20.219 1 37.68 127 THR B C 1
ATOM 2665 O O . THR B 2 127 ? 65.006 -10.694 -21.344 1 37.74 127 THR B O 1
ATOM 2669 N N . LEU B 2 128 ? 66.281 -12.023 -20.028 1 36.97 128 LEU B N 1
ATOM 2670 C CA . LEU B 2 128 ? 66.962 -12.673 -21.14 1 38.09 128 LEU B CA 1
ATOM 2671 C C . LEU B 2 128 ? 65.988 -13.484 -22.009 1 37.7 128 LEU B C 1
ATOM 2672 O O . LEU B 2 128 ? 66.124 -13.522 -23.242 1 37.84 128 LEU B O 1
ATOM 2677 N N . TYR B 2 129 ? 65.039 -14.165 -21.355 1 35.48 129 TYR B N 1
ATOM 2678 C CA . TYR B 2 129 ? 64.046 -14.972 -22.056 1 35.51 129 TYR B CA 1
ATOM 2679 C C . TYR B 2 129 ? 63.186 -14.084 -22.972 1 35.53 129 TYR B C 1
ATOM 2680 O O . TYR B 2 129 ? 63.017 -14.4 -24.139 1 36.16 129 TYR B O 1
ATOM 2689 N N . LEU B 2 130 ? 62.661 -12.956 -22.456 1 35.16 130 LEU B N 1
ATOM 2690 C CA . LEU B 2 130 ? 61.83 -12.072 -23.279 1 36.19 130 LEU B CA 1
ATOM 2691 C C . LEU B 2 130 ? 62.613 -11.55 -24.496 1 38 130 LEU B C 1
ATOM 2692 O O . LEU B 2 130 ? 62.065 -11.483 -25.595 1 37.54 130 LEU B O 1
ATOM 2697 N N . LYS B 2 131 ? 63.896 -11.223 -24.294 1 38.55 131 LYS B N 1
ATOM 2698 C CA . LYS B 2 131 ? 64.746 -10.719 -25.383 1 40.33 131 LYS B CA 1
ATOM 2699 C C . LYS B 2 131 ? 64.996 -11.828 -26.436 1 40.99 131 LYS B C 1
ATOM 2700 O O . LYS B 2 131 ? 64.874 -11.578 -27.64 1 41.53 131 LYS B O 1
ATOM 2706 N N . GLU B 2 132 ? 65.275 -13.051 -25.979 1 40.42 132 GLU B N 1
ATOM 2707 C CA . GLU B 2 132 ? 65.513 -14.22 -26.845 1 41 132 GLU B CA 1
ATOM 2708 C C . GLU B 2 132 ? 64.267 -14.56 -27.678 1 41 132 GLU B C 1
ATOM 2709 O O . GLU B 2 132 ? 64.377 -14.899 -28.86 1 41.06 132 GLU B O 1
ATOM 2715 N N . LYS B 2 133 ? 63.091 -14.466 -27.069 1 39.55 133 LYS B N 1
ATOM 2716 C CA . LYS B 2 133 ? 61.839 -14.744 -27.774 1 39.06 133 LYS B CA 1
ATOM 2717 C C . LYS B 2 133 ? 61.276 -13.53 -28.546 1 39.57 133 LYS B C 1
ATOM 2718 O O . LYS B 2 133 ? 60.146 -13.594 -29.039 1 40.07 133 LYS B O 1
ATOM 2724 N N . LYS B 2 134 ? 62.031 -12.422 -28.615 1 39.38 134 LYS B N 1
ATOM 2725 C CA . LYS B 2 134 ? 61.633 -11.194 -29.295 1 41.44 134 LYS B CA 1
ATOM 2726 C C . LYS B 2 134 ? 60.278 -10.679 -28.817 1 40.38 134 LYS B C 1
ATOM 2727 O O . LYS B 2 134 ? 59.477 -10.2 -29.615 1 39.94 134 LYS B O 1
ATOM 2733 N N . TYR B 2 135 ? 60.029 -10.773 -27.481 1 39.37 135 TYR B N 1
ATOM 2734 C CA . TYR B 2 135 ? 58.833 -10.216 -26.84 1 39.17 135 TYR B CA 1
ATOM 2735 C C . TYR B 2 135 ? 57.537 -10.663 -27.513 1 38.8 135 TYR B C 1
ATOM 2736 O O . TYR B 2 135 ? 56.606 -9.869 -27.663 1 38.97 135 TYR B O 1
ATOM 2745 N N . SER B 2 136 ? 57.489 -11.914 -27.945 1 38.75 136 SER B N 1
ATOM 2746 C CA . SER B 2 136 ? 56.306 -12.428 -28.631 1 39.25 136 SER B CA 1
ATOM 2747 C C . SER B 2 136 ? 55.097 -12.471 -27.669 1 39.36 136 SER B C 1
ATOM 2748 O O . SER B 2 136 ? 55.276 -12.529 -26.446 1 38.16 136 SER B O 1
ATOM 2751 N N . PRO B 2 137 ? 53.866 -12.525 -28.206 1 40.3 137 PRO B N 1
ATOM 2752 C CA . PRO B 2 137 ? 52.687 -12.656 -27.33 1 39.91 137 PRO B CA 1
ATOM 2753 C C . PRO B 2 137 ? 52.795 -13.882 -26.396 1 38.42 137 PRO B C 1
ATOM 2754 O O . PRO B 2 137 ? 52.518 -13.756 -25.206 1 37.28 137 PRO B O 1
ATOM 2758 N N . CYS B 2 138 ? 53.213 -15.051 -26.928 1 38.22 138 CYS B N 1
ATOM 2759 C CA . CYS B 2 138 ? 53.363 -16.244 -26.089 1 39 138 CYS B CA 1
ATOM 2760 C C . CYS B 2 138 ? 54.453 -16.046 -25.025 1 37.47 138 CYS B C 1
ATOM 2761 O O . CYS B 2 138 ? 54.237 -16.453 -23.89 1 36.37 138 CYS B O 1
ATOM 2764 N N . ALA B 2 139 ? 55.603 -15.433 -25.369 1 36.63 139 ALA B N 1
ATOM 2765 C CA . ALA B 2 139 ? 56.677 -15.253 -24.379 1 36.51 139 ALA B CA 1
ATOM 2766 C C . ALA B 2 139 ? 56.202 -14.328 -23.247 1 35.92 139 ALA B C 1
ATOM 2767 O O . ALA B 2 139 ? 56.478 -14.594 -22.07 1 35.05 139 ALA B O 1
ATOM 2769 N N . TRP B 2 140 ? 55.455 -13.264 -23.598 1 34.75 140 TRP B N 1
ATOM 2770 C CA . TRP B 2 140 ? 54.927 -12.368 -22.577 1 34.86 140 TRP B CA 1
ATOM 2771 C C . TRP B 2 140 ? 53.854 -13.052 -21.721 1 35.11 140 TRP B C 1
ATOM 2772 O O . TRP B 2 140 ? 53.758 -12.742 -20.536 1 35.54 140 TRP B O 1
ATOM 2783 N N . GLU B 2 141 ? 53.042 -13.963 -22.31 1 34.66 141 GLU B N 1
ATOM 2784 C CA . GLU B 2 141 ? 52.015 -14.679 -21.535 1 34.37 141 GLU B CA 1
ATOM 2785 C C . GLU B 2 141 ? 52.679 -15.713 -20.608 1 34.53 141 GLU B C 1
ATOM 2786 O O . GLU B 2 141 ? 52.259 -15.866 -19.446 1 34.64 141 GLU B O 1
ATOM 2792 N N . VAL B 2 142 ? 53.769 -16.379 -21.088 1 32.67 142 VAL B N 1
ATOM 2793 C CA . VAL B 2 142 ? 54.562 -17.308 -20.261 1 33.44 142 VAL B CA 1
ATOM 2794 C C . VAL B 2 142 ? 55.093 -16.524 -19.025 1 32.67 142 VAL B C 1
ATOM 2795 O O . VAL B 2 142 ? 54.949 -16.98 -17.891 1 31.73 142 VAL B O 1
ATOM 2799 N N . VAL B 2 143 ? 55.677 -15.346 -19.265 1 31.87 143 VAL B N 1
ATOM 2800 C CA . VAL B 2 143 ? 56.214 -14.506 -18.18 1 32.4 143 VAL B CA 1
ATOM 2801 C C . VAL B 2 143 ? 55.107 -13.994 -17.231 1 32.71 143 VAL B C 1
ATOM 2802 O O . VAL B 2 143 ? 55.296 -13.989 -16.008 1 32.49 143 VAL B O 1
ATOM 2806 N N . ARG B 2 144 ? 53.965 -13.56 -17.783 1 33.05 144 ARG B N 1
ATOM 2807 C CA . ARG B 2 144 ? 52.855 -13.076 -16.948 1 34.13 144 ARG B CA 1
ATOM 2808 C C . ARG B 2 144 ? 52.359 -14.217 -16.019 1 34.41 144 ARG B C 1
ATOM 2809 O O . ARG B 2 144 ? 52.203 -14.009 -14.806 1 34.4 144 ARG B O 1
ATOM 2817 N N . ALA B 2 145 ? 52.19 -15.425 -16.58 1 33.59 145 ALA B N 1
ATOM 2818 C CA . ALA B 2 145 ? 51.745 -16.576 -15.772 1 33.98 145 ALA B CA 1
ATOM 2819 C C . ALA B 2 145 ? 52.81 -16.936 -14.722 1 33.47 145 ALA B C 1
ATOM 2820 O O . ALA B 2 145 ? 52.459 -17.298 -13.587 1 33.08 145 ALA B O 1
ATOM 2822 N N . GLU B 2 146 ? 54.103 -16.814 -15.087 1 33.02 146 GLU B N 1
ATOM 2823 C CA . GLU B 2 146 ? 55.21 -17.092 -14.166 1 33.12 146 GLU B CA 1
ATOM 2824 C C . GLU B 2 146 ? 55.138 -16.135 -12.961 1 33.59 146 GLU B C 1
ATOM 2825 O O . GLU B 2 146 ? 55.278 -16.568 -11.816 1 33.98 146 GLU B O 1
ATOM 2831 N N . ILE B 2 147 ? 54.892 -14.852 -13.216 1 33.17 147 ILE B N 1
ATOM 2832 C CA . ILE B 2 147 ? 54.806 -13.837 -12.142 1 33.95 147 ILE B CA 1
ATOM 2833 C C . ILE B 2 147 ? 53.559 -14.028 -11.304 1 35.05 147 ILE B C 1
ATOM 2834 O O . ILE B 2 147 ? 53.644 -13.91 -10.086 1 36.01 147 ILE B O 1
ATOM 2839 N N . MET B 2 148 ? 52.418 -14.441 -11.901 1 34.75 148 MET B N 1
ATOM 2840 C CA . MET B 2 148 ? 51.203 -14.783 -11.115 1 36.22 148 MET B CA 1
ATOM 2841 C C . MET B 2 148 ? 51.571 -15.861 -10.065 1 37.42 148 MET B C 1
ATOM 2842 O O . MET B 2 148 ? 51.24 -15.727 -8.89 1 37.38 148 MET B O 1
ATOM 2847 N N . ARG B 2 149 ? 52.335 -16.877 -10.499 1 37.25 149 ARG B N 1
ATOM 2848 C CA . ARG B 2 149 ? 52.759 -17.954 -9.607 1 38.17 149 ARG B CA 1
ATOM 2849 C C . ARG B 2 149 ? 53.775 -17.496 -8.543 1 39.07 149 ARG B C 1
ATOM 2850 O O . ARG B 2 149 ? 53.542 -17.718 -7.349 1 40.23 149 ARG B O 1
ATOM 2858 N N . SER B 2 150 ? 54.894 -16.884 -8.954 1 37.82 150 SER B N 1
ATOM 2859 C CA . SER B 2 150 ? 55.943 -16.51 -8.01 1 39.15 150 SER B CA 1
ATOM 2860 C C . SER B 2 150 ? 55.523 -15.403 -7.057 1 41.23 150 SER B C 1
ATOM 2861 O O . SER B 2 150 ? 55.914 -15.451 -5.889 1 42.68 150 SER B O 1
ATOM 2864 N N . PHE B 2 151 ? 54.655 -14.473 -7.501 1 40.67 151 PHE B N 1
ATOM 2865 C CA . PHE B 2 151 ? 54.147 -13.44 -6.609 1 42.35 151 PHE B CA 1
ATOM 2866 C C . PHE B 2 151 ? 53.249 -14.097 -5.552 1 43.46 151 PHE B C 1
ATOM 2867 O O . PHE B 2 151 ? 53.409 -13.792 -4.37 1 43.35 151 PHE B O 1
ATOM 2875 N N . SER B 2 152 ? 52.355 -15.019 -5.963 1 44.39 152 SER B N 1
ATOM 2876 C CA . SER B 2 152 ? 51.49 -15.766 -5.025 1 46.62 152 SER B CA 1
ATOM 2877 C C . SER B 2 152 ? 52.319 -16.508 -3.983 1 48.68 152 SER B C 1
ATOM 2878 O O . SER B 2 152 ? 51.969 -16.496 -2.801 1 49.02 152 SER B O 1
ATOM 2881 N N . LEU B 2 153 ? 53.422 -17.139 -4.411 1 49.89 153 LEU B N 1
ATOM 2882 C CA . LEU B 2 153 ? 54.32 -17.832 -3.5 1 52.14 153 LEU B CA 1
ATOM 2883 C C . LEU B 2 153 ? 55.069 -16.889 -2.564 1 54.78 153 LEU B C 1
ATOM 2884 O O . LEU B 2 153 ? 55.187 -17.186 -1.38 1 55.36 153 LEU B O 1
ATOM 2889 N N . SER B 2 154 ? 55.635 -15.799 -3.091 1 55.92 154 SER B N 1
ATOM 2890 C CA . SER B 2 154 ? 56.43 -14.877 -2.293 1 58.21 154 SER B CA 1
ATOM 2891 C C . SER B 2 154 ? 55.596 -14.157 -1.232 1 60.89 154 SER B C 1
ATOM 2892 O O . SER B 2 154 ? 56.118 -13.836 -0.167 1 61.21 154 SER B O 1
ATOM 2895 N N . THR B 2 155 ? 54.312 -13.904 -1.516 1 62.37 155 THR B N 1
ATOM 2896 C CA . THR B 2 155 ? 53.432 -13.259 -0.541 1 64.74 155 THR B CA 1
ATOM 2897 C C . THR B 2 155 ? 52.66 -14.272 0.318 1 68.75 155 THR B C 1
ATOM 2898 O O . THR B 2 155 ? 51.744 -13.87 1.035 1 69.46 155 THR B O 1
ATOM 2902 N N . ASN B 2 156 ? 52.988 -15.579 0.211 1 71.14 156 ASN B N 1
ATOM 2903 C CA . ASN B 2 156 ? 52.347 -16.686 0.912 1 73.91 156 ASN B CA 1
ATOM 2904 C C . ASN B 2 156 ? 50.827 -16.611 0.83 1 75.6 156 ASN B C 1
ATOM 2905 O O . ASN B 2 156 ? 50.145 -16.957 1.795 1 76.34 156 ASN B O 1
ATOM 2910 N N . LEU B 2 157 ? 50.295 -16.114 -0.296 1 76.18 157 LEU B N 1
ATOM 2911 C CA . LEU B 2 157 ? 48.849 -16.005 -0.475 1 77.39 157 LEU B CA 1
ATOM 2912 C C . LEU B 2 157 ? 48.237 -17.391 -0.68 1 78.04 157 LEU B C 1
ATOM 2913 O O . LEU B 2 157 ? 48.838 -18.227 -1.354 1 78.46 157 LEU B O 1
ATOM 2918 N N . GLU C 3 3 ? 21.638 -30.524 -14.004 1 68.9 3 GLU H N 1
ATOM 2919 C CA . GLU C 3 3 ? 22.651 -31.499 -13.617 1 68.81 3 GLU H CA 1
ATOM 2920 C C . GLU C 3 3 ? 23.891 -31.411 -14.513 1 67.18 3 GLU H C 1
ATOM 2921 O O . GLU C 3 3 ? 23.798 -31.573 -15.73 1 67.71 3 GLU H O 1
ATOM 2927 N N . VAL C 3 4 ? 25.049 -31.169 -13.898 1 65.19 4 VAL H N 1
ATOM 2928 C CA . VAL C 3 4 ? 26.342 -31.008 -14.568 1 63.33 4 VAL H CA 1
ATOM 2929 C C . VAL C 3 4 ? 26.881 -32.383 -14.973 1 60.79 4 VAL H C 1
ATOM 2930 O O . VAL C 3 4 ? 27.195 -33.206 -14.103 1 60.91 4 VAL H O 1
ATOM 2934 N N . GLN C 3 5 ? 26.98 -32.642 -16.295 1 57.9 5 GLN H N 1
ATOM 2935 C CA . GLN C 3 5 ? 27.344 -33.968 -16.762 1 55.41 5 GLN H CA 1
ATOM 2936 C C . GLN C 3 5 ? 28.011 -33.976 -18.134 1 52.09 5 GLN H C 1
ATOM 2937 O O . GLN C 3 5 ? 27.847 -33.047 -18.915 1 52.07 5 GLN H O 1
ATOM 2943 N N . LEU C 3 6 ? 28.774 -35.045 -18.41 1 48.99 6 LEU H N 1
ATOM 2944 C CA . LEU C 3 6 ? 29.415 -35.333 -19.684 1 46.8 6 LEU H CA 1
ATOM 2945 C C . LEU C 3 6 ? 29.016 -36.777 -20.001 1 46.06 6 LEU H C 1
ATOM 2946 O O . LEU C 3 6 ? 29.139 -37.657 -19.14 1 45.43 6 LEU H O 1
ATOM 2951 N N . VAL C 3 7 ? 28.482 -37.022 -21.196 1 45.84 7 VAL H N 1
ATOM 2952 C CA . VAL C 3 7 ? 28.02 -38.369 -21.564 1 46.3 7 VAL H CA 1
ATOM 2953 C C . VAL C 3 7 ? 28.582 -38.737 -22.921 1 45.87 7 VAL H C 1
ATOM 2954 O O . VAL C 3 7 ? 28.219 -38.12 -23.927 1 46.78 7 VAL H O 1
ATOM 2958 N N . GLU C 3 8 ? 29.463 -39.737 -22.96 1 44.59 8 GLU H N 1
ATOM 2959 C CA . GLU C 3 8 ? 30.094 -40.184 -24.198 1 44.16 8 GLU H CA 1
ATOM 2960 C C . GLU C 3 8 ? 29.282 -41.261 -24.917 1 44.58 8 GLU H C 1
ATOM 2961 O O . GLU C 3 8 ? 28.548 -42.019 -24.288 1 45.54 8 GLU H O 1
ATOM 2967 N N . SER C 3 9 ? 29.452 -41.335 -26.238 1 43.94 9 SER H N 1
ATOM 2968 C CA A SER C 3 9 ? 28.823 -42.339 -27.09 0.6 44.22 9 SER H CA 1
ATOM 2969 C CA B SER C 3 9 ? 28.801 -42.312 -27.115 0.4 44.16 9 SER H CA 1
ATOM 2970 C C . SER C 3 9 ? 29.711 -42.568 -28.323 1 44.08 9 SER H C 1
ATOM 2971 O O . SER C 3 9 ? 30.677 -41.827 -28.537 1 43.69 9 SER H O 1
ATOM 2976 N N . GLY C 3 10 ? 29.413 -43.61 -29.102 1 43.94 10 GLY H N 1
ATOM 2977 C CA . GLY C 3 10 ? 30.179 -43.9 -30.309 1 44.52 10 GLY H CA 1
ATOM 2978 C C . GLY C 3 10 ? 31.101 -45.093 -30.235 1 44.67 10 GLY H C 1
ATOM 2979 O O . GLY C 3 10 ? 31.5 -45.628 -31.272 1 44.4 10 GLY H O 1
ATOM 2980 N N . GLY C 3 11 ? 31.474 -45.49 -29.021 1 43.99 11 GLY H N 1
ATOM 2981 C CA . GLY C 3 11 ? 32.325 -46.657 -28.843 1 44.27 11 GLY H CA 1
ATOM 2982 C C . GLY C 3 11 ? 31.674 -47.936 -29.347 1 44.77 11 GLY H C 1
ATOM 2983 O O . GLY C 3 11 ? 30.45 -48.112 -29.253 1 46 11 GLY H O 1
ATOM 2984 N N . ASP C 3 12 ? 32.488 -48.838 -29.884 1 43.34 12 ASP H N 1
ATOM 2985 C CA . ASP C 3 12 ? 31.982 -50.091 -30.426 1 43.62 12 ASP H CA 1
ATOM 2986 C C . ASP C 3 12 ? 33.141 -51.07 -30.622 1 43.4 12 ASP H C 1
ATOM 2987 O O . ASP C 3 12 ? 34.313 -50.708 -30.473 1 42.75 12 ASP H O 1
ATOM 2992 N N . LEU C 3 13 ? 32.798 -52.328 -30.931 1 43.9 13 LEU H N 1
ATOM 2993 C CA . LEU C 3 13 ? 33.704 -53.372 -31.389 1 44.55 13 LEU H CA 1
ATOM 2994 C C . LEU C 3 13 ? 34.083 -52.917 -32.794 1 44.89 13 LEU H C 1
ATOM 2995 O O . LEU C 3 13 ? 33.187 -52.609 -33.591 1 45.88 13 LEU H O 1
ATOM 3000 N N . VAL C 3 14 ? 35.358 -52.91 -33.12 1 44.48 14 VAL H N 1
ATOM 3001 C CA . VAL C 3 14 ? 35.812 -52.447 -34.431 1 45.37 14 VAL H CA 1
ATOM 3002 C C . VAL C 3 14 ? 37.047 -53.25 -34.834 1 46.13 14 VAL H C 1
ATOM 3003 O O . VAL C 3 14 ? 37.825 -53.685 -33.99 1 46.58 14 VAL H O 1
ATOM 3007 N N . GLN C 3 15 ? 37.215 -53.466 -36.124 1 46.13 15 GLN H N 1
ATOM 3008 C CA . GLN C 3 15 ? 38.337 -54.208 -36.65 1 46.84 15 GLN H CA 1
ATOM 3009 C C . GLN C 3 15 ? 39.586 -53.303 -36.782 1 46.96 15 GLN H C 1
ATOM 3010 O O . GLN C 3 15 ? 39.473 -52.081 -36.941 1 45.85 15 GLN H O 1
ATOM 3016 N N . PRO C 3 16 ? 40.793 -53.891 -36.691 1 48.33 16 PRO H N 1
ATOM 3017 C CA . PRO C 3 16 ? 42.022 -53.101 -36.9 1 48.82 16 PRO H CA 1
ATOM 3018 C C . PRO C 3 16 ? 42.025 -52.435 -38.28 1 48.3 16 PRO H C 1
ATOM 3019 O O . PRO C 3 16 ? 41.592 -53.038 -39.272 1 48.06 16 PRO H O 1
ATOM 3023 N N . GLY C 3 17 ? 42.464 -51.187 -38.314 1 47.85 17 GLY H N 1
ATOM 3024 C CA . GLY C 3 17 ? 42.469 -50.378 -39.527 1 48.21 17 GLY H CA 1
ATOM 3025 C C . GLY C 3 17 ? 41.187 -49.58 -39.715 1 47.87 17 GLY H C 1
ATOM 3026 O O . GLY C 3 17 ? 41.128 -48.667 -40.535 1 48.05 17 GLY H O 1
ATOM 3027 N N . GLY C 3 18 ? 40.146 -49.944 -38.968 1 47.26 18 GLY H N 1
ATOM 3028 C CA . GLY C 3 18 ? 38.857 -49.285 -39.028 1 46.47 18 GLY H CA 1
ATOM 3029 C C . GLY C 3 18 ? 38.837 -47.99 -38.243 1 45.57 18 GLY H C 1
ATOM 3030 O O . GLY C 3 18 ? 39.877 -47.487 -37.793 1 44.27 18 GLY H O 1
ATOM 3031 N N . SER C 3 19 ? 37.643 -47.417 -38.126 1 45.5 19 SER H N 1
ATOM 3032 C CA . SER C 3 19 ? 37.505 -46.123 -37.495 1 46.11 19 SER H CA 1
ATOM 3033 C C . SER C 3 19 ? 36.179 -45.944 -36.769 1 45.88 19 SER H C 1
ATOM 3034 O O . SER C 3 19 ? 35.209 -46.673 -37.036 1 45.53 19 SER H O 1
ATOM 3037 N N . LEU C 3 20 ? 36.136 -44.966 -35.856 1 44.79 20 LEU H N 1
ATOM 3038 C CA . LEU C 3 20 ? 34.93 -44.635 -35.097 1 44.35 20 LEU H CA 1
ATOM 3039 C C . LEU C 3 20 ? 34.857 -43.126 -34.881 1 43.77 20 LEU H C 1
ATOM 3040 O O . LEU C 3 20 ? 35.887 -42.458 -34.798 1 43.85 20 LEU H O 1
ATOM 3045 N N . ARG C 3 21 ? 33.65 -42.606 -34.684 1 42.87 21 ARG H N 1
ATOM 3046 C CA . ARG C 3 21 ? 33.462 -41.217 -34.322 1 42.9 21 ARG H CA 1
ATOM 3047 C C . ARG C 3 21 ? 32.877 -41.225 -32.923 1 42.09 21 ARG H C 1
ATOM 3048 O O . ARG C 3 21 ? 31.758 -41.714 -32.716 1 41.87 21 ARG H O 1
ATOM 3056 N N . LEU C 3 22 ? 33.649 -40.751 -31.942 1 40.9 22 LEU H N 1
ATOM 3057 C CA . LEU C 3 22 ? 33.173 -40.675 -30.567 1 40.53 22 LEU H CA 1
ATOM 3058 C C . LEU C 3 22 ? 32.569 -39.292 -30.346 1 41.41 22 LEU H C 1
ATOM 3059 O O . LEU C 3 22 ? 33.038 -38.307 -30.919 1 41.12 22 LEU H O 1
ATOM 3064 N N . SER C 3 23 ? 31.545 -39.211 -29.505 1 42.05 23 SER H N 1
ATOM 3065 C CA A SER C 3 23 ? 30.877 -37.948 -29.192 0.5 43.07 23 SER H CA 1
ATOM 3066 C CA B SER C 3 23 ? 30.905 -37.94 -29.199 0.5 43.12 23 SER H CA 1
ATOM 3067 C C . SER C 3 23 ? 30.728 -37.813 -27.69 1 44.08 23 SER H C 1
ATOM 3068 O O . SER C 3 23 ? 30.705 -38.813 -26.978 1 44.94 23 SER H O 1
ATOM 3073 N N . CYS C 3 24 ? 30.599 -36.591 -27.21 1 44.58 24 CYS H N 1
ATOM 3074 C CA . CYS C 3 24 ? 30.427 -36.318 -25.817 1 46.28 24 CYS H CA 1
ATOM 3075 C C . CYS C 3 24 ? 29.398 -35.206 -25.729 1 47.91 24 CYS H C 1
ATOM 3076 O O . CYS C 3 24 ? 29.646 -34.131 -26.246 1 48.97 24 CYS H O 1
ATOM 3079 N N . ALA C 3 25 ? 28.25 -35.46 -25.089 1 47.9 25 ALA H N 1
ATOM 3080 C CA . ALA C 3 25 ? 27.231 -34.428 -24.921 1 48.36 25 ALA H CA 1
ATOM 3081 C C . ALA C 3 25 ? 27.42 -33.822 -23.54 1 48.35 25 ALA H C 1
ATOM 3082 O O . ALA C 3 25 ? 27.408 -34.533 -22.535 1 47.71 25 ALA H O 1
ATOM 3084 N N . ALA C 3 26 ? 27.633 -32.516 -23.491 1 49.11 26 ALA H N 1
ATOM 3085 C CA . ALA C 3 26 ? 27.812 -31.799 -22.238 1 50.93 26 ALA H CA 1
ATOM 3086 C C . ALA C 3 26 ? 26.494 -31.13 -21.827 1 53 26 ALA H C 1
ATOM 3087 O O . ALA C 3 26 ? 25.771 -30.626 -22.688 1 53.31 26 ALA H O 1
ATOM 3089 N N . SER C 3 27 ? 26.183 -31.118 -20.529 1 54.21 27 SER H N 1
ATOM 3090 C CA . SER C 3 27 ? 24.968 -30.447 -20.045 1 55.44 27 SER H CA 1
ATOM 3091 C C . SER C 3 27 ? 25.149 -29.856 -18.653 1 55.9 27 SER H C 1
ATOM 3092 O O . SER C 3 27 ? 26.031 -30.284 -17.904 1 56.09 27 SER H O 1
ATOM 3095 N N . GLY C 3 28 ? 24.349 -28.834 -18.334 1 55.66 28 GLY H N 1
ATOM 3096 C CA . GLY C 3 28 ? 24.398 -28.179 -17.034 1 55.48 28 GLY H CA 1
ATOM 3097 C C . GLY C 3 28 ? 25.396 -27.053 -16.905 1 55.7 28 GLY H C 1
ATOM 3098 O O . GLY C 3 28 ? 25.534 -26.476 -15.823 1 56.47 28 GLY H O 1
ATOM 3099 N N . PHE C 3 29 ? 26.129 -26.738 -17.978 1 54.84 29 PHE H N 1
ATOM 3100 C CA . PHE C 3 29 ? 27.138 -25.677 -17.932 1 54.16 29 PHE H CA 1
ATOM 3101 C C . PHE C 3 29 ? 27.335 -25.026 -19.297 1 54.58 29 PHE H C 1
ATOM 3102 O O . PHE C 3 29 ? 26.893 -25.573 -20.308 1 54.93 29 PHE H O 1
ATOM 3110 N N . THR C 3 30 ? 27.982 -23.855 -19.339 1 55.24 30 THR H N 1
ATOM 3111 C CA . THR C 3 30 ? 28.23 -23.198 -20.617 1 56.61 30 THR H CA 1
ATOM 3112 C C . THR C 3 30 ? 29.495 -23.816 -21.198 1 55.24 30 THR H C 1
ATOM 3113 O O . THR C 3 30 ? 30.605 -23.436 -20.86 1 55.29 30 THR H O 1
ATOM 3117 N N . PHE C 3 31 ? 29.286 -24.821 -22.036 1 54.14 31 PHE H N 1
ATOM 3118 C CA . PHE C 3 31 ? 30.296 -25.624 -22.706 1 53.2 31 PHE H CA 1
ATOM 3119 C C . PHE C 3 31 ? 31.359 -24.794 -23.419 1 53.08 31 PHE H C 1
ATOM 3120 O O . PHE C 3 31 ? 32.546 -25.048 -23.249 1 52.55 31 PHE H O 1
ATOM 3128 N N . SER C 3 32 ? 30.932 -23.751 -24.146 1 53.27 32 SER H N 1
ATOM 3129 C CA . SER C 3 32 ? 31.786 -22.858 -24.926 1 53.75 32 SER H CA 1
ATOM 3130 C C . SER C 3 32 ? 32.804 -22.039 -24.121 1 53.2 32 SER H C 1
ATOM 3131 O O . SER C 3 32 ? 3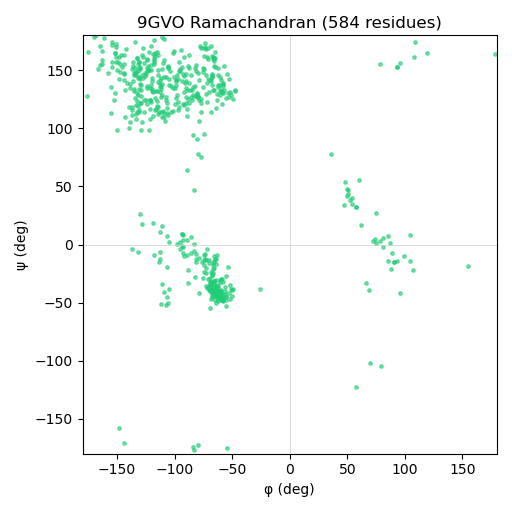3.676 -21.425 -24.72 1 54.49 32 SER H O 1
ATOM 3134 N N . GLY C 3 33 ? 32.719 -22.051 -22.801 1 51.64 33 GLY H N 1
ATOM 3135 C CA . GLY C 3 33 ? 33.692 -21.353 -21.968 1 50.92 33 GLY H CA 1
ATOM 3136 C C . GLY C 3 33 ? 34.848 -22.228 -21.495 1 49.87 33 GLY H C 1
ATOM 3137 O O . GLY C 3 33 ? 35.752 -21.744 -20.802 1 50.28 33 GLY H O 1
ATOM 3138 N N . TYR C 3 34 ? 34.841 -23.527 -21.86 1 47.76 34 TYR H N 1
ATOM 3139 C CA . TYR C 3 34 ? 35.853 -24.453 -21.363 1 46.32 34 TYR H CA 1
ATOM 3140 C C . TYR C 3 34 ? 36.712 -25.113 -22.404 1 44 34 TYR H C 1
ATOM 3141 O O . TYR C 3 34 ? 36.201 -25.561 -23.427 1 44.12 34 TYR H O 1
ATOM 3150 N N . ALA C 3 35 ? 37.997 -25.313 -22.08 1 42.25 35 ALA H N 1
ATOM 3151 C CA . ALA C 3 35 ? 38.852 -26.194 -22.873 1 41 35 ALA H CA 1
ATOM 3152 C C . ALA C 3 35 ? 38.382 -27.619 -22.448 1 39.55 35 ALA H C 1
ATOM 3153 O O . ALA C 3 35 ? 37.879 -27.815 -21.32 1 39.3 35 ALA H O 1
ATOM 3155 N N . MET C 3 36 ? 38.466 -28.58 -23.375 1 38.65 36 MET H N 1
ATOM 3156 C CA . MET C 3 36 ? 38.025 -29.942 -23.14 1 37.97 36 MET H CA 1
ATOM 3157 C C . MET C 3 36 ? 39.144 -30.927 -23.494 1 36.96 36 MET H C 1
ATOM 3158 O O . MET C 3 36 ? 40.135 -30.553 -24.136 1 36.88 36 MET H O 1
ATOM 3163 N N . ALA C 3 37 ? 38.966 -32.192 -23.112 1 35.67 37 ALA H N 1
ATOM 3164 C CA . ALA C 3 37 ? 39.957 -33.21 -23.405 1 35.3 37 ALA H CA 1
ATOM 3165 C C . ALA C 3 37 ? 39.336 -34.606 -23.554 1 35.48 37 ALA H C 1
ATOM 3166 O O . ALA C 3 37 ? 38.218 -34.87 -23.072 1 35.88 37 ALA H O 1
ATOM 3168 N N . TRP C 3 38 ? 40.094 -35.511 -24.194 1 34.53 38 TRP H N 1
ATOM 3169 C CA . TRP C 3 38 ? 39.787 -36.923 -24.213 1 34.49 38 TRP H CA 1
ATOM 3170 C C . TRP C 3 38 ? 40.944 -37.599 -23.461 1 33.74 38 TRP H C 1
ATOM 3171 O O . TRP C 3 38 ? 42.117 -37.29 -23.699 1 33.79 38 TRP H O 1
ATOM 3182 N N . VAL C 3 39 ? 40.609 -38.484 -22.532 1 32.82 39 VAL H N 1
ATOM 3183 C CA . VAL C 3 39 ? 41.542 -39.24 -21.722 1 32.22 39 VAL H CA 1
ATOM 3184 C C . VAL C 3 39 ? 41.059 -40.692 -21.785 1 33.34 39 VAL H C 1
ATOM 3185 O O . VAL C 3 39 ? 39.871 -40.959 -21.529 1 34.52 39 VAL H O 1
ATOM 3189 N N . ARG C 3 40 ? 41.952 -41.627 -22.122 1 32.37 40 ARG H N 1
ATOM 3190 C CA . ARG C 3 40 ? 41.525 -43.026 -22.255 1 33.29 40 ARG H CA 1
ATOM 3191 C C . ARG C 3 40 ? 42.231 -43.937 -21.273 1 34.48 40 ARG H C 1
ATOM 3192 O O . ARG C 3 40 ? 43.31 -43.6 -20.776 1 34.82 40 ARG H O 1
ATOM 3200 N N . GLN C 3 41 ? 41.621 -45.082 -20.98 1 34.46 41 GLN H N 1
ATOM 3201 C CA . GLN C 3 41 ? 42.246 -46.061 -20.119 1 35.02 41 GLN H CA 1
ATOM 3202 C C . GLN C 3 41 ? 42.059 -47.451 -20.693 1 36.36 41 GLN H C 1
ATOM 3203 O O . GLN C 3 41 ? 40.93 -47.952 -20.808 1 34.88 41 GLN H O 1
ATOM 3209 N N . ALA C 3 42 ? 43.17 -48.068 -21.058 1 38.11 42 ALA H N 1
ATOM 3210 C CA . ALA C 3 42 ? 43.162 -49.437 -21.551 1 41.49 42 ALA H CA 1
ATOM 3211 C C . ALA C 3 42 ? 43.078 -50.396 -20.348 1 44.23 42 ALA H C 1
ATOM 3212 O O . ALA C 3 42 ? 43.59 -50.074 -19.261 1 43.47 42 ALA H O 1
ATOM 3214 N N . PRO C 3 43 ? 42.413 -51.566 -20.509 1 46.71 43 PRO H N 1
ATOM 3215 C CA . PRO C 3 43 ? 42.338 -52.541 -19.397 1 47.95 43 PRO H CA 1
ATOM 3216 C C . PRO C 3 43 ? 43.711 -52.877 -18.792 1 49.15 43 PRO H C 1
ATOM 3217 O O . PRO C 3 43 ? 44.663 -53.149 -19.524 1 49.57 43 PRO H O 1
ATOM 3221 N N . GLY C 3 44 ? 43.816 -52.764 -17.476 1 49.42 44 GLY H N 1
ATOM 3222 C CA . GLY C 3 44 ? 45.061 -53.016 -16.751 1 50.27 44 GLY H CA 1
ATOM 3223 C C . GLY C 3 44 ? 46.123 -51.937 -16.885 1 50.34 44 GLY H C 1
ATOM 3224 O O . GLY C 3 44 ? 47.237 -52.097 -16.372 1 51.83 44 GLY H O 1
ATOM 3225 N N . LYS C 3 45 ? 45.804 -50.812 -17.561 1 47.71 45 LYS H N 1
ATOM 3226 C CA . LYS C 3 45 ? 46.788 -49.752 -17.769 1 45.74 45 LYS H CA 1
ATOM 3227 C C . LYS C 3 45 ? 46.396 -48.427 -17.104 1 42.11 45 LYS H C 1
ATOM 3228 O O . LYS C 3 45 ? 45.255 -48.251 -16.703 1 42.67 45 LYS H O 1
ATOM 3234 N N A GLU C 3 46 ? 47.344 -47.504 -16.993 0.51 40.11 46 GLU H N 1
ATOM 3235 N N B GLU C 3 46 ? 47.356 -47.504 -16.963 0.49 40.28 46 GLU H N 1
ATOM 3236 C CA A GLU C 3 46 ? 47.088 -46.201 -16.418 0.51 39.07 46 GLU H CA 1
ATOM 3237 C CA B GLU C 3 46 ? 47.074 -46.208 -16.371 0.49 39.36 46 GLU H CA 1
ATOM 3238 C C A GLU C 3 46 ? 46.282 -45.325 -17.383 0.51 37.55 46 GLU H C 1
ATOM 3239 C C B GLU C 3 46 ? 46.327 -45.31 -17.364 0.49 37.67 46 GLU H C 1
ATOM 3240 O O A GLU C 3 46 ? 46.283 -45.553 -18.605 0.51 37.68 46 GLU H O 1
ATOM 3241 O O B GLU C 3 46 ? 46.409 -45.515 -18.588 0.49 37.77 46 GLU H O 1
ATOM 3252 N N . MET C 3 47 ? 45.633 -44.277 -16.853 1 36.04 47 MET H N 1
ATOM 3253 C CA . MET C 3 47 ? 44.926 -43.302 -17.688 1 35.31 47 MET H CA 1
ATOM 3254 C C . MET C 3 47 ? 45.957 -42.626 -18.622 1 34.01 47 MET H C 1
ATOM 3255 O O . MET C 3 47 ? 47.115 -42.453 -18.223 1 33.46 47 MET H O 1
ATOM 3260 N N . GLN C 3 48 ? 45.548 -42.326 -19.837 1 32.99 48 GLN H N 1
ATOM 3261 C CA . GLN C 3 48 ? 46.421 -41.709 -20.821 1 33.09 48 GLN H CA 1
ATOM 3262 C C . GLN C 3 48 ? 45.706 -40.559 -21.493 1 32.67 48 GLN H C 1
ATOM 3263 O O . GLN C 3 48 ? 44.659 -40.739 -22.127 1 32.37 48 GLN H O 1
ATOM 3269 N N . TRP C 3 49 ? 46.27 -39.357 -21.369 1 31.7 49 TRP H N 1
ATOM 3270 C CA . TRP C 3 49 ? 45.71 -38.176 -22.028 1 31.6 49 TRP H CA 1
ATOM 3271 C C . TRP C 3 49 ? 45.875 -38.373 -23.558 1 32.37 49 TRP H C 1
ATOM 3272 O O . TRP C 3 49 ? 46.924 -38.824 -24.015 1 32.88 49 TRP H O 1
ATOM 3283 N N . VAL C 3 50 ? 44.816 -38.121 -24.319 1 32.29 50 VAL H N 1
ATOM 3284 C CA . VAL C 3 50 ? 44.804 -38.32 -25.771 1 33.32 50 VAL H CA 1
ATOM 3285 C C . VAL C 3 50 ? 44.854 -37.014 -26.55 1 33.98 50 VAL H C 1
ATOM 3286 O O . VAL C 3 50 ? 45.596 -36.893 -27.542 1 34.19 50 VAL H O 1
ATOM 3290 N N . SER C 3 51 ? 44.034 -36.038 -26.126 1 33.95 51 SER H N 1
ATOM 3291 C CA . SER C 3 51 ? 43.905 -34.812 -26.879 1 34.22 51 SER H CA 1
ATOM 3292 C C . SER C 3 51 ? 43.197 -33.741 -26.067 1 35.3 51 SER H C 1
ATOM 3293 O O . SER C 3 51 ? 42.385 -34.065 -25.205 1 35.67 51 SER H O 1
ATOM 3296 N N . SER C 3 52 ? 43.511 -32.475 -26.331 1 34.83 52 SER H N 1
ATOM 3297 C CA . SER C 3 52 ? 42.855 -31.332 -25.715 1 35.49 52 SER H CA 1
ATOM 3298 C C . SER C 3 52 ? 42.457 -30.339 -26.815 1 36.27 52 SER H C 1
ATOM 3299 O O . SER C 3 52 ? 43.149 -30.254 -27.827 1 36.92 52 SER H O 1
ATOM 3302 N N . ILE C 3 53 ? 41.398 -29.549 -26.584 1 36.17 53 ILE H N 1
ATOM 3303 C CA . ILE C 3 53 ? 40.95 -28.545 -27.543 1 37.51 53 ILE H CA 1
ATOM 3304 C C . ILE C 3 53 ? 40.505 -27.28 -26.784 1 38.39 53 ILE H C 1
ATOM 3305 O O . ILE C 3 53 ? 39.885 -27.368 -25.712 1 38.14 53 ILE H O 1
ATOM 3310 N N . SER C 3 54 ? 40.851 -26.105 -27.315 1 38.53 54 SER H N 1
ATOM 3311 C CA . SER C 3 54 ? 40.499 -24.833 -26.676 1 39.51 54 SER H CA 1
ATOM 3312 C C . SER C 3 54 ? 38.98 -24.61 -26.723 1 40.89 54 SER H C 1
ATOM 3313 O O . SER C 3 54 ? 38.271 -25.257 -27.511 1 40.23 54 SER H O 1
ATOM 3316 N N . ASP C 3 55 ? 38.478 -23.701 -25.875 1 42.41 55 ASP H N 1
ATOM 3317 C CA . ASP C 3 55 ? 37.061 -23.362 -25.814 1 45.29 55 ASP H CA 1
ATOM 3318 C C . ASP C 3 55 ? 36.446 -23.026 -27.175 1 46.73 55 ASP H C 1
ATOM 3319 O O . ASP C 3 55 ? 35.324 -23.436 -27.445 1 48.04 55 ASP H O 1
ATOM 3324 N N . ASP C 3 56 ? 37.186 -22.339 -28.043 1 47.49 56 ASP H N 1
ATOM 3325 C CA . ASP C 3 56 ? 36.684 -21.958 -29.372 1 49.14 56 ASP H CA 1
ATOM 3326 C C . ASP C 3 56 ? 37.007 -22.966 -30.493 1 49.76 56 ASP H C 1
ATOM 3327 O O . ASP C 3 56 ? 36.637 -22.736 -31.645 1 50.63 56 ASP H O 1
ATOM 3332 N N . GLY C 3 57 ? 37.735 -24.035 -30.167 1 48.58 57 GLY H N 1
ATOM 3333 C CA . GLY C 3 57 ? 38.12 -25.04 -31.144 1 48.26 57 GLY H CA 1
ATOM 3334 C C . GLY C 3 57 ? 39.279 -24.665 -32.046 1 48.25 57 GLY H C 1
ATOM 3335 O O . GLY C 3 57 ? 39.638 -25.446 -32.927 1 50.03 57 GLY H O 1
ATOM 3336 N N . GLY C 3 58 ? 39.882 -23.502 -31.829 1 47.06 58 GLY H N 1
ATOM 3337 C CA . GLY C 3 58 ? 40.984 -23.017 -32.654 1 46.91 58 GLY H CA 1
ATOM 3338 C C . GLY C 3 58 ? 42.357 -23.572 -32.318 1 46.11 58 GLY H C 1
ATOM 3339 O O . GLY C 3 58 ? 43.27 -23.476 -33.139 1 46.24 58 GLY H O 1
ATOM 3340 N N . THR C 3 59 ? 42.522 -24.204 -31.13 1 43.35 59 THR H N 1
ATOM 3341 C CA . THR C 3 59 ? 43.823 -24.765 -30.758 1 42 59 THR H CA 1
ATOM 3342 C C . THR C 3 59 ? 43.643 -26.195 -30.233 1 40.34 59 THR H C 1
ATOM 3343 O O . THR C 3 59 ? 42.801 -26.424 -29.364 1 39.81 59 THR H O 1
ATOM 3347 N N . SER C 3 60 ? 44.423 -27.141 -30.746 1 39.57 60 SER H N 1
ATOM 3348 C CA . SER C 3 60 ? 44.331 -28.509 -30.264 1 40.21 60 SER H CA 1
ATOM 3349 C C . SER C 3 60 ? 45.72 -29.106 -30.054 1 39.05 60 SER H C 1
ATOM 3350 O O . SER C 3 60 ? 46.69 -28.689 -30.717 1 39.06 60 SER H O 1
ATOM 3353 N N . TYR C 3 61 ? 45.802 -30.092 -29.145 1 36.29 61 TYR H N 1
ATOM 3354 C CA . TYR C 3 61 ? 47.016 -30.835 -28.842 1 35.65 61 TYR H CA 1
ATOM 3355 C C . TYR C 3 61 ? 46.707 -32.339 -28.881 1 35.24 61 TYR H C 1
ATOM 3356 O O . TYR C 3 61 ? 45.583 -32.748 -28.559 1 35.84 61 TYR H O 1
ATOM 3365 N N . TYR C 3 62 ? 47.703 -33.165 -29.215 1 33.85 62 TYR H N 1
ATOM 3366 C CA . TYR C 3 62 ? 47.508 -34.608 -29.297 1 35.03 62 TYR H CA 1
ATOM 3367 C C . TYR C 3 62 ? 48.674 -35.356 -28.673 1 35.98 62 TYR H C 1
ATOM 3368 O O . TYR C 3 62 ? 49.824 -34.898 -28.774 1 35.86 62 TYR H O 1
ATOM 3377 N N . ALA C 3 63 ? 48.393 -36.569 -28.137 1 35.32 63 ALA H N 1
ATOM 3378 C CA . ALA C 3 63 ? 49.451 -37.486 -27.705 1 36.16 63 ALA H CA 1
ATOM 3379 C C . ALA C 3 63 ? 50.188 -37.935 -29.005 1 37.04 63 ALA H C 1
ATOM 3380 O O . ALA C 3 63 ? 49.558 -38.054 -30.076 1 35.61 63 ALA H O 1
ATOM 3382 N N . ASP C 3 64 ? 51.517 -38.12 -28.932 1 38.51 64 ASP H N 1
ATOM 3383 C CA . ASP C 3 64 ? 52.309 -38.485 -30.11 1 40.71 64 ASP H CA 1
ATOM 3384 C C . ASP C 3 64 ? 51.84 -39.758 -30.822 1 41.99 64 ASP H C 1
ATOM 3385 O O . ASP C 3 64 ? 51.882 -39.809 -32.047 1 42.02 64 ASP H O 1
ATOM 3390 N N . SER C 3 65 ? 51.37 -40.771 -30.074 1 41.96 65 SER H N 1
ATOM 3391 C CA . SER C 3 65 ? 50.942 -42.034 -30.693 1 42.39 65 SER H CA 1
ATOM 3392 C C . SER C 3 65 ? 49.61 -41.963 -31.449 1 41.98 65 SER H C 1
ATOM 3393 O O . SER C 3 65 ? 49.264 -42.909 -32.154 1 43.28 65 SER H O 1
ATOM 3396 N N . VAL C 3 66 ? 48.849 -40.886 -31.287 1 40.13 66 VAL H N 1
ATOM 3397 C CA . VAL C 3 66 ? 47.57 -40.738 -31.986 1 40.28 66 VAL H CA 1
ATOM 3398 C C . VAL C 3 66 ? 47.588 -39.616 -33.037 1 41.78 66 VAL H C 1
ATOM 3399 O O . VAL C 3 66 ? 46.646 -39.497 -33.813 1 41.74 66 VAL H O 1
ATOM 3403 N N . GLU C 3 67 ? 48.62 -38.759 -33.033 1 43.41 67 GLU H N 1
ATOM 3404 C CA . GLU C 3 67 ? 48.702 -37.643 -33.973 1 45.85 67 GLU H CA 1
ATOM 3405 C C . GLU C 3 67 ? 48.648 -38.13 -35.444 1 46.07 67 GLU H C 1
ATOM 3406 O O . GLU C 3 67 ? 49.235 -39.158 -35.773 1 46.53 67 GLU H O 1
ATOM 3412 N N . GLY C 3 68 ? 47.829 -37.482 -36.264 1 45.97 68 GLY H N 1
ATOM 3413 C CA . GLY C 3 68 ? 47.647 -37.901 -37.654 1 46.8 68 GLY H CA 1
ATOM 3414 C C . GLY C 3 68 ? 46.593 -38.991 -37.839 1 47.19 68 GLY H C 1
ATOM 3415 O O . GLY C 3 68 ? 46.2 -39.277 -38.968 1 49.6 68 GLY H O 1
ATOM 3416 N N . ARG C 3 69 ? 46.162 -39.656 -36.766 1 44.44 69 ARG H N 1
ATOM 3417 C CA . ARG C 3 69 ? 45.117 -40.699 -36.838 1 43.83 69 ARG H CA 1
ATOM 3418 C C . ARG C 3 69 ? 43.837 -40.204 -36.143 1 42.47 69 ARG H C 1
ATOM 3419 O O . ARG C 3 69 ? 42.732 -40.598 -36.519 1 42.97 69 ARG H O 1
ATOM 3427 N N . PHE C 3 70 ? 43.993 -39.399 -35.076 1 40.29 70 PHE H N 1
ATOM 3428 C CA . PHE C 3 70 ? 42.856 -38.911 -34.32 1 39.87 70 PHE H CA 1
ATOM 3429 C C . PHE C 3 70 ? 42.634 -37.434 -34.604 1 40.22 70 PHE H C 1
ATOM 3430 O O . PHE C 3 70 ? 43.6 -36.67 -34.742 1 40.08 70 PHE H O 1
ATOM 3438 N N . THR C 3 71 ? 41.367 -37.023 -34.637 1 39.66 71 THR H N 1
ATOM 3439 C CA . THR C 3 71 ? 41.041 -35.616 -34.813 1 40.34 71 THR H CA 1
ATOM 3440 C C . THR C 3 71 ? 40.008 -35.194 -33.782 1 40.04 71 THR H C 1
ATOM 3441 O O . THR C 3 71 ? 38.907 -35.753 -33.749 1 40.31 71 THR H O 1
ATO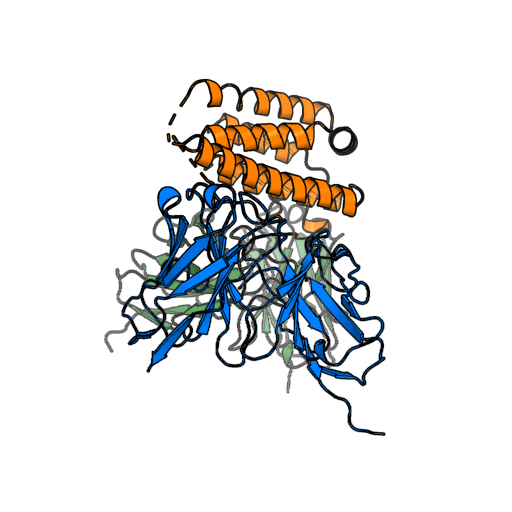M 3445 N N . VAL C 3 72 ? 40.358 -34.23 -32.927 1 39.22 72 VAL H N 1
ATOM 3446 C CA . VAL C 3 72 ? 39.405 -33.704 -31.954 1 38.71 72 VAL H CA 1
ATOM 3447 C C . VAL C 3 72 ? 38.691 -32.5 -32.581 1 39.83 72 VAL H C 1
ATOM 3448 O O . VAL C 3 72 ? 39.281 -31.767 -33.372 1 39.94 72 VAL H O 1
ATOM 3452 N N . SER C 3 73 ? 37.419 -32.315 -32.267 1 39.96 73 SER H N 1
ATOM 3453 C CA . SER C 3 73 ? 36.661 -31.155 -32.726 1 41.14 73 SER H CA 1
ATOM 3454 C C . SER C 3 73 ? 35.522 -30.91 -31.732 1 42.34 73 SER H C 1
ATOM 3455 O O . SER C 3 73 ? 35.307 -31.72 -30.836 1 42.19 73 SER H O 1
ATOM 3458 N N . ARG C 3 74 ? 34.811 -29.794 -31.868 1 43.89 74 ARG H N 1
ATOM 3459 C CA . ARG C 3 74 ? 33.686 -29.491 -30.994 1 45.32 74 ARG H CA 1
ATOM 3460 C C . ARG C 3 74 ? 32.666 -28.639 -31.734 1 47.79 74 ARG H C 1
ATOM 3461 O O . ARG C 3 74 ? 32.989 -27.951 -32.716 1 48.47 74 ARG H O 1
ATOM 3469 N N . ASP C 3 75 ? 31.433 -28.677 -31.26 1 49.3 75 ASP H N 1
ATOM 3470 C CA . ASP C 3 75 ? 30.347 -27.873 -31.827 1 51.06 75 ASP H CA 1
ATOM 3471 C C . ASP C 3 75 ? 29.726 -27.167 -30.639 1 52.51 75 ASP H C 1
ATOM 3472 O O . ASP C 3 75 ? 28.964 -27.791 -29.909 1 53.2 75 ASP H O 1
ATOM 3477 N N . ASN C 3 76 ? 30.097 -25.906 -30.397 1 52.98 76 ASN H N 1
ATOM 3478 C CA . ASN C 3 76 ? 29.626 -25.173 -29.224 1 54.41 76 ASN H CA 1
ATOM 3479 C C . ASN C 3 76 ?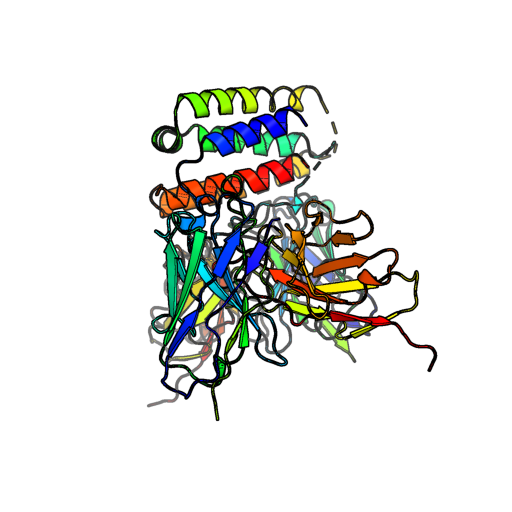 28.101 -24.943 -29.236 1 56.83 76 ASN H C 1
ATOM 3480 O O . ASN C 3 76 ? 27.487 -24.998 -28.167 1 57.49 76 ASN H O 1
ATOM 3485 N N . SER C 3 77 ? 27.484 -24.812 -30.426 1 57.71 77 SER H N 1
ATOM 3486 C CA . SER C 3 77 ? 26.025 -24.649 -30.548 1 59.04 77 SER H CA 1
ATOM 3487 C C . SER C 3 77 ? 25.257 -25.931 -30.153 1 60.42 77 SER H C 1
ATOM 3488 O O . SER C 3 77 ? 24.078 -25.858 -29.811 1 61.75 77 SER H O 1
ATOM 3491 N N . ARG C 3 78 ? 25.908 -27.101 -30.227 1 59.23 78 ARG H N 1
ATOM 3492 C CA . ARG C 3 78 ? 25.291 -28.355 -29.817 1 58.47 78 ARG H CA 1
ATOM 3493 C C . ARG C 3 78 ? 25.857 -28.883 -28.484 1 56.84 78 ARG H C 1
ATOM 3494 O O . ARG C 3 78 ? 25.518 -29.996 -28.101 1 56.78 78 ARG H O 1
ATOM 3502 N N . SER C 3 79 ? 26.715 -28.099 -27.779 1 55.61 79 SER H N 1
ATOM 3503 C CA . SER C 3 79 ? 27.358 -28.475 -26.509 1 54.68 79 SER H CA 1
ATOM 3504 C C . SER C 3 79 ? 28.014 -29.858 -26.611 1 52.5 79 SER H C 1
ATOM 3505 O O . SER C 3 79 ? 27.865 -30.692 -25.711 1 52.27 79 SER H O 1
ATOM 3508 N N . SER C 3 80 ? 28.672 -30.121 -27.748 1 50.64 80 SER H N 1
ATOM 3509 C CA . SER C 3 80 ? 29.255 -31.428 -27.99 1 49.46 80 SER H CA 1
ATOM 3510 C C . SER C 3 80 ? 30.743 -31.415 -28.334 1 47.08 80 SER H C 1
ATOM 3511 O O . SER C 3 80 ? 31.213 -30.536 -29.038 1 46.8 80 SER H O 1
ATOM 3514 N N . LEU C 3 81 ? 31.463 -32.436 -27.874 1 45.26 81 LEU H N 1
ATOM 3515 C CA . LEU C 3 81 ? 32.883 -32.647 -28.185 1 43.76 81 LEU H CA 1
ATOM 3516 C C . LEU C 3 81 ? 32.972 -33.944 -29.023 1 42.61 81 LEU H C 1
ATOM 3517 O O . LEU C 3 81 ? 32.227 -34.881 -28.763 1 42.79 81 LEU H O 1
ATOM 3522 N N . TYR C 3 82 ? 33.898 -34.021 -29.97 1 41.9 82 TYR H N 1
ATOM 3523 C CA . TYR C 3 82 ? 34.06 -35.206 -30.81 1 42.4 82 TYR H CA 1
ATOM 3524 C C . TYR C 3 82 ? 35.503 -35.677 -30.881 1 41.22 82 TYR H C 1
ATOM 3525 O O . TYR C 3 82 ? 36.424 -34.903 -30.675 1 41.5 82 TYR H O 1
ATOM 3534 N N . LEU C 3 83 ? 35.693 -36.951 -31.198 1 39.64 83 LEU H N 1
ATOM 3535 C CA . LEU C 3 83 ? 36.996 -37.505 -31.445 1 39.18 83 LEU H CA 1
ATOM 3536 C C . LEU C 3 83 ? 36.835 -38.526 -32.594 1 39.84 83 LEU H C 1
ATOM 3537 O O . LEU C 3 83 ? 36.197 -39.564 -32.419 1 40.08 83 LEU H O 1
ATOM 3542 N N . GLN C 3 84 ? 37.371 -38.208 -33.776 1 39.55 84 GLN H N 1
ATOM 3543 C CA . GLN C 3 84 ? 37.338 -39.128 -34.916 1 40.25 84 GLN H CA 1
ATOM 3544 C C . GLN C 3 84 ? 38.617 -39.966 -34.785 1 39.84 84 GLN H C 1
ATOM 3545 O O . GLN C 3 84 ? 39.704 -39.398 -34.78 1 41.02 84 GLN H O 1
ATOM 3551 N N . ILE C 3 85 ? 38.502 -41.273 -34.581 1 38.86 85 ILE H N 1
ATOM 3552 C CA . ILE C 3 85 ? 39.667 -42.132 -34.339 1 39.51 85 ILE H CA 1
ATOM 3553 C C . ILE C 3 85 ? 39.855 -43.094 -35.49 1 42.13 85 ILE H C 1
ATOM 3554 O O . ILE C 3 85 ? 38.976 -43.916 -35.759 1 42.48 85 ILE H O 1
ATOM 3559 N N . ASN C 3 86 ? 40.961 -42.941 -36.233 1 42.89 86 ASN H N 1
ATOM 3560 C CA . ASN C 3 86 ? 41.186 -43.72 -37.457 1 44.41 86 ASN H CA 1
ATOM 3561 C C . ASN C 3 86 ? 42.375 -44.668 -37.386 1 44.53 86 ASN H C 1
ATOM 3562 O O . ASN C 3 86 ? 43.207 -44.559 -36.471 1 44.2 86 ASN H O 1
ATOM 3567 N N . ASN C 3 87 ? 42.449 -45.625 -38.355 1 43.31 87 ASN H N 1
ATOM 3568 C CA . ASN C 3 87 ? 43.521 -46.612 -38.479 1 44.07 87 ASN H CA 1
ATOM 3569 C C . ASN C 3 87 ? 43.788 -47.274 -37.12 1 43.87 87 ASN H C 1
ATOM 3570 O O . ASN C 3 87 ? 44.897 -47.214 -36.59 1 43.7 87 ASN H O 1
ATOM 3575 N N . LEU C 3 88 ? 42.722 -47.811 -36.534 1 43.23 88 LEU H N 1
ATOM 3576 C CA . LEU C 3 88 ? 42.755 -48.31 -35.18 1 43.63 88 LEU H CA 1
ATOM 3577 C C . LEU C 3 88 ? 43.607 -49.523 -35.011 1 45.27 88 LEU H C 1
ATOM 3578 O O . LEU C 3 88 ? 43.677 -50.37 -35.905 1 45.2 88 LEU H O 1
ATOM 3583 N N . ARG C 3 89 ? 44.283 -49.606 -33.862 1 45.12 89 ARG H N 1
ATOM 3584 C CA . ARG C 3 89 ? 45.108 -50.766 -33.571 1 45.93 89 ARG H CA 1
ATOM 3585 C C . ARG C 3 89 ? 44.863 -51.255 -32.163 1 45.61 89 ARG H C 1
ATOM 3586 O O . ARG C 3 89 ? 44.084 -50.637 -31.425 1 45.26 89 ARG H O 1
ATOM 3594 N N . ALA C 3 90 ? 45.468 -52.395 -31.781 1 45.45 90 ALA H N 1
ATOM 3595 C CA . ALA C 3 90 ? 45.295 -52.993 -30.464 1 45.86 90 ALA H CA 1
ATOM 3596 C C . ALA C 3 90 ? 45.514 -51.977 -29.312 1 44.71 90 ALA H C 1
ATOM 3597 O O . ALA C 3 90 ? 44.758 -51.986 -28.351 1 45.09 90 ALA H O 1
ATOM 3599 N N . GLY C 3 91 ? 46.506 -51.093 -29.465 1 43.69 91 GLY H N 1
ATOM 3600 C CA . GLY C 3 91 ? 46.83 -50.044 -28.503 1 42.91 91 GLY H CA 1
ATOM 3601 C C . GLY C 3 91 ? 45.74 -49 -28.318 1 42.13 91 GLY H C 1
ATOM 3602 O O . GLY C 3 91 ? 45.803 -48.201 -27.378 1 42.96 91 GLY H O 1
ATOM 3603 N N . ASP C 3 92 ? 44.723 -48.973 -29.202 1 39.72 92 ASP H N 1
ATOM 3604 C CA . ASP C 3 92 ? 43.609 -48.023 -29.06 1 38.64 92 ASP H CA 1
ATOM 3605 C C . ASP C 3 92 ? 42.418 -48.57 -28.255 1 37.65 92 ASP H C 1
ATOM 3606 O O . ASP C 3 92 ? 41.511 -47.806 -27.916 1 37.37 92 ASP H O 1
ATOM 3611 N N . THR C 3 93 ? 42.401 -49.875 -27.942 1 36.72 93 THR H N 1
ATOM 3612 C CA . THR C 3 93 ? 41.328 -50.448 -27.119 1 37.11 93 THR H CA 1
ATOM 3613 C C . THR C 3 93 ? 41.375 -49.798 -25.728 1 37.7 93 THR H C 1
ATOM 3614 O O . THR C 3 93 ? 42.444 -49.768 -25.12 1 37.91 93 THR H O 1
ATOM 3618 N N . ALA C 3 94 ? 40.262 -49.214 -25.28 1 37.04 94 ALA H N 1
ATOM 3619 C CA . ALA C 3 94 ? 40.23 -48.475 -24.007 1 36.92 94 ALA H CA 1
ATOM 3620 C C . ALA C 3 94 ? 38.838 -47.893 -23.793 1 35.64 94 ALA H C 1
ATOM 3621 O O . ALA C 3 94 ? 38.025 -47.829 -24.733 1 35.58 94 ALA H O 1
ATOM 3623 N N . VAL C 3 95 ? 38.56 -47.489 -22.551 1 34.98 95 VAL H N 1
ATOM 3624 C CA . VAL C 3 95 ? 37.42 -46.676 -22.211 1 36.12 95 VAL H CA 1
ATOM 3625 C C . VAL C 3 95 ? 37.891 -45.25 -22.541 1 35.67 95 VAL H C 1
ATOM 3626 O O . VAL C 3 95 ? 38.942 -44.815 -22.054 1 34.94 95 VAL H O 1
ATOM 3630 N N . TYR C 3 96 ? 37.109 -44.511 -23.324 1 35.21 96 TYR H N 1
ATOM 3631 C CA . TYR C 3 96 ? 37.448 -43.145 -23.719 1 35.32 96 TYR H CA 1
ATOM 3632 C C . TYR C 3 96 ? 36.552 -42.195 -22.939 1 36.19 96 TYR H C 1
ATOM 3633 O O . TYR C 3 96 ? 35.331 -42.194 -23.105 1 37.66 96 TYR H O 1
ATOM 3642 N N . HIS C 3 97 ? 37.162 -41.363 -22.125 1 34.64 97 HIS H N 1
ATOM 3643 C CA . HIS C 3 97 ? 36.473 -40.369 -21.332 1 35 97 HIS H CA 1
ATOM 3644 C C . HIS C 3 97 ? 36.647 -38.992 -21.91 1 36.96 97 HIS H C 1
ATOM 3645 O O . HIS C 3 97 ? 37.758 -38.591 -22.299 1 37.16 97 HIS H O 1
ATOM 3652 N N . CYS C 3 98 ? 35.55 -38.253 -21.916 1 37.85 98 CYS H N 1
ATOM 3653 C CA A CYS C 3 98 ? 35.629 -36.839 -22.242 0.24 38.92 98 CYS H CA 1
ATOM 3654 C CA B CYS C 3 98 ? 35.432 -36.837 -22.235 0.76 38.92 98 CYS H CA 1
ATOM 3655 C C . CYS C 3 98 ? 35.726 -36.132 -20.878 1 38.42 98 CYS H C 1
ATOM 3656 O O . CYS C 3 98 ? 35.274 -36.644 -19.829 1 38.49 98 CYS H O 1
ATOM 3661 N N . ALA C 3 99 ? 36.484 -35.04 -20.853 1 37.57 99 ALA H N 1
ATOM 3662 C CA . ALA C 3 99 ? 36.792 -34.351 -19.605 1 37.48 99 ALA H CA 1
ATOM 3663 C C . ALA C 3 99 ? 36.857 -32.846 -19.805 1 37.28 99 ALA H C 1
ATOM 3664 O O . ALA C 3 99 ? 37.278 -32.368 -20.852 1 36.87 99 ALA H O 1
ATOM 3666 N N . ARG C 3 100 ? 36.448 -32.111 -18.778 1 37.12 100 ARG H N 1
ATOM 3667 C CA . ARG C 3 100 ? 36.415 -30.666 -18.802 1 37.53 100 ARG H CA 1
ATOM 3668 C C . ARG C 3 100 ? 37.647 -30.131 -18.108 1 37.84 100 ARG H C 1
ATOM 3669 O O . ARG C 3 100 ? 37.909 -30.512 -16.971 1 37.39 100 ARG H O 1
ATOM 3677 N N . ASP C 3 101 ? 38.415 -29.262 -18.787 1 37.53 101 ASP H N 1
ATOM 3678 C CA . ASP C 3 101 ? 39.635 -28.704 -18.202 1 37.8 101 ASP H CA 1
ATOM 3679 C C . ASP C 3 101 ? 39.292 -27.69 -17.093 1 39.69 101 ASP H C 1
ATOM 3680 O O . ASP C 3 101 ? 38.567 -26.724 -17.319 1 40.56 101 ASP H O 1
ATOM 3685 N N . HIS C 3 102 ? 39.801 -27.941 -15.889 1 39.6 102 HIS H N 1
ATOM 3686 C CA . HIS C 3 102 ? 39.628 -27.075 -14.711 1 40.58 102 HIS H CA 1
ATOM 3687 C C . HIS C 3 102 ? 40.576 -25.846 -14.754 1 41.06 102 HIS H C 1
ATOM 3688 O O . HIS C 3 102 ? 40.426 -24.928 -13.955 1 40.47 102 HIS H O 1
ATOM 3695 N N . GLY C 3 103 ? 41.552 -25.851 -15.663 1 41.7 103 GLY H N 1
ATOM 3696 C CA . GLY C 3 103 ? 42.497 -24.759 -15.813 1 42.18 103 GLY H CA 1
ATOM 3697 C C . GLY C 3 103 ? 41.827 -23.456 -16.168 1 43.21 103 GLY H C 1
ATOM 3698 O O . GLY C 3 103 ? 40.814 -23.435 -16.867 1 44.32 103 GLY H O 1
ATOM 3699 N N . GLY C 3 104 ? 42.357 -22.372 -15.637 1 42.54 104 GLY H N 1
ATOM 3700 C CA . GLY C 3 104 ? 41.835 -21.046 -15.93 1 43.19 104 GLY H CA 1
ATOM 3701 C C . GLY C 3 104 ? 42.878 -20.188 -16.629 1 42.97 104 GLY H C 1
ATOM 3702 O O . GLY C 3 104 ? 44.078 -20.506 -16.607 1 42.39 104 GLY H O 1
ATOM 3703 N N . ASN C 3 105 ? 42.429 -19.105 -17.265 1 42.41 105 ASN H N 1
ATOM 3704 C CA . ASN C 3 105 ? 43.351 -18.207 -17.964 1 42.34 105 ASN H CA 1
ATOM 3705 C C . ASN C 3 105 ? 44.157 -17.344 -17.009 1 41.32 105 ASN H C 1
ATOM 3706 O O . ASN C 3 105 ? 45.235 -16.892 -17.396 1 41.51 105 ASN H O 1
ATOM 3711 N N . ASP C 3 106 ? 43.666 -17.111 -15.779 1 40.46 106 ASP H N 1
ATOM 3712 C CA . ASP C 3 106 ? 44.363 -16.241 -14.829 1 40.91 106 ASP H CA 1
ATOM 3713 C C . ASP C 3 106 ? 45.78 -16.736 -14.554 1 40.73 106 ASP H C 1
ATOM 3714 O O . ASP C 3 106 ? 46.721 -15.948 -14.613 1 40.96 106 ASP H O 1
ATOM 3719 N N . TYR C 3 107 ? 45.914 -18.048 -14.294 1 39.1 107 TYR H N 1
ATOM 3720 C CA . TYR C 3 107 ? 47.184 -18.691 -13.986 1 39.13 107 TYR H CA 1
ATOM 3721 C C . TYR C 3 107 ? 47.731 -19.554 -15.14 1 37.81 107 TYR H C 1
ATOM 3722 O O . TYR C 3 107 ? 48.914 -19.873 -15.147 1 37.44 107 TYR H O 1
ATOM 3731 N N . GLY C 3 108 ? 46.874 -19.937 -16.079 1 37.12 108 GLY H N 1
ATOM 3732 C CA . GLY C 3 108 ? 47.286 -20.769 -17.207 1 37.83 108 GLY H CA 1
ATOM 3733 C C . GLY C 3 108 ? 47.51 -22.22 -16.801 1 38.46 108 GLY H C 1
ATOM 3734 O O . GLY C 3 108 ? 48.263 -22.938 -17.456 1 39.22 108 GLY H O 1
ATOM 3735 N N . ASP C 3 109 ? 46.824 -22.673 -15.742 1 38.49 109 ASP H N 1
ATOM 3736 C CA . ASP C 3 109 ? 46.984 -24.012 -15.161 1 38.28 109 ASP H CA 1
ATOM 3737 C C . ASP C 3 109 ? 46.167 -25.107 -15.88 1 38.01 109 ASP H C 1
ATOM 3738 O O . ASP C 3 109 ? 45.513 -25.945 -15.23 1 38.01 109 ASP H O 1
ATOM 3743 N N . PHE C 3 110 ? 46.241 -25.117 -17.208 1 36.75 110 PHE H N 1
ATOM 3744 C CA . PHE C 3 110 ? 45.529 -26.088 -18.035 1 36.51 110 PHE H CA 1
ATOM 3745 C C . PHE C 3 110 ? 46.102 -27.51 -17.935 1 35.56 110 PHE H C 1
ATOM 3746 O O . PHE C 3 110 ? 47.268 -27.699 -17.622 1 35.28 110 PHE H O 1
ATOM 3754 N N . GLY C 3 111 ? 45.294 -28.49 -18.303 1 35.38 111 GLY H N 1
ATOM 3755 C CA . GLY C 3 111 ? 45.726 -29.875 -18.347 1 35.51 111 GLY H CA 1
ATOM 3756 C C . GLY C 3 111 ? 45.234 -30.762 -17.228 1 35.57 111 GLY H C 1
ATOM 3757 O O . GLY C 3 111 ? 45.674 -31.894 -17.153 1 36.28 111 GLY H O 1
ATOM 3758 N N . HIS C 3 112 ? 44.327 -30.292 -16.371 1 35.29 112 HIS H N 1
ATOM 3759 C CA . HIS C 3 112 ? 43.73 -31.117 -15.304 1 36.4 112 HIS H CA 1
ATOM 3760 C C . HIS C 3 112 ? 42.223 -30.926 -15.349 1 37.81 112 HIS H C 1
ATOM 3761 O O . HIS C 3 112 ? 41.742 -29.926 -15.896 1 38.19 112 HIS H O 1
ATOM 3768 N N . PHE C 3 113 ? 41.469 -31.91 -14.845 1 37.2 113 PHE H N 1
ATOM 3769 C CA . PHE C 3 113 ? 40.056 -32.01 -15.185 1 37.47 113 PHE H CA 1
ATOM 3770 C C . PHE C 3 113 ? 39.095 -32.088 -14.009 1 38.66 113 PHE H C 1
ATOM 3771 O O . PHE C 3 113 ? 39.227 -32.965 -13.167 1 39.83 113 PHE H O 1
ATOM 3779 N N . ASP C 3 114 ? 38.122 -31.168 -13.955 1 38.54 114 ASP H N 1
ATOM 3780 C CA . ASP C 3 114 ? 37.163 -31.148 -12.841 1 39.7 114 ASP H CA 1
ATOM 3781 C C . ASP C 3 114 ? 35.823 -31.829 -13.139 1 40.85 114 ASP H C 1
ATOM 3782 O O . ASP C 3 114 ? 34.944 -31.877 -12.262 1 42.25 114 ASP H O 1
ATOM 3787 N N . LEU C 3 115 ? 35.656 -32.363 -14.344 1 40.35 115 LEU H N 1
ATOM 3788 C CA . LEU C 3 115 ? 34.422 -33.044 -14.714 1 40.94 115 LEU H CA 1
ATOM 3789 C C . LEU C 3 115 ? 34.787 -34.073 -15.77 1 40.66 115 LEU H C 1
ATOM 3790 O O . LEU C 3 115 ? 35.549 -33.775 -16.693 1 40.46 115 LEU H O 1
ATOM 3795 N N . TRP C 3 116 ? 34.342 -35.302 -15.572 1 39.96 116 TRP H N 1
ATOM 3796 C CA . TRP C 3 116 ? 34.611 -36.409 -16.482 1 39.27 116 TRP H CA 1
ATOM 3797 C C . TRP C 3 116 ? 33.292 -37.127 -16.786 1 40.75 116 TRP H C 1
ATOM 3798 O O . TRP C 3 116 ? 32.359 -37.13 -15.959 1 41.08 116 TRP H O 1
ATOM 3809 N N . GLY C 3 117 ? 33.256 -37.813 -17.913 1 40.83 117 GLY H N 1
ATOM 3810 C CA . GLY C 3 117 ? 32.155 -38.72 -18.2 1 41.7 117 GLY H CA 1
ATOM 3811 C C . GLY C 3 117 ? 32.552 -40.124 -17.756 1 41.5 117 GLY H C 1
ATOM 3812 O O . GLY C 3 117 ? 33.729 -40.4 -17.457 1 40.67 117 GLY H O 1
ATOM 3813 N N . ARG C 3 118 ? 31.576 -41.039 -17.706 1 41.57 118 ARG H N 1
ATOM 3814 C CA . ARG C 3 118 ? 31.847 -42.443 -17.369 1 42.4 118 ARG H CA 1
ATOM 3815 C C . ARG C 3 118 ? 32.68 -43.157 -18.456 1 41.23 118 ARG H C 1
ATOM 3816 O O . ARG C 3 118 ? 33.331 -44.162 -18.19 1 41.2 118 ARG H O 1
ATOM 3824 N N . GLY C 3 119 ? 32.591 -42.673 -19.682 1 40.44 119 GLY H N 1
ATOM 3825 C CA . GLY C 3 119 ? 33.353 -43.193 -20.803 1 40.78 119 GLY H CA 1
ATOM 3826 C C . GLY C 3 119 ? 32.548 -43.989 -21.812 1 41.37 119 GLY H C 1
ATOM 3827 O O . GLY C 3 119 ? 31.433 -44.436 -21.523 1 41.97 119 GLY H O 1
ATOM 3828 N N . THR C 3 120 ? 33.109 -44.143 -23.016 1 40.28 120 THR H N 1
ATOM 3829 C CA . THR C 3 120 ? 32.549 -44.984 -24.072 1 39.88 120 THR H CA 1
ATOM 3830 C C . THR C 3 120 ? 33.611 -46.048 -24.389 1 39.5 120 THR H C 1
ATOM 3831 O O . THR C 3 120 ? 34.808 -45.749 -24.382 1 39.39 120 THR H O 1
ATOM 3835 N N . LEU C 3 121 ? 33.185 -47.287 -24.635 1 38.53 121 LEU H N 1
ATOM 3836 C CA . LEU C 3 121 ? 34.102 -48.407 -24.828 1 39.75 121 LEU H CA 1
ATOM 3837 C C . LEU C 3 121 ? 34.526 -48.624 -26.249 1 39.86 121 LEU H C 1
ATOM 3838 O O . LEU C 3 121 ? 33.668 -48.811 -27.11 1 40.42 121 LEU H O 1
ATOM 3843 N N . VAL C 3 122 ? 35.841 -48.695 -26.503 1 38.91 122 VAL H N 1
ATOM 3844 C CA . VAL C 3 122 ? 36.355 -48.976 -27.836 1 39.04 122 VAL H CA 1
ATOM 3845 C C . VAL C 3 122 ? 37.095 -50.291 -27.749 1 39.49 122 VAL H C 1
ATOM 3846 O O . VAL C 3 122 ? 38.072 -50.391 -27.011 1 39.3 122 VAL H O 1
ATOM 3850 N N . THR C 3 123 ? 36.618 -51.312 -28.456 1 38.99 123 THR H N 1
ATOM 3851 C CA . THR C 3 123 ? 37.254 -52.621 -28.419 1 40.27 123 THR H CA 1
ATOM 3852 C C . THR C 3 123 ? 37.715 -52.964 -29.799 1 41.9 123 THR H C 1
ATOM 3853 O O . THR C 3 123 ? 36.888 -53.238 -30.666 1 42.11 123 THR H O 1
ATOM 3857 N N . VAL C 3 124 ? 39.027 -52.981 -30.006 1 42.26 124 VAL H N 1
ATOM 3858 C CA . VAL C 3 124 ? 39.591 -53.328 -31.287 1 43.38 124 VAL H CA 1
ATOM 3859 C C . VAL C 3 124 ? 39.81 -54.832 -31.279 1 45.66 124 VAL H C 1
ATOM 3860 O O . VAL C 3 124 ? 40.479 -55.354 -30.38 1 45 124 VAL H O 1
ATOM 3864 N N . SER C 3 125 ? 39.197 -55.545 -32.245 1 46.96 125 SER H N 1
ATOM 3865 C CA . SER C 3 125 ? 39.282 -57.006 -32.257 1 49.76 125 SER H CA 1
ATOM 3866 C C . SER C 3 125 ? 40.711 -57.506 -32.527 1 53 125 SER H C 1
ATOM 3867 O O . SER C 3 125 ? 41.547 -56.762 -33.025 1 53.03 125 SER H O 1
ATOM 3870 N N . SER C 3 126 ? 40.987 -58.766 -32.184 1 56.23 126 SER H N 1
ATOM 3871 C CA . SER C 3 126 ? 42.303 -59.372 -32.406 1 59.24 126 SER H CA 1
ATOM 3872 C C . SER C 3 126 ? 42.213 -60.88 -32.675 1 60.82 126 SER H C 1
ATOM 3873 O O . SER C 3 126 ? 41.201 -61.519 -32.354 1 61.77 126 SER H O 1
ATOM 3876 N N . SER C 3 146 ? 61.436 -35.975 -22.576 1 58.82 146 SER H N 1
ATOM 3877 C CA . SER C 3 146 ? 61.035 -37.222 -21.919 1 58.67 146 SER H CA 1
ATOM 3878 C C . SER C 3 146 ? 59.747 -37.004 -21.114 1 56.22 146 SER H C 1
ATOM 3879 O O . SER C 3 146 ? 59.596 -35.961 -20.455 1 56.22 146 SER H O 1
ATOM 3882 N N . GLU C 3 147 ? 58.826 -37.97 -21.172 1 53.9 147 GLU H N 1
ATOM 3883 C CA . GLU C 3 147 ? 57.582 -37.871 -20.42 1 52.4 147 GLU H CA 1
ATOM 3884 C C . GLU C 3 147 ? 57.858 -38.082 -18.923 1 49.97 147 GLU H C 1
ATOM 3885 O O . GLU C 3 147 ? 58.699 -38.906 -18.57 1 51.15 147 GLU H O 1
ATOM 3891 N N . ILE C 3 148 ? 57.116 -37.392 -18.057 1 46.37 148 ILE H N 1
ATOM 3892 C CA . ILE C 3 148 ? 57.262 -37.583 -16.626 1 44.62 148 ILE H CA 1
ATOM 3893 C C . ILE C 3 148 ? 56.49 -38.853 -16.23 1 43.42 148 ILE H C 1
ATOM 3894 O O . ILE C 3 148 ? 55.308 -39.002 -16.573 1 42.8 148 ILE H O 1
ATOM 3899 N N . VAL C 3 149 ? 57.16 -39.772 -15.529 1 42.49 149 VAL H N 1
ATOM 3900 C CA . VAL C 3 149 ? 56.56 -41.011 -15.073 1 42.78 149 VAL H CA 1
ATOM 3901 C C . VAL C 3 149 ? 56.15 -40.827 -13.618 1 41.8 149 VAL H C 1
ATOM 3902 O O . VAL C 3 149 ? 56.956 -40.363 -12.814 1 42.09 149 VAL H O 1
ATOM 3906 N N . LEU C 3 150 ? 54.893 -41.138 -13.286 1 40.38 150 LEU H N 1
ATOM 3907 C CA . LEU C 3 150 ? 54.398 -41.042 -11.923 1 40.32 150 LEU H CA 1
ATOM 3908 C C . LEU C 3 150 ? 54.232 -42.457 -11.396 1 41.41 150 LEU H C 1
ATOM 3909 O O . LEU C 3 150 ? 53.6 -43.288 -12.052 1 41.29 150 LEU H O 1
ATOM 3914 N N . THR C 3 151 ? 54.83 -42.732 -10.244 1 41.7 151 THR H N 1
ATOM 3915 C CA . THR C 3 151 ? 54.761 -44.038 -9.62 1 43.12 151 THR H CA 1
ATOM 3916 C C . THR C 3 151 ? 53.988 -43.897 -8.327 1 43.4 151 THR H C 1
ATOM 3917 O O . THR C 3 151 ? 54.43 -43.179 -7.424 1 43.97 151 THR H O 1
ATOM 3921 N N . GLN C 3 152 ? 52.86 -44.593 -8.225 1 42.76 152 GLN H N 1
ATOM 3922 C CA . GLN C 3 152 ? 52.065 -44.558 -7.011 1 43.85 152 GLN H CA 1
ATOM 3923 C C . GLN C 3 152 ? 52.383 -45.741 -6.141 1 47.17 152 GLN H C 1
ATOM 3924 O O . GLN C 3 152 ? 52.593 -46.834 -6.651 1 48.33 152 GLN H O 1
ATOM 3930 N N . SER C 3 153 ? 52.405 -45.531 -4.843 1 48.78 153 SER H N 1
ATOM 3931 C CA . SER C 3 153 ? 52.613 -46.622 -3.905 1 51.37 153 SER H CA 1
ATOM 3932 C C . SER C 3 153 ? 51.772 -46.397 -2.658 1 52.84 153 SER H C 1
ATOM 3933 O O . SER C 3 153 ? 51.549 -45.259 -2.244 1 53.14 153 SER H O 1
ATOM 3936 N N . PRO C 3 154 ? 51.306 -47.489 -2.026 1 53.47 154 PRO H N 1
ATOM 3937 C CA . PRO C 3 154 ? 51.358 -48.89 -2.513 1 52.76 154 PRO H CA 1
ATOM 3938 C C . PRO C 3 154 ? 50.333 -49.104 -3.638 1 51.82 154 PRO H C 1
ATOM 3939 O O . PRO C 3 154 ? 49.506 -48.225 -3.867 1 52.25 154 PRO H O 1
ATOM 3943 N N . GLY C 3 155 ? 50.378 -50.244 -4.327 1 50.58 155 GLY H N 1
ATOM 3944 C CA . GLY C 3 155 ? 49.41 -50.533 -5.375 1 50.71 155 GLY H CA 1
ATOM 3945 C C . GLY C 3 155 ? 48.019 -50.765 -4.8 1 51.23 155 GLY H C 1
ATOM 3946 O O . GLY C 3 155 ? 47.011 -50.378 -5.4 1 50.38 155 GLY H O 1
ATOM 3947 N N . THR C 3 156 ? 47.963 -51.391 -3.611 1 51.81 156 THR H N 1
ATOM 3948 C CA . THR C 3 156 ? 46.712 -51.698 -2.922 1 53.01 156 THR H CA 1
ATOM 3949 C C . THR C 3 156 ? 46.877 -51.415 -1.429 1 53.6 156 THR H C 1
ATOM 3950 O O . THR C 3 156 ? 47.906 -51.733 -0.834 1 53.11 156 THR H O 1
ATOM 3954 N N . LEU C 3 157 ? 45.861 -50.81 -0.827 1 54.67 157 LEU H N 1
ATOM 3955 C CA . LEU C 3 157 ? 45.836 -50.496 0.594 1 56.52 157 LEU H CA 1
ATOM 3956 C C . LEU C 3 157 ? 44.568 -51.163 1.14 1 57.9 157 LEU H C 1
ATOM 3957 O O . LEU C 3 157 ? 43.484 -50.896 0.638 1 57.37 157 LEU H O 1
ATOM 3962 N N . SER C 3 158 ? 44.708 -52.07 2.119 1 59.05 158 SER H N 1
ATOM 3963 C CA . SER C 3 158 ? 43.586 -52.801 2.704 1 60.79 158 SER H CA 1
ATOM 3964 C C . SER C 3 158 ? 43.37 -52.262 4.124 1 61.99 158 SER H C 1
ATOM 3965 O O . SER C 3 158 ? 44.235 -52.415 4.994 1 62.15 158 SER H O 1
ATOM 3968 N N . LEU C 3 159 ? 42.262 -51.54 4.336 1 62.8 159 LEU H N 1
ATOM 3969 C CA . LEU C 3 159 ? 42.029 -50.851 5.601 1 64.71 159 LEU H CA 1
ATOM 3970 C C . LEU C 3 159 ? 40.67 -51.126 6.257 1 66.83 159 LEU H C 1
ATOM 3971 O O . LEU C 3 159 ? 39.737 -51.568 5.598 1 66.74 159 LEU H O 1
ATOM 3976 N N . SER C 3 160 ? 40.555 -50.81 7.555 1 68.66 160 SER H N 1
ATOM 3977 C CA . SER C 3 160 ? 39.33 -50.992 8.324 1 70.7 160 SER H CA 1
ATOM 3978 C C . SER C 3 160 ? 38.475 -49.71 8.331 1 72.34 160 SER H C 1
ATOM 3979 O O . SER C 3 160 ? 39.015 -48.609 8.274 1 72.58 160 SER H O 1
ATOM 3982 N N . PRO C 3 161 ? 37.142 -49.845 8.489 1 73.1 161 PRO H N 1
ATOM 3983 C CA . PRO C 3 161 ? 36.275 -48.657 8.628 1 73.08 161 PRO H CA 1
ATOM 3984 C C . PRO C 3 161 ? 36.746 -47.676 9.711 1 72.6 161 PRO H C 1
ATOM 3985 O O . PRO C 3 161 ? 37.048 -48.086 10.83 1 72.82 161 PRO H O 1
ATOM 3989 N N . GLY C 3 162 ? 36.817 -46.395 9.371 1 71.73 162 GLY H N 1
ATOM 3990 C CA . GLY C 3 162 ? 37.247 -45.376 10.324 1 71.25 162 GLY H CA 1
ATOM 3991 C C . GLY C 3 162 ? 38.741 -45.101 10.34 1 70.14 162 GLY H C 1
ATOM 3992 O O . GLY C 3 162 ? 39.184 -44.097 10.909 1 70.15 162 GLY H O 1
ATOM 3993 N N . GLU C 3 163 ? 39.538 -46.003 9.736 1 68.8 163 GLU H N 1
ATOM 3994 C CA . GLU C 3 163 ? 40.994 -45.849 9.653 1 68.06 163 GLU H CA 1
ATOM 3995 C C . GLU C 3 163 ? 41.331 -44.774 8.594 1 66.68 163 GLU H C 1
ATOM 3996 O O . GLU C 3 163 ? 40.487 -44.426 7.764 1 66.59 163 GLU H O 1
ATOM 4002 N N . GLY C 3 164 ? 42.553 -44.258 8.642 1 65.35 164 GLY H N 1
ATOM 4003 C CA . GLY C 3 164 ? 43.026 -43.289 7.666 1 64.54 164 GLY H CA 1
ATOM 4004 C C . GLY C 3 164 ? 43.901 -43.936 6.604 1 63.7 164 GLY H C 1
ATOM 4005 O O . GLY C 3 164 ? 44.346 -45.083 6.769 1 64.42 164 GLY H O 1
ATOM 4006 N N . ALA C 3 165 ? 44.168 -43.201 5.505 1 61.42 165 ALA H N 1
ATOM 4007 C CA . ALA C 3 165 ? 45.014 -43.685 4.416 1 60.22 165 ALA H CA 1
ATOM 4008 C C . ALA C 3 165 ? 46.077 -42.632 4.038 1 58.86 165 ALA H C 1
ATOM 4009 O O . ALA C 3 165 ? 45.804 -41.43 4.067 1 58.53 165 ALA H O 1
ATOM 4011 N N . THR C 3 166 ? 47.274 -43.092 3.673 1 57.56 166 THR H N 1
ATOM 4012 C CA . THR C 3 166 ? 48.349 -42.222 3.218 1 56.99 166 THR H CA 1
ATOM 4013 C C . THR C 3 166 ? 48.804 -42.77 1.874 1 55.73 166 THR H C 1
ATOM 4014 O O . THR C 3 166 ? 49.227 -43.928 1.794 1 55.85 166 THR H O 1
ATOM 4018 N N . LEU C 3 167 ? 48.593 -41.987 0.797 1 53.78 167 LEU H N 1
ATOM 4019 C CA . LEU C 3 167 ? 48.875 -42.421 -0.572 1 52.95 167 LEU H CA 1
ATOM 4020 C C . LEU C 3 167 ? 50.04 -41.629 -1.147 1 52.97 167 LEU H C 1
ATOM 4021 O O . LEU C 3 167 ? 50.099 -40.411 -0.985 1 53.34 167 LEU H O 1
ATOM 4026 N N . SER C 3 168 ? 50.951 -42.31 -1.83 1 51.59 168 SER H N 1
ATOM 4027 C CA . SER C 3 168 ? 52.143 -41.664 -2.35 1 50.99 168 SER H CA 1
ATOM 4028 C C . SER C 3 168 ? 52.124 -41.594 -3.886 1 48.87 168 SER H C 1
ATOM 4029 O O . SER C 3 168 ? 51.632 -42.512 -4.539 1 47.73 168 SER H O 1
ATOM 4032 N N . CYS C 3 169 ? 52.644 -40.493 -4.447 1 47.63 169 CYS H N 1
ATOM 4033 C CA . CYS C 3 169 ? 52.768 -40.306 -5.891 1 47.22 169 CYS H CA 1
ATOM 4034 C C . CYS C 3 169 ? 54.155 -39.694 -6.099 1 48.62 169 CYS H C 1
ATOM 4035 O O . CYS C 3 169 ? 54.407 -38.567 -5.666 1 49.68 169 CYS H O 1
ATOM 4038 N N . ARG C 3 170 ? 55.068 -40.451 -6.704 1 48.37 170 ARG H N 1
ATOM 4039 C CA . ARG C 3 170 ? 56.418 -39.968 -6.954 1 49.25 170 ARG H CA 1
ATOM 4040 C C . ARG C 3 170 ? 56.672 -39.744 -8.431 1 48.96 170 ARG H C 1
ATOM 4041 O O . ARG C 3 170 ? 56.383 -40.619 -9.238 1 49.24 170 ARG H O 1
ATOM 4049 N N . ALA C 3 171 ? 57.166 -38.55 -8.793 1 48.19 171 ALA H N 1
ATOM 4050 C CA . ALA C 3 171 ? 57.418 -38.197 -10.181 1 48.4 171 ALA H CA 1
ATOM 4051 C C . ALA C 3 171 ? 58.882 -38.383 -10.554 1 49.16 171 ALA H C 1
ATOM 4052 O O . ALA C 3 171 ? 59.763 -38.178 -9.717 1 50.35 171 ALA H O 1
ATOM 4054 N N . SER C 3 172 ? 59.152 -38.777 -11.8 1 47.69 172 SER H N 1
ATOM 4055 C CA . SER C 3 172 ? 60.527 -38.974 -12.269 1 47.29 172 SER H CA 1
ATOM 4056 C C . SER C 3 172 ? 61.278 -37.649 -12.517 1 47.64 172 SER H C 1
ATOM 4057 O O . SER C 3 172 ? 62.506 -37.644 -12.657 1 48.31 172 SER H O 1
ATOM 4060 N N . GLN C 3 173 ? 60.544 -36.536 -12.637 1 46.69 173 GLN H N 1
ATOM 4061 C CA . GLN C 3 173 ? 61.103 -35.201 -12.789 1 47.42 173 GLN H CA 1
ATOM 4062 C C . GLN C 3 173 ? 60.307 -34.282 -11.882 1 48.34 173 GLN H C 1
ATOM 4063 O O . GLN C 3 173 ? 59.13 -34.53 -11.607 1 48.49 173 GLN H O 1
ATOM 4069 N N . ARG C 3 174 ? 60.902 -33.151 -11.5 1 48.29 174 ARG H N 1
ATOM 4070 C CA . ARG C 3 174 ? 60.245 -32.103 -10.726 1 49.09 174 ARG H CA 1
ATOM 4071 C C . ARG C 3 174 ? 58.929 -31.674 -11.453 1 47.19 174 ARG H C 1
ATOM 4072 O O . ARG C 3 174 ? 58.934 -31.494 -12.672 1 46.81 174 ARG H O 1
ATOM 4080 N N . VAL C 3 175 ? 57.818 -31.615 -10.723 1 45.9 175 VAL H N 1
ATOM 4081 C CA . VAL C 3 175 ? 56.534 -31.251 -11.332 1 45.72 175 VAL H CA 1
ATOM 4082 C C . VAL C 3 175 ? 56.405 -29.744 -11.249 1 45.33 175 VAL H C 1
ATOM 4083 O O . VAL C 3 175 ? 56.298 -29.181 -10.145 1 45.11 175 VAL H O 1
ATOM 4087 N N . SER C 3 176 ? 56.474 -29.081 -12.407 1 45.11 176 SER H N 1
ATOM 4088 C CA . SER C 3 176 ? 56.448 -27.63 -12.452 1 45.51 176 SER H CA 1
ATOM 4089 C C . SER C 3 176 ? 55.205 -27.034 -11.823 1 44.54 176 SER H C 1
ATOM 4090 O O . SER C 3 176 ? 54.107 -27.586 -11.998 1 43.06 176 SER H O 1
ATOM 4093 N N . ASN C 3 177 ? 55.402 -25.955 -11.022 1 43.31 177 ASN H N 1
ATOM 4094 C CA . ASN C 3 177 ? 54.318 -25.18 -10.404 1 43.23 177 ASN H CA 1
ATOM 4095 C C . ASN C 3 177 ? 53.445 -25.969 -9.437 1 43.11 177 ASN H C 1
ATOM 4096 O O . ASN C 3 177 ? 52.347 -25.519 -9.087 1 43.62 177 ASN H O 1
ATOM 4101 N N . ASN C 3 178 ? 53.928 -27.129 -8.989 1 42.65 178 ASN H N 1
ATOM 4102 C CA . ASN C 3 178 ? 53.157 -28.034 -8.144 1 43.38 178 ASN H CA 1
ATOM 4103 C C . ASN C 3 178 ? 51.851 -28.447 -8.819 1 41.27 178 ASN H C 1
ATOM 4104 O O . ASN C 3 178 ? 50.843 -28.618 -8.145 1 41.51 178 ASN H O 1
ATOM 4109 N N . TYR C 3 179 ? 51.862 -28.552 -10.151 1 39.19 179 TYR H N 1
ATOM 4110 C CA . TYR C 3 179 ? 50.689 -28.923 -10.904 1 38.92 179 TYR H CA 1
ATOM 4111 C C . TYR C 3 179 ? 50.521 -30.441 -10.824 1 38.24 179 TYR H C 1
ATOM 4112 O O . TYR C 3 179 ? 50.82 -31.177 -11.773 1 37.6 179 TYR H O 1
ATOM 4121 N N . LEU C 3 180 ? 50.008 -30.888 -9.685 1 38 180 LEU H N 1
ATOM 4122 C CA . LEU C 3 180 ? 49.791 -32.299 -9.383 1 38.43 180 LEU H CA 1
ATOM 4123 C C . LEU C 3 180 ? 48.352 -32.411 -8.907 1 38.75 180 LEU H C 1
ATOM 4124 O O . LEU C 3 180 ? 47.944 -31.728 -7.967 1 38.87 180 LEU H O 1
ATOM 4129 N N . ALA C 3 181 ? 47.57 -33.221 -9.597 1 38.02 181 ALA H N 1
ATOM 4130 C CA . ALA C 3 181 ? 46.171 -33.424 -9.268 1 37.59 181 ALA H CA 1
ATOM 4131 C C . ALA C 3 181 ? 45.946 -34.83 -8.74 1 37.77 181 ALA H C 1
ATOM 4132 O O . ALA C 3 181 ? 46.629 -35.761 -9.17 1 38.11 181 ALA H O 1
ATOM 4134 N N . TRP C 3 182 ? 44.93 -34.99 -7.88 1 36.94 182 TRP H N 1
ATOM 4135 C CA . TRP C 3 182 ? 44.495 -36.29 -7.387 1 37.47 182 TRP H CA 1
ATOM 4136 C C . TRP C 3 182 ? 43.047 -36.487 -7.786 1 37.37 182 TRP H C 1
ATOM 4137 O O . TRP C 3 182 ? 42.229 -35.571 -7.634 1 37.49 182 TRP H O 1
ATOM 4148 N N . TYR C 3 183 ? 42.716 -37.702 -8.243 1 36.61 183 TYR H N 1
ATOM 4149 C CA . TYR C 3 183 ? 41.373 -38.066 -8.651 1 36.52 183 TYR H CA 1
ATOM 4150 C C . TYR C 3 183 ? 40.908 -39.281 -7.878 1 37.98 183 TYR H C 1
ATOM 4151 O O . TYR C 3 183 ? 41.709 -40.136 -7.501 1 38.35 183 TYR H O 1
ATOM 4160 N N . GLN C 3 184 ? 39.602 -39.387 -7.689 1 38.54 184 GLN H N 1
ATOM 4161 C CA . GLN C 3 184 ? 38.985 -40.541 -7.058 1 38.8 184 GLN H CA 1
ATOM 4162 C C . GLN C 3 184 ? 38.169 -41.243 -8.131 1 40.9 184 GLN H C 1
ATOM 4163 O O . GLN C 3 184 ? 37.471 -40.58 -8.897 1 42.78 184 GLN H O 1
ATOM 4169 N N . HIS C 3 185 ? 38.248 -42.567 -8.207 1 40.42 185 HIS H N 1
ATOM 4170 C CA . HIS C 3 185 ? 37.493 -43.335 -9.167 1 43.07 185 HIS H CA 1
ATOM 4171 C C . HIS C 3 185 ? 36.747 -44.452 -8.432 1 45.79 185 HIS H C 1
ATOM 4172 O O . HIS C 3 185 ? 37.35 -45.426 -7.988 1 44.2 185 HIS H O 1
ATOM 4179 N N . ARG C 3 186 ? 35.435 -44.28 -8.279 1 49.4 186 ARG H N 1
ATOM 4180 C CA . ARG C 3 186 ? 34.565 -45.303 -7.675 1 53.18 186 ARG H CA 1
ATOM 4181 C C . ARG C 3 186 ? 34.041 -46.209 -8.785 1 55.98 186 ARG H C 1
ATOM 4182 O O . ARG C 3 186 ? 33.806 -45.75 -9.913 1 56.13 186 ARG H O 1
ATOM 4190 N N . PRO C 3 187 ? 33.839 -47.513 -8.501 1 58.05 187 PRO H N 1
ATOM 4191 C CA . PRO C 3 187 ? 33.328 -48.409 -9.548 1 58.96 187 PRO H CA 1
ATOM 4192 C C . PRO C 3 187 ? 31.96 -47.96 -10.073 1 59.2 187 PRO H C 1
ATOM 4193 O O . PRO C 3 187 ? 31.088 -47.555 -9.302 1 59.42 187 PRO H O 1
ATOM 4197 N N . GLY C 3 188 ? 31.824 -47.943 -11.39 1 58.85 188 GLY H N 1
ATOM 4198 C CA . GLY C 3 188 ? 30.589 -47.516 -12.032 1 59.08 188 GLY H CA 1
ATOM 4199 C C . GLY C 3 188 ? 30.42 -46.011 -12.159 1 58.75 188 GLY H C 1
ATOM 4200 O O . GLY C 3 188 ? 29.414 -45.554 -12.711 1 60.11 188 GLY H O 1
ATOM 4201 N N . GLN C 3 189 ? 31.384 -45.217 -11.648 1 55.94 189 GLN H N 1
ATOM 4202 C CA . GLN C 3 189 ? 31.269 -43.764 -11.678 1 53.45 189 GLN H CA 1
ATOM 4203 C C . GLN C 3 189 ? 32.383 -43.12 -12.488 1 50.59 189 GLN H C 1
ATOM 4204 O O . GLN C 3 189 ? 33.476 -43.672 -12.609 1 50.34 189 GLN H O 1
ATOM 4210 N N . ALA C 3 190 ? 32.115 -41.921 -13.004 1 47.6 190 ALA H N 1
ATOM 4211 C CA . ALA C 3 190 ? 33.116 -41.116 -13.682 1 45.89 190 ALA H CA 1
ATOM 4212 C C . ALA C 3 190 ? 34.141 -40.684 -12.637 1 43.89 190 ALA H C 1
ATOM 4213 O O . ALA C 3 190 ? 33.758 -40.371 -11.491 1 43.73 190 ALA H O 1
ATOM 4215 N N . PRO C 3 191 ? 35.429 -40.56 -13.015 1 41.82 191 PRO H N 1
ATOM 4216 C CA . PRO C 3 191 ? 36.42 -40.026 -12.062 1 41.14 191 PRO H CA 1
ATOM 4217 C C . PRO C 3 191 ? 36.022 -38.636 -11.554 1 41.7 191 PRO H C 1
ATOM 4218 O O . PRO C 3 191 ? 35.3 -37.884 -12.23 1 41.52 191 PRO H O 1
ATOM 4222 N N . ARG C 3 192 ? 36.493 -38.305 -10.357 1 40.79 192 ARG H N 1
ATOM 4223 C CA . ARG C 3 192 ? 36.163 -37.052 -9.712 1 41.9 192 ARG H CA 1
ATOM 4224 C C . ARG C 3 192 ? 37.449 -36.384 -9.252 1 41.07 192 ARG H C 1
ATOM 4225 O O . ARG C 3 192 ? 38.303 -37.035 -8.647 1 41.23 192 ARG H O 1
ATOM 4233 N N . LEU C 3 193 ? 37.594 -35.084 -9.529 1 40.16 193 LEU H N 1
ATOM 4234 C CA . LEU C 3 193 ? 38.764 -34.347 -9.085 1 39.27 193 LEU H CA 1
ATOM 4235 C C . LEU C 3 193 ? 38.681 -34.122 -7.565 1 40.08 193 LEU H C 1
ATOM 4236 O O . LEU C 3 193 ? 37.671 -33.6 -7.07 1 41.09 193 LEU H O 1
ATOM 4241 N N . LEU C 3 194 ? 39.752 -34.445 -6.838 1 39.41 194 LEU H N 1
ATOM 4242 C CA . LEU C 3 194 ? 39.773 -34.216 -5.393 1 41.39 194 LEU H CA 1
ATOM 4243 C C . LEU C 3 194 ? 40.656 -33.019 -5.084 1 42.85 194 LEU H C 1
ATOM 4244 O O . LEU C 3 194 ? 40.262 -32.129 -4.313 1 43.8 194 LEU H O 1
ATOM 4249 N N . ILE C 3 195 ? 41.887 -33.03 -5.642 1 42.3 195 ILE H N 1
ATOM 4250 C CA . ILE C 3 195 ? 42.899 -32.023 -5.364 1 42.43 195 ILE H CA 1
ATOM 4251 C C . ILE C 3 195 ? 43.499 -31.514 -6.644 1 41.7 195 ILE H C 1
ATOM 4252 O O . ILE C 3 195 ? 43.77 -32.3 -7.546 1 40.81 195 ILE H O 1
ATOM 4257 N N . TYR C 3 196 ? 43.815 -30.217 -6.695 1 42.02 196 TYR H N 1
ATOM 4258 C CA . TYR C 3 196 ? 44.557 -29.647 -7.821 1 43 196 TYR H CA 1
ATOM 4259 C C . TYR C 3 196 ? 45.685 -28.784 -7.224 1 43.7 196 TYR H C 1
ATOM 4260 O O . TYR C 3 196 ? 45.621 -28.412 -6.039 1 43.91 196 TYR H O 1
ATOM 4269 N N . GLY C 3 197 ? 46.728 -28.491 -8.008 1 43.48 197 GLY H N 1
ATOM 4270 C CA . GLY C 3 197 ? 47.838 -27.674 -7.51 1 44.36 197 GLY H CA 1
ATOM 4271 C C . GLY C 3 197 ? 48.505 -28.265 -6.277 1 44.8 197 GLY H C 1
ATOM 4272 O O . GLY C 3 197 ? 48.979 -27.532 -5.4 1 45.52 197 GLY H O 1
ATOM 4273 N N . ALA C 3 198 ? 48.527 -29.614 -6.206 1 44.34 198 ALA H N 1
ATOM 4274 C CA . ALA C 3 198 ? 49.086 -30.461 -5.138 1 45.67 198 ALA H CA 1
ATOM 4275 C C . ALA C 3 198 ? 48.366 -30.373 -3.78 1 46.63 198 ALA H C 1
ATOM 4276 O O . ALA C 3 198 ? 48.309 -31.395 -3.102 1 47.21 198 ALA H O 1
ATOM 4278 N N . SER C 3 199 ? 47.811 -29.204 -3.387 1 47.01 199 SER H N 1
ATOM 4279 C CA . SER C 3 199 ? 47.202 -29.029 -2.063 1 49 199 SER H CA 1
ATOM 4280 C C . SER C 3 199 ? 45.816 -28.377 -2.059 1 49.59 199 SER H C 1
ATOM 4281 O O . SER C 3 199 ? 45.248 -28.216 -0.969 1 50.56 199 SER H O 1
ATOM 4284 N N . SER C 3 200 ? 45.319 -27.896 -3.212 1 48.69 200 SER H N 1
ATOM 4285 C CA . SER C 3 200 ? 44.004 -27.242 -3.217 1 49.54 200 SER H CA 1
ATOM 4286 C C . SER C 3 200 ? 42.846 -28.244 -3.357 1 50.08 200 SER H C 1
ATOM 4287 O O . SER C 3 200 ? 42.8 -28.998 -4.322 1 49.19 200 SER H O 1
ATOM 4290 N N . ARG C 3 201 ? 41.904 -28.229 -2.414 1 50.6 201 ARG H N 1
ATOM 4291 C CA . ARG C 3 201 ? 40.737 -29.095 -2.498 1 52.2 201 ARG H CA 1
ATOM 4292 C C . ARG C 3 201 ? 39.772 -28.545 -3.543 1 52.84 201 ARG H C 1
ATOM 4293 O O . ARG C 3 201 ? 39.523 -27.338 -3.569 1 52.96 201 ARG H O 1
ATOM 4301 N N . ALA C 3 202 ? 39.231 -29.415 -4.406 1 52.84 202 ALA H N 1
ATOM 4302 C CA . ALA C 3 202 ? 38.231 -28.983 -5.384 1 54 202 ALA H CA 1
ATOM 4303 C C . ALA C 3 202 ? 36.888 -28.669 -4.656 1 55.9 202 ALA H C 1
ATOM 4304 O O . ALA C 3 202 ? 36.679 -29.105 -3.519 1 54.4 202 ALA H O 1
ATOM 4306 N N . THR C 3 203 ? 35.997 -27.904 -5.314 1 58.59 203 THR H N 1
ATOM 4307 C CA . THR C 3 203 ? 34.692 -27.518 -4.758 1 61.26 203 THR H CA 1
ATOM 4308 C C . THR C 3 203 ? 33.871 -28.74 -4.334 1 62.4 203 THR H C 1
ATOM 4309 O O . THR C 3 203 ? 33.705 -29.674 -5.118 1 62.94 203 THR H O 1
ATOM 4313 N N . GLY C 3 204 ? 33.411 -28.751 -3.089 1 62.5 204 GLY H N 1
ATOM 4314 C CA . GLY C 3 204 ? 32.6 -29.843 -2.565 1 62.62 204 GLY H CA 1
ATOM 4315 C C . GLY C 3 204 ? 33.362 -31.001 -1.945 1 62.29 204 GLY H C 1
ATOM 4316 O O . GLY C 3 204 ? 32.748 -31.897 -1.359 1 63.24 204 GLY H O 1
ATOM 4317 N N . ILE C 3 205 ? 34.696 -31.008 -2.063 1 60.37 205 ILE H N 1
ATOM 4318 C CA . ILE C 3 205 ? 35.502 -32.084 -1.481 1 59.09 205 ILE H CA 1
ATOM 4319 C C . ILE C 3 205 ? 35.629 -31.87 0.007 1 59.78 205 ILE H C 1
ATOM 4320 O O . ILE C 3 205 ? 36.049 -30.797 0.438 1 59.41 205 ILE H O 1
ATOM 4325 N N . PRO C 3 206 ? 35.265 -32.877 0.816 1 60.38 206 PRO H N 1
ATOM 4326 C CA . PRO C 3 206 ? 35.347 -32.697 2.275 1 60.64 206 PRO H CA 1
ATOM 4327 C C . PRO C 3 206 ? 36.766 -32.532 2.797 1 60.79 206 PRO H C 1
ATOM 4328 O O . PRO C 3 206 ? 37.727 -32.982 2.166 1 60.1 206 PRO H O 1
ATOM 4332 N N . ASP C 3 207 ? 36.872 -31.912 3.988 1 60.67 207 ASP H N 1
ATOM 4333 C CA . ASP C 3 207 ? 38.103 -31.609 4.72 1 61.05 207 ASP H CA 1
ATOM 4334 C C . ASP C 3 207 ? 38.965 -32.838 4.982 1 58.97 207 ASP H C 1
ATOM 4335 O O . ASP C 3 207 ? 40.177 -32.701 5.149 1 58.7 207 ASP H O 1
ATOM 4340 N N . ARG C 3 208 ? 38.352 -34.035 5.062 1 57.54 208 ARG H N 1
ATOM 4341 C CA . ARG C 3 208 ? 39.109 -35.252 5.345 1 57.1 208 ARG H CA 1
ATOM 4342 C C . ARG C 3 208 ? 40.111 -35.634 4.231 1 56.67 208 ARG H C 1
ATOM 4343 O O . ARG C 3 208 ? 41.01 -36.431 4.477 1 56.73 208 ARG H O 1
ATOM 4351 N N . PHE C 3 209 ? 39.995 -35.033 3.04 1 55.81 209 PHE H N 1
ATOM 4352 C CA . PHE C 3 209 ? 40.956 -35.265 1.964 1 55.81 209 PHE H CA 1
ATOM 4353 C C . PHE C 3 209 ? 41.996 -34.136 2.01 1 56.19 209 PHE H C 1
ATOM 4354 O O . PHE C 3 209 ? 41.64 -32.966 1.84 1 56.95 209 PHE H O 1
ATOM 4362 N N . ARG C 3 210 ? 43.263 -34.476 2.242 1 55.22 210 ARG H N 1
ATOM 4363 C CA . ARG C 3 210 ? 44.319 -33.481 2.257 1 55.73 210 ARG H CA 1
ATOM 4364 C C . ARG C 3 210 ? 45.46 -33.83 1.28 1 54.77 210 ARG H C 1
ATOM 4365 O O . ARG C 3 210 ? 46.084 -34.882 1.411 1 55.15 210 ARG H O 1
ATOM 4373 N N . GLY C 3 211 ? 45.764 -32.913 0.365 1 53 211 GLY H N 1
ATOM 4374 C CA . GLY C 3 211 ? 46.886 -33.073 -0.548 1 52.6 211 GLY H CA 1
ATOM 4375 C C . GLY C 3 211 ? 48.088 -32.29 -0.05 1 52.33 211 GLY H C 1
ATOM 4376 O O . GLY C 3 211 ? 47.941 -31.164 0.442 1 51.72 211 GLY H O 1
ATOM 4377 N N . SER C 3 212 ? 49.289 -32.857 -0.188 1 52.27 212 SER H N 1
ATOM 4378 C CA . SER C 3 212 ? 50.521 -32.185 0.235 1 52.77 212 SER H CA 1
ATOM 4379 C C . SER C 3 212 ? 51.73 -32.639 -0.616 1 52.41 212 SER H C 1
ATOM 4380 O O . SER C 3 212 ? 51.613 -33.562 -1.425 1 50.62 212 SER H O 1
ATOM 4383 N N . GLY C 3 213 ? 52.875 -31.982 -0.418 1 53.35 213 GLY H N 1
ATOM 4384 C CA . GLY C 3 213 ? 54.109 -32.295 -1.122 1 54.61 213 GLY H CA 1
ATOM 4385 C C . GLY C 3 213 ? 54.505 -31.25 -2.143 1 55.42 213 GLY H C 1
ATOM 4386 O O . GLY C 3 213 ? 53.744 -30.319 -2.418 1 55.87 213 GLY H O 1
ATOM 4387 N N . SER C 3 214 ? 55.696 -31.427 -2.726 1 55.26 214 SER H N 1
ATOM 4388 C CA . SER C 3 214 ? 56.282 -30.56 -3.752 1 55.74 214 SER H CA 1
ATOM 4389 C C . SER C 3 214 ? 57.441 -31.296 -4.47 1 55.38 214 SER H C 1
ATOM 4390 O O . SER C 3 214 ? 57.939 -32.312 -3.966 1 55.66 214 SER H O 1
ATOM 4393 N N . GLY C 3 215 ? 57.889 -30.746 -5.604 1 54.04 215 GLY H N 1
ATOM 4394 C CA . GLY C 3 215 ? 59.004 -31.297 -6.362 1 53.34 215 GLY H CA 1
ATOM 4395 C C . GLY C 3 215 ? 58.666 -32.619 -7.022 1 52.51 215 GLY H C 1
ATOM 4396 O O . GLY C 3 215 ? 57.995 -32.654 -8.06 1 51.38 215 GLY H O 1
ATOM 4397 N N . THR C 3 216 ? 59.126 -33.725 -6.419 1 52.25 216 THR H N 1
ATOM 4398 C CA . THR C 3 216 ? 58.854 -35.05 -6.975 1 52.86 216 THR H CA 1
ATOM 4399 C C . THR C 3 216 ? 58.038 -35.941 -6.046 1 52.84 216 THR H C 1
ATOM 4400 O O . THR C 3 216 ? 57.668 -37.019 -6.468 1 53.24 216 THR H O 1
ATOM 4404 N N . ASP C 3 217 ? 57.81 -35.552 -4.787 1 52.78 217 ASP H N 1
ATOM 4405 C CA . ASP C 3 217 ? 57.118 -36.409 -3.829 1 53.81 217 ASP H CA 1
ATOM 4406 C C . ASP C 3 217 ? 55.829 -35.801 -3.368 1 52.24 217 ASP H C 1
ATOM 4407 O O . ASP C 3 217 ? 55.827 -34.791 -2.671 1 52.9 217 ASP H O 1
ATOM 4412 N N . PHE C 3 218 ? 54.73 -36.46 -3.684 1 49.91 218 PHE H N 1
ATOM 4413 C CA . PHE C 3 218 ? 53.408 -35.957 -3.357 1 48.56 218 PHE H CA 1
ATOM 4414 C C . PHE C 3 218 ? 52.603 -36.95 -2.547 1 49.48 218 PHE H C 1
ATOM 4415 O O . PHE C 3 218 ? 52.76 -38.152 -2.725 1 50.54 218 PHE H O 1
ATOM 4423 N N . THR C 3 219 ? 51.717 -36.454 -1.683 1 49.07 219 THR H N 1
ATOM 4424 C CA . THR C 3 219 ? 50.95 -37.315 -0.804 1 50.07 219 THR H CA 1
ATOM 4425 C C . THR C 3 219 ? 49.481 -36.909 -0.751 1 50.24 219 THR H C 1
ATOM 4426 O O . THR C 3 219 ? 49.165 -35.713 -0.731 1 50.49 219 THR H O 1
ATOM 4430 N N . LEU C 3 220 ? 48.58 -37.911 -0.725 1 49.39 220 LEU H N 1
ATOM 4431 C CA . LEU C 3 220 ? 47.169 -37.689 -0.473 1 49.92 220 LEU H CA 1
ATOM 4432 C C . LEU C 3 220 ? 46.857 -38.408 0.865 1 51.89 220 LEU H C 1
ATOM 4433 O O . LEU C 3 220 ? 47.091 -39.61 0.984 1 51.73 220 LEU H O 1
ATOM 4438 N N . THR C 3 221 ? 46.334 -37.683 1.853 1 53.08 221 THR H N 1
ATOM 4439 C CA . THR C 3 221 ? 45.926 -38.304 3.112 1 55.75 221 THR H CA 1
ATOM 4440 C C . THR C 3 221 ? 44.414 -38.238 3.254 1 56.81 221 THR H C 1
ATOM 4441 O O . THR C 3 221 ? 43.8 -37.237 2.887 1 57.58 221 THR H O 1
ATOM 4445 N N . ILE C 3 222 ? 43.801 -39.328 3.721 1 56.86 222 ILE H N 1
ATOM 4446 C CA . ILE C 3 222 ? 42.359 -39.375 3.961 1 57.81 222 ILE H CA 1
ATOM 4447 C C . ILE C 3 222 ? 42.261 -39.71 5.455 1 59.75 222 ILE H C 1
ATOM 4448 O O . ILE C 3 222 ? 42.662 -40.793 5.834 1 59.47 222 ILE H O 1
ATOM 4453 N N . SER C 3 223 ? 41.864 -38.755 6.3 1 61.19 223 SER H N 1
ATOM 4454 C CA . SER C 3 223 ? 41.914 -38.944 7.756 1 63.39 223 SER H CA 1
ATOM 4455 C C . SER C 3 223 ? 40.98 -40.012 8.325 1 65.96 223 SER H C 1
ATOM 4456 O O . SER C 3 223 ? 41.335 -40.649 9.331 1 67.09 223 SER H O 1
ATOM 4459 N N . ARG C 3 224 ? 39.808 -40.225 7.711 1 66.51 224 ARG H N 1
ATOM 4460 C CA . ARG C 3 224 ? 38.867 -41.217 8.234 1 67.92 224 ARG H CA 1
ATOM 4461 C C . ARG C 3 224 ? 37.997 -41.679 7.093 1 67.64 224 ARG H C 1
ATOM 4462 O O . ARG C 3 224 ? 37.246 -40.882 6.531 1 68.54 224 ARG H O 1
ATOM 4470 N N . LEU C 3 225 ? 38.138 -42.942 6.704 1 66.02 225 LEU H N 1
ATOM 4471 C CA . LEU C 3 225 ? 37.404 -43.467 5.569 1 65.09 225 LEU H CA 1
ATOM 4472 C C . LEU C 3 225 ? 35.945 -43.798 5.825 1 63.4 225 LEU H C 1
ATOM 4473 O O . LEU C 3 225 ? 35.617 -44.633 6.66 1 63.1 225 LEU H O 1
ATOM 4478 N N . GLU C 3 226 ? 35.084 -43.164 5.054 1 61.95 226 GLU H N 1
ATOM 4479 C CA . GLU C 3 226 ? 33.665 -43.447 4.957 1 61.36 226 GLU H CA 1
ATOM 4480 C C . GLU C 3 226 ? 33.494 -44.552 3.877 1 59.51 226 GLU H C 1
ATOM 4481 O O . GLU C 3 226 ? 34.404 -44.764 3.063 1 58.89 226 GLU H O 1
ATOM 4487 N N . PRO C 3 227 ? 32.34 -45.256 3.823 1 58.08 227 PRO H N 1
ATOM 4488 C CA . PRO C 3 227 ? 32.178 -46.317 2.819 1 57.38 227 PRO H CA 1
ATOM 4489 C C . PRO C 3 227 ? 32.476 -45.878 1.377 1 56.24 227 PRO H C 1
ATOM 4490 O O . PRO C 3 227 ? 33.128 -46.603 0.637 1 54.84 227 PRO H O 1
ATOM 4494 N N . GLU C 3 228 ? 32.026 -44.674 1.001 1 56.27 228 GLU H N 1
ATOM 4495 C CA . GLU C 3 228 ? 32.218 -44.116 -0.335 1 56.39 228 GLU H CA 1
ATOM 4496 C C . GLU C 3 228 ? 33.7 -43.806 -0.669 1 55.7 228 GLU H C 1
ATOM 4497 O O . GLU C 3 228 ? 34.027 -43.612 -1.848 1 56.63 228 GLU H O 1
ATOM 4503 N N . ASP C 3 229 ? 34.585 -43.76 0.35 1 53.47 229 ASP H N 1
ATOM 4504 C CA . ASP C 3 229 ? 36.002 -43.468 0.145 1 52.16 229 ASP H CA 1
ATOM 4505 C C . ASP C 3 229 ? 36.838 -44.679 -0.307 1 50.7 229 ASP H C 1
ATOM 4506 O O . ASP C 3 229 ? 38.003 -44.496 -0.656 1 50.7 229 ASP H O 1
ATOM 4511 N N . PHE C 3 230 ? 36.291 -45.906 -0.237 1 48.86 230 PHE H N 1
ATOM 4512 C CA . PHE C 3 230 ? 37.031 -47.074 -0.696 1 48.34 230 PHE H CA 1
ATOM 4513 C C . PHE C 3 230 ? 36.885 -47.036 -2.198 1 48.36 230 PHE H C 1
ATOM 4514 O O . PHE C 3 230 ? 35.796 -47.225 -2.741 1 50.05 230 PHE H O 1
ATOM 4522 N N . ALA C 3 231 ? 37.967 -46.67 -2.872 1 46.01 231 ALA H N 1
ATOM 4523 C CA . ALA C 3 231 ? 37.933 -46.402 -4.305 1 44.8 231 ALA H CA 1
ATOM 4524 C C . ALA C 3 231 ? 39.392 -46.481 -4.856 1 43.81 231 ALA H C 1
ATOM 4525 O O . ALA C 3 231 ? 40.33 -46.699 -4.082 1 43.87 231 ALA H O 1
ATOM 4527 N N . VAL C 3 232 ? 39.581 -46.316 -6.175 1 42.25 232 VAL H N 1
ATOM 4528 C CA . VAL C 3 232 ? 40.912 -46.193 -6.753 1 41.34 232 VAL H CA 1
ATOM 4529 C C . VAL C 3 232 ? 41.243 -44.683 -6.761 1 40.72 232 VAL H C 1
ATOM 4530 O O . VAL C 3 232 ? 40.385 -43.872 -7.1 1 41.01 232 VAL H O 1
ATOM 4534 N N . TYR C 3 233 ? 42.454 -44.305 -6.342 1 39.35 233 TYR H N 1
ATOM 4535 C CA . TYR C 3 233 ? 42.903 -42.918 -6.34 1 38.89 233 TYR H CA 1
ATOM 4536 C C . TYR C 3 233 ? 44.082 -42.836 -7.281 1 38.68 233 TYR H C 1
ATOM 4537 O O . TYR C 3 233 ? 45.045 -43.593 -7.121 1 39.35 233 TYR H O 1
ATOM 4546 N N . PHE C 3 234 ? 44.026 -41.919 -8.252 1 36.89 234 PHE H N 1
ATOM 4547 C CA . PHE C 3 234 ? 45.14 -41.781 -9.178 1 36.03 234 PHE H CA 1
ATOM 4548 C C . PHE C 3 234 ? 45.611 -40.333 -9.268 1 35.69 234 PHE H C 1
ATOM 4549 O O . PHE C 3 234 ? 44.805 -39.411 -9.186 1 35.44 234 PHE H O 1
ATOM 4557 N N . CYS C 3 235 ? 46.915 -40.153 -9.454 1 35.11 235 CYS H N 1
ATOM 4558 C CA . CYS C 3 235 ? 47.528 -38.824 -9.565 1 35.83 235 CYS H CA 1
ATOM 4559 C C . CYS C 3 235 ? 47.827 -38.474 -11.014 1 35.16 235 CYS H C 1
ATOM 4560 O O . CYS C 3 235 ? 47.786 -39.342 -11.888 1 34.73 235 CYS H O 1
ATOM 4563 N N . GLN C 3 236 ? 48.091 -37.193 -11.27 1 34.54 236 GLN H N 1
ATOM 4564 C CA . GLN C 3 236 ? 48.356 -36.691 -12.599 1 34.32 236 GLN H CA 1
ATOM 4565 C C . GLN C 3 236 ? 49.178 -35.449 -12.485 1 34.95 236 GLN H C 1
ATOM 4566 O O . GLN C 3 236 ? 48.852 -34.569 -11.672 1 35.55 236 GLN H O 1
ATOM 4572 N N . GLN C 3 237 ? 50.205 -35.339 -13.32 1 34.02 237 GLN H N 1
ATOM 4573 C CA . GLN C 3 237 ? 50.979 -34.129 -13.388 1 33.41 237 GLN H CA 1
ATOM 4574 C C . GLN C 3 237 ? 50.555 -33.374 -14.645 1 33.78 237 GLN H C 1
ATOM 4575 O O . GLN C 3 237 ? 50.375 -33.96 -15.738 1 33.57 237 GLN H O 1
ATOM 4581 N N . TYR C 3 238 ? 50.381 -32.071 -14.496 1 33.51 238 TYR H N 1
ATOM 4582 C CA . TYR C 3 238 ? 50.071 -31.211 -15.642 1 33.74 238 TYR H CA 1
ATOM 4583 C C . TYR C 3 238 ? 51.032 -29.994 -15.659 1 34.5 238 TYR H C 1
ATOM 4584 O O . TYR C 3 238 ? 50.676 -28.953 -16.191 1 34.15 238 TYR H O 1
ATOM 4593 N N . GLY C 3 239 ? 52.226 -30.144 -15.085 1 35.59 239 GLY H N 1
ATOM 4594 C CA . GLY C 3 239 ? 53.237 -29.09 -15.046 1 36.54 239 GLY H CA 1
ATOM 4595 C C . GLY C 3 239 ? 54.044 -29.008 -16.325 1 36.82 239 GLY H C 1
ATOM 4596 O O . GLY C 3 239 ? 54.517 -27.934 -16.702 1 36.7 239 GLY H O 1
ATOM 4597 N N . SER C 3 240 ? 54.187 -30.141 -17.027 1 36.2 240 SER H N 1
ATOM 4598 C CA . SER C 3 240 ? 54.967 -30.166 -18.258 1 35.69 240 SER H CA 1
ATOM 4599 C C . SER C 3 240 ? 54.171 -29.579 -19.418 1 36.15 240 SER H C 1
ATOM 4600 O O . SER C 3 240 ? 52.954 -29.455 -19.353 1 36.27 240 SER H O 1
ATOM 4603 N N . ALA C 3 241 ? 54.831 -29.372 -20.563 1 35.08 241 ALA H N 1
ATOM 4604 C CA . ALA C 3 241 ? 54.142 -29.174 -21.831 1 35.25 241 ALA H CA 1
ATOM 4605 C C . ALA C 3 241 ? 53.466 -30.568 -22.116 1 35.91 241 ALA H C 1
ATOM 4606 O O . ALA C 3 241 ? 53.915 -31.587 -21.566 1 35.09 241 ALA H O 1
ATOM 4608 N N . PRO C 3 242 ? 52.43 -30.642 -22.959 1 36.44 242 PRO H N 1
ATOM 4609 C CA . PRO C 3 242 ? 51.855 -31.963 -23.295 1 36.77 242 PRO H CA 1
ATOM 4610 C C . PRO C 3 242 ? 52.936 -32.937 -23.78 1 37.11 242 PRO H C 1
ATOM 4611 O O . PRO C 3 242 ? 53.91 -32.505 -24.408 1 37.3 242 PRO H O 1
ATOM 4615 N N . PRO C 3 243 ? 52.846 -34.226 -23.416 1 36.7 243 PRO H N 1
ATOM 4616 C CA . PRO C 3 243 ? 51.713 -34.882 -22.759 1 36.24 243 PRO H CA 1
ATOM 4617 C C . PRO C 3 243 ? 51.693 -34.767 -21.244 1 36.08 243 PRO H C 1
ATOM 4618 O O . PRO C 3 243 ? 52.736 -34.772 -20.565 1 35.81 243 PRO H O 1
ATOM 4622 N N . TRP C 3 244 ? 50.475 -34.681 -20.712 1 35.11 244 TRP H N 1
ATOM 4623 C CA . TRP C 3 244 ? 50.286 -34.718 -19.27 1 34.87 244 TRP H CA 1
ATOM 4624 C C . TRP C 3 244 ? 50.105 -36.165 -18.909 1 35.09 244 TRP H C 1
ATOM 4625 O O . TRP C 3 244 ? 49.591 -36.939 -19.729 1 36.83 244 TRP H O 1
ATOM 4636 N N . THR C 3 245 ? 50.686 -36.593 -17.77 1 33.19 245 THR H N 1
ATOM 4637 C CA . THR C 3 245 ? 50.741 -38.021 -17.473 1 33.73 245 THR H CA 1
ATOM 4638 C C . THR C 3 245 ? 50.116 -38.382 -16.141 1 34.27 245 THR H C 1
ATOM 4639 O O . THR C 3 245 ? 50.039 -37.545 -15.246 1 35.03 245 THR H O 1
ATOM 4643 N N . PHE C 3 246 ? 49.738 -39.644 -15.995 1 33.57 246 PHE H N 1
ATOM 4644 C CA . PHE C 3 246 ? 49.039 -40.122 -14.812 1 34.67 246 PHE H CA 1
ATOM 4645 C C . PHE C 3 246 ? 49.775 -41.271 -14.155 1 36.36 246 PHE H C 1
ATOM 4646 O O . PHE C 3 246 ? 50.442 -42.058 -14.845 1 36.35 246 PHE H O 1
ATOM 4654 N N . GLY C 3 247 ? 49.566 -41.417 -12.843 1 36.77 247 GLY H N 1
ATOM 4655 C CA . GLY C 3 247 ? 50.041 -42.58 -12.114 1 37.51 247 GLY H CA 1
ATOM 4656 C C . GLY C 3 247 ? 49.127 -43.781 -12.377 1 38.51 247 GLY H C 1
ATOM 4657 O O . GLY C 3 247 ? 48.006 -43.638 -12.891 1 38.32 247 GLY H O 1
ATOM 4658 N N . GLN C 3 248 ? 49.555 -44.961 -11.963 1 39.84 248 GLN H N 1
ATOM 4659 C CA . GLN C 3 248 ? 48.78 -46.191 -12.214 1 42.16 248 GLN H CA 1
ATOM 4660 C C . GLN C 3 248 ? 47.625 -46.423 -11.198 1 42.75 248 GLN H C 1
ATOM 4661 O O . GLN C 3 248 ? 46.81 -47.307 -11.397 1 43.33 248 GLN H O 1
ATOM 4667 N N . GLY C 3 249 ? 47.56 -45.618 -10.142 1 42.3 249 GLY H N 1
ATOM 4668 C CA . GLY C 3 249 ? 46.49 -45.69 -9.164 1 42.03 249 GLY H CA 1
ATOM 4669 C C . GLY C 3 249 ? 46.777 -46.557 -7.956 1 42.19 249 GLY H C 1
ATOM 4670 O O . GLY C 3 249 ? 47.559 -47.498 -8.034 1 42.02 249 GLY H O 1
ATOM 4671 N N . THR C 3 250 ? 46.136 -46.235 -6.824 1 42.21 250 THR H N 1
ATOM 4672 C CA . THR C 3 250 ? 46.192 -47.051 -5.617 1 43.02 250 THR H CA 1
ATOM 4673 C C . THR C 3 250 ? 44.755 -47.422 -5.3 1 43.63 250 THR H C 1
ATOM 4674 O O . THR C 3 250 ? 43.889 -46.536 -5.214 1 43.46 250 THR H O 1
ATOM 4678 N N . LYS C 3 251 ? 44.478 -48.726 -5.182 1 43.75 251 LYS H N 1
ATOM 4679 C CA . LYS C 3 251 ? 43.145 -49.168 -4.831 1 44.42 251 LYS H CA 1
ATOM 4680 C C . LYS C 3 251 ? 43.044 -49.206 -3.304 1 43.95 251 LYS H C 1
ATOM 4681 O O . LYS C 3 251 ? 43.866 -49.847 -2.653 1 43.79 251 LYS H O 1
ATOM 4687 N N . VAL C 3 252 ? 42.098 -48.463 -2.729 1 43.69 252 VAL H N 1
ATOM 4688 C CA . VAL C 3 252 ? 41.892 -48.481 -1.274 1 44.47 252 VAL H CA 1
ATOM 4689 C C . VAL C 3 252 ? 40.673 -49.384 -1.047 1 44.87 252 VAL H C 1
ATOM 4690 O O . VAL C 3 252 ? 39.582 -49.112 -1.547 1 43.88 252 VAL H O 1
ATOM 4694 N N . GLU C 3 253 ? 40.89 -50.514 -0.379 1 45.92 253 GLU H N 1
ATOM 4695 C CA . GLU C 3 253 ? 39.835 -51.5 -0.19 1 46.9 253 GLU H CA 1
ATOM 4696 C C . GLU C 3 253 ? 39.594 -51.832 1.274 1 47.19 253 GLU H C 1
ATOM 4697 O O . GLU C 3 253 ? 40.437 -51.562 2.127 1 46.42 253 GLU H O 1
ATOM 4703 N N . ILE C 3 254 ? 38.419 -52.368 1.558 1 48.15 254 ILE H N 1
ATOM 4704 C CA . ILE C 3 254 ? 38.051 -52.742 2.912 1 49.8 254 ILE H CA 1
ATOM 4705 C C . ILE C 3 254 ? 38.689 -54.074 3.273 1 51.87 254 ILE H C 1
ATOM 4706 O O . ILE C 3 254 ? 38.552 -55.042 2.54 1 51.79 254 ILE H O 1
ATOM 4711 N N . LYS C 3 255 ? 39.405 -54.112 4.389 1 53.9 255 LYS H N 1
ATOM 4712 C CA . LYS C 3 255 ? 40.024 -55.32 4.904 1 56.79 255 LYS H CA 1
ATOM 4713 C C . LYS C 3 255 ? 38.87 -56.148 5.501 1 59.46 255 LYS H C 1
ATOM 4714 O O . LYS C 3 255 ? 38.44 -55.877 6.617 1 59.62 255 LYS H O 1
ATOM 4720 N N . GLY C 3 256 ? 38.332 -57.076 4.72 1 61.42 256 GLY H N 1
ATOM 4721 C CA . GLY C 3 256 ? 37.193 -57.887 5.146 1 63.83 256 GLY H CA 1
ATOM 4722 C C . GLY C 3 256 ? 37.476 -58.813 6.312 1 65.91 256 GLY H C 1
ATOM 4723 O O . GLY C 3 256 ? 38.62 -59.218 6.531 1 65.49 256 GLY H O 1
ATOM 4724 N N . PRO C 3 257 ? 36.438 -59.158 7.102 1 67.91 257 PRO H N 1
ATOM 4725 C CA . PRO C 3 257 ? 36.659 -60.076 8.233 1 69.42 257 PRO H CA 1
ATOM 4726 C C . PRO C 3 257 ? 36.814 -61.543 7.82 1 71.96 257 PRO H C 1
ATOM 4727 O O . PRO C 3 257 ? 37.253 -62.355 8.628 1 72.77 257 PRO H O 1
ATOM 4731 N N . PHE C 3 258 ? 36.44 -61.885 6.577 1 73.13 258 PHE H N 1
ATOM 4732 C CA . PHE C 3 258 ? 36.529 -63.241 6.055 1 74.86 258 PHE H CA 1
ATOM 4733 C C . PHE C 3 258 ? 37.641 -63.353 5.001 1 76.11 258 PHE H C 1
ATOM 4734 O O . PHE C 3 258 ? 38.051 -62.351 4.408 1 76.79 258 PHE H O 1
#

Foldseek 3Di:
DWAWAKDFADEAAAQAKTKIKIATDDDQLLFWKKWKWWAAVPFDIGTAKIAFSNRPDIDGDPVCPPAKDWGADNVRRMTMIIGGRDDQVPFTWMKMFTWPGRDFFLTDTPDIHFTGTHGHPPDDPKAKAKPDQEDADAFFDKDKIKIFIPWFLFQQKWKWWAAPSGDIHTQGGSQFHGDPPHDPQWGKDDGTTMIMIIRRGHDPVRQTKMKMWGRSDPVTDIHRIYGYHHDPDD/DVLLVQLLVLLVVFQDDDLVVVVVVQDDLPQPLVLALVCLLLLLLLLVLVLVVCPDVLNVVQTDPVSSVSNNVSSVVVNVVSVVRPPVSSVVSSVSNVSSSVSLVVQCVVVVVDSSSVNSVSVVSSVSSCSNVVD/DWAKAKDWADAAEAQAKIKMKIATDDDQLLQFKKFKWWAAVLFAIFTAKIAGSNRPDMDGDPVQPPQKDWGADSVRNMIMIIGGNDDQVPFTFIKMFTWPDDPVVRLTDDGAHIHPGGGHHHPPVAKAKAKPDQEAADAAFAKDKIKIFIPWFQAQLQKWKWWAAPPGTIHTQDGSQAHGDPPHDPQWGWDDGTGIIMIMRHGDDPRRQTWMKMWGDRDDDDIDIYGTYGYHYNDPD

Secondary structure (DSSP, 8-state):
--EEEEE---EE-TT--EEEEEEEESS-GGGS-EEEEEE-TTS--EEEEEE-TTS--EEE-TTTTTTEEEEEETTTTEEEEEE-S--GGG-EEEEEEEESSSSSSS--EEEE---EEEEE----SS-EEEE-SEEE--TT--EEEEEEESS--TT-EEEEEE-TTS--EEEEETTTEEPTTS-TTEEEEEETTEEEEEESS--GGG-SEEEEEE-SSSSPEE---EEEE-----/-HHHHHHHHHHHHH--S-GGGGGGG-------GGG--TTHHHHHHHHHHHHHHHTSHHHHHHS-HHHHHHHHHHHHHHHHHHHH--HHHHHHHHHHHHHHHHHHHHHHHHTTT-HHHHHHHHHHHHHHHHHHTT-/--EEEEE---EE-TT--EEEEEEEESS-GGGS-EEEEEE-TTS-EEEEEEE-TTSS-EEE-TTTTTTEEEEEEGGGTEEEEEE-S--GGG-EEEEEEEE---TTTT--S-EEEE---EEEEE---PPPEEEE-SEEEE-TT--EEEEEEESS--GGG-EEEEEE-TTS--EEEEETTTEEPTT--TTEEEEEETTEEEEEESS--GGG-SEEEEEE-SSSSPPEE---EEEEE----

Solvent-accessible surface area: 25994 Å² total; per-residue (Å²): 123,59,99,9,81,8,63,34,34,27,140,20,145,69,46,36,68,43,135,0,24,0,51,9,52,54,26,84,0,48,44,31,0,0,0,0,0,3,25,22,97,94,141,26,12,60,6,0,0,0,3,1,0,25,28,37,5,40,7,48,10,38,47,0,128,84,21,6,68,4,48,32,53,50,116,100,76,12,0,38,0,52,0,52,59,3,118,73,78,0,26,0,55,0,10,0,0,34,0,27,52,43,2,4,10,15,2,68,1,37,36,24,0,105,12,15,92,0,38,7,64,137,72,14,30,2,52,21,58,19,46,55,89,56,31,55,3,46,84,42,50,167,5,66,0,54,1,126,3,64,26,10,0,19,37,31,0,1,0,0,16,13,57,119,94,99,27,6,106,0,2,0,57,30,2,73,42,68,36,131,79,9,53,105,45,6,57,10,64,38,78,7,47,87,2,35,0,14,0,56,44,0,56,82,91,1,48,7,28,0,10,0,1,0,0,3,3,26,22,3,27,22,2,68,7,0,120,6,82,130,102,51,146,152,80,98,14,6,115,114,2,8,108,21,2,17,93,2,72,166,55,27,4,5,61,4,0,161,62,45,26,33,1,16,29,8,95,87,10,64,119,159,50,52,41,5,28,52,16,0,2,60,29,0,43,62,14,0,46,58,188,54,0,68,89,16,15,72,132,84,36,5,72,109,1,42,91,24,0,144,85,13,19,92,72,20,116,93,112,108,111,95,80,102,67,0,13,24,51,5,0,115,22,0,9,81,3,0,77,52,7,4,142,77,91,176,81,39,95,30,2,7,1,10,0,0,10,24,1,2,62,0,2,18,52,4,24,129,88,163,77,56,4,78,17,61,37,25,85,128,11,112,81,51,11,56,27,129,0,31,0,58,9,58,54,38,109,4,58,53,69,9,0,0,0,0,14,50,28,104,88,132,73,4,68,3,0,0,0,4,10,58,112,33,66,36,48,16,41,8,137,54,0,110,81,28,5,78,8,45,31,38,53,103,170,36,15,0,31,0,55,0,61,91,2,117,76,55,1,33,4,41,0,4,0,0,27,1,53,13,32,52,74,84,0,21,11,0,0,0,41,28,7,1,137,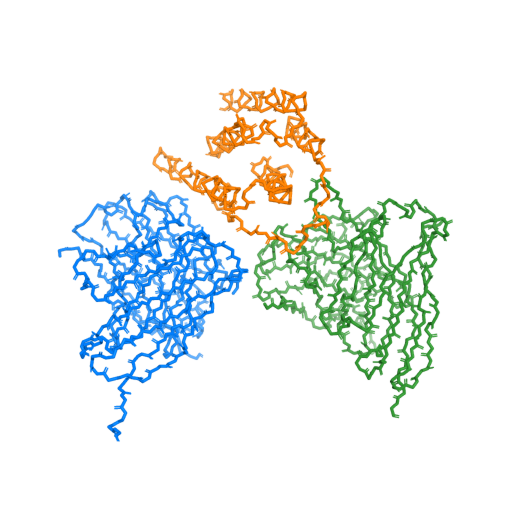21,13,119,2,61,9,50,155,114,111,8,95,9,78,5,44,57,46,76,34,51,16,48,107,45,83,32,5,91,0,21,0,133,10,57,18,77,4,28,45,30,18,0,0,0,0,2,43,74,120,64,84,27,5,82,6,0,0,61,23,1,73,43,105,13,150,68,16,43,121,37,1,131,5,24,37,56,8,19,76,3,40,0,33,1,80,107,7,58,111,68,1,28,6,55,0,7,0,0,0,1,2,29,31,28,41,3,19,10,1,96,7,0,103,3,53,94,134,43,132,235

Radius of gyration: 26.62 Å; Cα contacts (8 Å, |Δi|>4): 1505; chains: 3; bounding box: 75×65×51 Å

Organism: Homo sapiens (NCBI:txid9606)